Protein AF-A0A453EYW5-F1 (afdb_monomer)

Structure (mmCIF, N/CA/C/O backbone):
data_AF-A0A453EYW5-F1
#
_entry.id   AF-A0A453EYW5-F1
#
loop_
_atom_site.group_PDB
_atom_site.id
_atom_site.type_symbol
_atom_site.label_atom_id
_atom_site.label_alt_id
_atom_site.label_comp_id
_atom_site.label_asym_id
_atom_site.label_entity_id
_atom_site.label_seq_id
_atom_site.pdbx_PDB_ins_code
_atom_site.Cartn_x
_atom_site.Cartn_y
_atom_site.Cartn_z
_atom_site.occupancy
_atom_site.B_iso_or_equiv
_atom_site.auth_seq_id
_atom_site.auth_comp_id
_atom_site.auth_asym_id
_atom_site.auth_atom_id
_atom_site.pdbx_PDB_model_num
ATOM 1 N N . ASP A 1 1 ? 24.280 15.384 -32.108 1.00 79.06 1 ASP A N 1
ATOM 2 C CA . ASP A 1 1 ? 22.980 15.415 -32.818 1.00 79.06 1 ASP A CA 1
ATOM 3 C C . ASP A 1 1 ? 22.692 14.210 -33.704 1.00 79.06 1 ASP A C 1
ATOM 5 O O . ASP A 1 1 ? 21.711 13.531 -33.423 1.00 79.06 1 ASP A O 1
ATOM 9 N N . LEU A 1 2 ? 23.535 13.862 -34.687 1.00 90.06 2 LEU A N 1
ATOM 10 C CA . LEU A 1 2 ? 23.268 12.739 -35.610 1.00 90.06 2 LEU A CA 1
ATOM 11 C C . LEU A 1 2 ? 22.958 11.407 -34.902 1.00 90.06 2 LEU A C 1
ATOM 13 O O . LEU A 1 2 ? 21.931 10.796 -35.163 1.00 90.06 2 LEU A O 1
ATOM 17 N N . ARG A 1 3 ? 23.788 10.999 -33.935 1.00 89.38 3 ARG A N 1
ATOM 18 C CA . ARG A 1 3 ? 23.565 9.774 -33.144 1.00 89.38 3 ARG A CA 1
ATOM 19 C C . ARG A 1 3 ? 22.202 9.757 -32.441 1.00 89.38 3 ARG A C 1
ATOM 21 O O . ARG A 1 3 ? 21.512 8.746 -32.462 1.00 89.38 3 ARG A O 1
ATOM 28 N N . SER A 1 4 ? 21.807 10.878 -31.834 1.00 88.94 4 SER A N 1
ATOM 29 C CA . SER A 1 4 ? 20.511 11.004 -31.152 1.00 88.94 4 SER A CA 1
ATOM 30 C C . SER A 1 4 ? 19.352 10.886 -32.144 1.00 88.94 4 SER A C 1
ATOM 32 O O . SER A 1 4 ? 18.364 10.215 -31.855 1.00 88.94 4 SER A O 1
ATOM 34 N N . LEU A 1 5 ? 19.496 11.474 -33.337 1.00 92.62 5 LEU A N 1
ATOM 35 C CA . LEU A 1 5 ? 18.523 11.348 -34.419 1.00 92.62 5 LEU A CA 1
ATOM 36 C C . LEU A 1 5 ? 18.409 9.899 -34.918 1.00 92.62 5 LEU A C 1
ATOM 38 O O . LEU A 1 5 ? 17.297 9.401 -35.050 1.00 92.62 5 LEU A O 1
ATOM 42 N N . CYS A 1 6 ? 19.531 9.203 -35.126 1.00 93.81 6 CYS A N 1
ATOM 43 C CA . CYS A 1 6 ? 19.534 7.790 -35.514 1.00 93.81 6 CYS A CA 1
ATOM 44 C C . CYS A 1 6 ? 18.796 6.923 -34.486 1.00 93.81 6 CYS A C 1
ATOM 46 O O . CYS A 1 6 ? 17.947 6.122 -34.860 1.00 93.81 6 CYS A O 1
ATOM 48 N N . ILE A 1 7 ? 19.054 7.131 -33.191 1.00 94.25 7 ILE A N 1
ATOM 49 C CA . ILE A 1 7 ? 18.366 6.399 -32.119 1.00 94.25 7 ILE A CA 1
ATOM 50 C C . ILE A 1 7 ? 16.862 6.708 -32.110 1.00 94.25 7 ILE A C 1
ATOM 52 O O . ILE A 1 7 ? 16.058 5.799 -31.926 1.00 94.25 7 ILE A O 1
ATOM 56 N N . ARG A 1 8 ? 16.451 7.959 -32.365 1.00 93.81 8 ARG A N 1
ATOM 57 C CA . ARG A 1 8 ? 15.023 8.302 -32.510 1.00 93.81 8 ARG A CA 1
ATOM 58 C C . ARG A 1 8 ? 14.372 7.578 -33.682 1.00 93.81 8 ARG A C 1
ATOM 60 O O . ARG A 1 8 ? 13.250 7.109 -33.540 1.00 93.81 8 ARG A O 1
ATOM 67 N N . ILE A 1 9 ? 15.060 7.474 -34.818 1.00 94.00 9 ILE A N 1
ATOM 68 C CA . ILE A 1 9 ? 14.559 6.732 -35.983 1.00 94.00 9 ILE A CA 1
ATOM 69 C C . ILE A 1 9 ? 14.390 5.250 -35.632 1.00 94.00 9 ILE A C 1
ATOM 71 O O . ILE A 1 9 ? 13.347 4.680 -35.939 1.00 94.00 9 ILE A O 1
ATOM 75 N N . VAL A 1 10 ? 15.366 4.651 -34.938 1.00 93.44 10 VAL A N 1
ATOM 76 C CA . VAL A 1 10 ? 15.259 3.267 -34.450 1.00 93.44 10 VAL A CA 1
ATOM 77 C C . VAL A 1 10 ? 14.065 3.121 -33.506 1.00 93.44 10 VAL A C 1
ATOM 79 O O . VAL A 1 10 ? 13.211 2.281 -33.752 1.00 93.44 10 VAL A O 1
ATOM 82 N N . SER A 1 11 ? 13.939 3.980 -32.493 1.00 94.06 11 SER A N 1
ATOM 83 C CA . SER A 1 11 ? 12.810 3.972 -31.552 1.00 94.06 11 SER A CA 1
ATOM 84 C C . SER A 1 11 ? 11.450 4.060 -32.260 1.00 94.06 11 SER A C 1
ATOM 86 O O . SER A 1 11 ? 10.543 3.291 -31.943 1.00 94.06 11 SER A O 1
ATOM 88 N N . LEU A 1 12 ? 11.320 4.937 -33.264 1.00 93.44 12 LEU A N 1
ATOM 89 C CA . LEU A 1 12 ? 10.108 5.056 -34.081 1.00 93.44 12 LEU A CA 1
ATOM 90 C C . LEU A 1 12 ? 9.825 3.791 -34.899 1.00 93.44 12 LEU A C 1
ATOM 92 O O . LEU A 1 12 ? 8.667 3.402 -35.035 1.00 93.44 12 LEU A O 1
ATOM 96 N N . ALA A 1 13 ? 10.860 3.159 -35.456 1.00 93.12 13 ALA A N 1
ATOM 97 C CA . ALA A 1 13 ? 10.714 1.914 -36.201 1.00 93.12 13 ALA A CA 1
ATOM 98 C C . ALA A 1 13 ? 10.274 0.764 -35.284 1.00 93.12 13 ALA A C 1
ATOM 100 O O . ALA A 1 13 ? 9.333 0.053 -35.628 1.00 93.12 13 ALA A O 1
ATOM 101 N N . LEU A 1 14 ? 10.882 0.634 -34.101 1.00 92.69 14 LEU A N 1
ATOM 102 C CA . LEU A 1 14 ? 10.511 -0.383 -33.114 1.00 92.69 14 LEU A CA 1
ATOM 103 C C . LEU A 1 14 ? 9.055 -0.238 -32.666 1.00 92.69 14 LEU A C 1
ATOM 105 O O . LEU A 1 14 ? 8.338 -1.228 -32.619 1.00 92.69 14 LEU A O 1
ATOM 109 N N . GLY A 1 15 ? 8.596 0.991 -32.417 1.00 90.12 15 GLY A N 1
ATOM 110 C CA . GLY A 1 15 ? 7.212 1.233 -31.998 1.00 90.12 15 GLY A CA 1
ATOM 111 C C . GLY A 1 15 ? 6.179 0.979 -33.098 1.00 90.12 15 GLY A C 1
ATOM 112 O O . GLY A 1 15 ? 5.036 0.655 -32.804 1.00 90.12 15 GLY A O 1
ATOM 113 N N . ARG A 1 16 ? 6.557 1.111 -34.376 1.00 92.88 16 ARG A N 1
ATOM 114 C CA . ARG A 1 16 ? 5.657 0.825 -35.510 1.00 92.88 16 ARG A CA 1
ATOM 115 C C . ARG A 1 16 ? 5.640 -0.642 -35.918 1.00 92.88 16 ARG A C 1
ATOM 117 O O . ARG A 1 16 ? 4.640 -1.105 -36.455 1.00 92.88 16 ARG A O 1
ATOM 124 N N . TYR A 1 17 ? 6.750 -1.341 -35.713 1.00 91.25 17 TYR A N 1
ATOM 125 C CA . TYR A 1 17 ? 6.959 -2.709 -36.173 1.00 91.25 17 TYR A CA 1
ATOM 126 C C . TYR A 1 17 ? 7.318 -3.629 -35.003 1.00 91.25 17 TYR A C 1
ATOM 128 O O . TYR A 1 17 ? 8.210 -4.462 -35.112 1.00 91.25 17 TYR A O 1
ATOM 136 N N . GLU A 1 18 ? 6.609 -3.494 -33.883 1.00 84.94 18 GLU A N 1
ATOM 137 C CA . GLU A 1 18 ? 6.861 -4.256 -32.651 1.00 84.94 18 GLU A CA 1
ATOM 138 C C . GLU A 1 18 ? 6.757 -5.780 -32.833 1.00 84.94 18 GLU A C 1
ATOM 140 O O . GLU A 1 18 ? 7.370 -6.555 -32.103 1.00 84.94 18 GLU A O 1
ATOM 145 N N . SER A 1 19 ? 5.984 -6.223 -33.827 1.00 84.56 19 SER A N 1
ATOM 146 C CA . SER A 1 19 ? 5.777 -7.633 -34.139 1.00 84.56 19 SER A CA 1
ATOM 147 C C . SER A 1 19 ? 6.827 -8.206 -35.094 1.00 84.56 19 SER A C 1
ATOM 149 O O . SER A 1 19 ? 6.871 -9.432 -35.254 1.00 84.56 19 SER A O 1
ATOM 151 N N . HIS A 1 20 ? 7.647 -7.352 -35.715 1.00 88.75 20 HIS A N 1
ATOM 152 C CA . HIS A 1 20 ? 8.663 -7.733 -36.686 1.00 88.75 20 HIS A CA 1
ATOM 153 C C . HIS A 1 20 ? 9.918 -8.270 -35.993 1.00 88.75 20 HIS A C 1
ATOM 155 O O . HIS A 1 20 ? 10.398 -7.700 -35.015 1.00 88.75 20 HIS A O 1
ATOM 161 N N . ASP A 1 21 ? 10.470 -9.358 -36.528 1.00 88.00 21 ASP A N 1
ATOM 162 C CA . ASP A 1 21 ? 11.767 -9.866 -36.096 1.00 88.00 21 ASP A CA 1
ATOM 163 C C . ASP A 1 21 ? 12.886 -9.177 -36.887 1.00 88.00 21 ASP A C 1
ATOM 165 O O . ASP A 1 21 ? 13.057 -9.409 -38.083 1.00 88.00 21 ASP A O 1
ATOM 169 N N . PHE A 1 22 ? 13.642 -8.315 -36.206 1.00 88.50 22 PHE A N 1
ATOM 170 C CA . PHE A 1 22 ? 14.786 -7.599 -36.776 1.00 88.50 22 PHE A CA 1
ATOM 171 C C . PHE A 1 22 ? 16.056 -8.466 -36.879 1.00 88.50 22 PHE A C 1
ATOM 173 O O . PHE A 1 22 ? 17.026 -8.058 -37.521 1.00 88.50 22 PHE A O 1
ATOM 180 N N . GLY A 1 23 ? 16.059 -9.655 -36.268 1.00 90.50 23 GLY A N 1
ATOM 181 C CA . GLY A 1 23 ? 17.159 -10.611 -36.302 1.00 90.50 23 GLY A CA 1
ATOM 182 C C . GLY A 1 23 ? 18.315 -10.307 -35.340 1.00 90.50 23 GLY A C 1
ATOM 183 O O . GLY A 1 23 ? 18.590 -9.169 -34.953 1.00 90.50 23 GLY A O 1
ATOM 184 N N . GLU A 1 24 ? 19.049 -11.359 -34.973 1.00 90.38 24 GLU A N 1
ATOM 185 C CA . GLU A 1 24 ? 20.154 -11.315 -34.000 1.00 90.38 24 GLU A CA 1
ATOM 186 C C . GLU A 1 24 ? 21.287 -10.355 -34.407 1.00 90.38 24 GLU A C 1
ATOM 188 O O . GLU A 1 24 ? 21.862 -9.656 -33.566 1.00 90.38 24 GLU A O 1
ATOM 193 N N . TYR A 1 25 ? 21.591 -10.262 -35.705 1.00 93.31 25 TYR A N 1
ATOM 194 C CA . TYR A 1 25 ? 22.635 -9.367 -36.213 1.00 93.31 25 TYR A CA 1
ATOM 195 C C . TYR A 1 25 ? 22.315 -7.889 -35.944 1.00 93.31 25 TYR A C 1
ATOM 197 O O . TYR A 1 25 ? 23.193 -7.112 -35.560 1.00 93.31 25 TYR A O 1
ATOM 205 N N . PHE A 1 26 ? 21.047 -7.497 -36.105 1.00 93.75 26 PHE A N 1
ATOM 206 C CA . PHE A 1 26 ? 20.614 -6.140 -35.796 1.00 93.75 26 PHE A CA 1
ATOM 207 C C . PHE A 1 26 ? 20.766 -5.857 -34.302 1.00 93.75 26 PHE A C 1
ATOM 209 O O . PHE A 1 26 ? 21.387 -4.862 -33.931 1.00 93.75 26 PHE A O 1
ATOM 216 N N . TRP A 1 27 ? 20.259 -6.749 -33.446 1.00 93.19 27 TRP A N 1
ATOM 217 C CA . TRP A 1 27 ? 20.285 -6.552 -31.997 1.00 93.19 27 TRP A CA 1
ATOM 218 C C . TRP A 1 27 ? 21.701 -6.528 -31.428 1.00 93.19 27 TRP A C 1
ATOM 220 O O . TRP A 1 27 ? 22.031 -5.623 -30.664 1.00 93.19 27 TRP A O 1
ATOM 230 N N . SER A 1 28 ? 22.566 -7.451 -31.850 1.00 92.31 28 SER A N 1
ATOM 231 C CA . SER A 1 28 ? 23.978 -7.465 -31.443 1.00 92.31 28 SER A CA 1
ATOM 232 C C . SER A 1 28 ? 24.697 -6.174 -31.844 1.00 92.31 28 SER A C 1
ATOM 234 O O . SER A 1 28 ? 25.365 -5.559 -31.011 1.00 92.31 28 SER A O 1
ATOM 236 N N . THR A 1 29 ? 24.492 -5.699 -33.076 1.00 93.75 29 THR A N 1
ATOM 237 C CA . THR A 1 29 ? 25.072 -4.437 -33.561 1.00 93.75 29 THR A CA 1
ATOM 238 C C . THR A 1 29 ? 24.520 -3.228 -32.804 1.00 93.75 29 THR A C 1
ATOM 240 O O . THR A 1 29 ? 25.283 -2.345 -32.399 1.00 93.75 29 THR A O 1
ATOM 243 N N . PHE A 1 30 ? 23.202 -3.177 -32.588 1.00 93.75 30 PHE A N 1
ATOM 244 C CA . PHE A 1 30 ? 22.536 -2.094 -31.871 1.00 93.75 30 PHE A CA 1
ATOM 245 C C . PHE A 1 30 ? 23.059 -1.988 -30.438 1.00 93.75 30 PHE A C 1
ATOM 247 O O . PHE A 1 30 ? 23.583 -0.938 -30.061 1.00 93.75 30 PHE A O 1
ATOM 254 N N . PHE A 1 31 ? 22.999 -3.078 -29.669 1.00 93.31 31 PHE A N 1
ATOM 255 C CA . PHE A 1 31 ? 23.432 -3.096 -28.275 1.00 93.31 31 PHE A CA 1
ATOM 256 C C . PHE A 1 31 ? 24.932 -2.834 -28.116 1.00 93.31 31 PHE A C 1
ATOM 258 O O . PHE A 1 31 ? 25.312 -2.078 -27.223 1.00 93.31 31 PHE A O 1
ATOM 265 N N . ALA A 1 32 ? 25.782 -3.355 -29.007 1.00 92.38 32 ALA A N 1
ATOM 266 C CA . ALA A 1 32 ? 27.206 -3.021 -29.011 1.00 92.38 32 ALA A CA 1
ATOM 267 C C . ALA A 1 32 ? 27.443 -1.516 -29.240 1.00 92.38 32 ALA A C 1
ATOM 269 O O . ALA A 1 32 ? 28.272 -0.905 -28.567 1.00 92.38 32 ALA A O 1
ATOM 270 N N . SER A 1 33 ? 26.675 -0.901 -30.145 1.00 91.88 33 SER A N 1
ATOM 271 C CA . SER A 1 33 ? 26.799 0.524 -30.482 1.00 91.88 33 SER A CA 1
ATOM 272 C C . SER A 1 33 ? 26.313 1.451 -29.366 1.00 91.88 33 SER A C 1
ATOM 274 O O . SER A 1 33 ? 26.863 2.539 -29.181 1.00 91.88 33 SER A O 1
ATOM 276 N N . VAL A 1 34 ? 25.274 1.050 -28.623 1.00 91.88 34 VAL A N 1
ATOM 277 C CA . VAL A 1 34 ? 24.707 1.860 -27.532 1.00 91.88 34 VAL A CA 1
ATOM 278 C C . VAL A 1 34 ? 25.279 1.515 -26.158 1.00 91.88 34 VAL A C 1
ATOM 280 O O . VAL A 1 34 ? 25.019 2.249 -25.211 1.00 91.88 34 VAL A O 1
ATOM 283 N N . LYS A 1 35 ? 26.100 0.468 -26.025 1.00 91.56 35 LYS A N 1
ATOM 284 C CA . LYS A 1 35 ? 26.685 0.058 -24.741 1.00 91.56 35 LYS A CA 1
ATOM 285 C C . LYS A 1 35 ? 27.363 1.203 -23.963 1.00 91.56 35 LYS A C 1
ATOM 287 O O . LYS A 1 35 ? 27.010 1.376 -22.799 1.00 91.56 35 LYS A O 1
ATOM 292 N N . PRO A 1 36 ? 28.231 2.046 -24.564 1.00 90.38 36 PRO A N 1
ATOM 293 C CA . PRO A 1 36 ? 28.847 3.156 -23.832 1.00 90.38 36 PRO A CA 1
ATOM 294 C C . PRO A 1 36 ? 27.830 4.174 -23.296 1.00 90.38 36 PRO A C 1
ATOM 296 O O . PRO A 1 36 ? 28.095 4.848 -22.310 1.00 90.38 36 PRO A O 1
ATOM 299 N N . LEU A 1 37 ? 26.666 4.299 -23.944 1.00 89.81 37 LEU A N 1
ATOM 300 C CA . LEU A 1 37 ? 25.581 5.161 -23.472 1.00 89.81 37 LEU A CA 1
ATOM 301 C C . LEU A 1 37 ? 24.838 4.542 -22.290 1.00 89.81 37 LEU A C 1
ATOM 303 O O . LEU A 1 37 ? 24.525 5.252 -21.340 1.00 89.81 37 LEU A O 1
ATOM 307 N N . ILE A 1 38 ? 24.585 3.231 -22.339 1.00 89.88 38 ILE A N 1
ATOM 308 C CA . ILE A 1 38 ? 23.979 2.489 -21.225 1.00 89.88 38 ILE A CA 1
ATOM 309 C C . ILE A 1 38 ? 24.868 2.617 -19.983 1.00 89.88 38 ILE A C 1
ATOM 311 O O . ILE A 1 38 ? 24.375 2.957 -18.910 1.00 89.88 38 ILE A O 1
ATOM 315 N N . ASP A 1 39 ? 26.181 2.436 -20.146 1.00 89.19 39 ASP A N 1
ATOM 316 C CA . ASP A 1 39 ? 27.150 2.533 -19.049 1.00 89.19 39 ASP A CA 1
ATOM 317 C C . ASP A 1 39 ? 27.173 3.955 -18.418 1.00 89.19 39 ASP A C 1
ATOM 319 O O . ASP A 1 39 ? 27.476 4.110 -17.234 1.00 89.19 39 ASP A O 1
ATOM 323 N N . CYS A 1 40 ? 26.777 4.995 -19.168 1.00 88.75 40 CYS A N 1
ATOM 324 C CA . CYS A 1 40 ? 26.696 6.388 -18.708 1.00 88.75 40 CYS A CA 1
ATOM 325 C C . CYS A 1 40 ? 25.294 6.843 -18.250 1.00 88.75 40 CYS A C 1
ATOM 327 O O . CYS A 1 40 ? 25.160 7.977 -17.785 1.00 88.75 40 CYS A O 1
ATOM 329 N N . PHE A 1 41 ? 24.252 6.004 -18.323 1.00 86.62 41 PHE A N 1
ATOM 330 C CA . PHE A 1 41 ? 22.862 6.407 -18.041 1.00 86.62 41 PHE A CA 1
ATOM 331 C C . PHE A 1 41 ? 22.664 7.070 -16.683 1.00 86.62 41 PHE A C 1
ATOM 333 O O . PHE A 1 41 ? 21.981 8.089 -16.583 1.00 86.62 41 PHE A O 1
ATOM 340 N N . ARG A 1 42 ? 23.291 6.532 -15.637 1.00 87.56 42 ARG A N 1
ATOM 341 C CA . ARG A 1 42 ? 23.196 7.099 -14.288 1.00 87.56 42 ARG A CA 1
ATOM 342 C C . ARG A 1 42 ? 23.776 8.517 -14.218 1.00 87.56 42 ARG A C 1
ATOM 344 O O . ARG A 1 42 ? 23.223 9.374 -13.533 1.00 87.56 42 ARG A O 1
ATOM 351 N N . GLN A 1 43 ? 24.877 8.768 -14.925 1.00 88.62 43 GLN A N 1
ATOM 352 C CA . GLN A 1 43 ? 25.525 10.079 -14.977 1.00 88.62 43 GLN A CA 1
ATOM 353 C C . GLN A 1 43 ? 24.711 11.074 -15.818 1.00 88.62 43 GLN A C 1
ATOM 355 O O . GLN A 1 43 ? 24.521 12.221 -15.409 1.00 88.62 43 GLN A O 1
ATOM 360 N N . GLU A 1 44 ? 24.195 10.633 -16.968 1.00 88.12 44 GLU A N 1
ATOM 361 C CA . GLU A 1 44 ? 23.324 11.450 -17.822 1.00 88.12 44 GLU A CA 1
ATOM 362 C C . GLU A 1 44 ? 22.029 11.835 -17.095 1.00 88.12 44 GLU A C 1
ATOM 364 O O . GLU A 1 44 ? 21.601 12.988 -17.158 1.00 88.12 44 GLU A O 1
ATOM 369 N N . ALA A 1 45 ? 21.445 10.906 -16.332 1.00 88.50 45 ALA A N 1
ATOM 370 C CA . ALA A 1 45 ? 20.238 11.152 -15.551 1.00 88.50 45 ALA A CA 1
ATOM 371 C C . ALA A 1 45 ? 20.401 12.289 -14.533 1.00 88.50 45 ALA A C 1
ATOM 373 O O . ALA A 1 45 ? 19.458 13.038 -14.308 1.00 88.50 45 ALA A O 1
ATOM 374 N N . GLY A 1 46 ? 21.589 12.443 -13.940 1.00 89.31 46 GLY A N 1
ATOM 375 C CA . GLY A 1 46 ? 21.860 13.479 -12.942 1.00 89.31 46 GLY A CA 1
ATOM 376 C C . GLY A 1 46 ? 22.222 14.854 -13.505 1.00 89.31 46 GLY A C 1
ATOM 377 O O . GLY A 1 46 ? 22.406 15.777 -12.714 1.00 89.31 46 GLY A O 1
ATOM 378 N N . SER A 1 47 ? 22.372 14.987 -14.827 1.00 90.38 47 SER A N 1
ATOM 379 C CA . SER A 1 47 ? 22.815 16.222 -15.498 1.00 90.38 47 SER A CA 1
ATOM 380 C C . SER A 1 47 ? 21.856 16.722 -16.585 1.00 90.38 47 SER A C 1
ATOM 382 O O . SER A 1 47 ? 22.071 17.799 -17.139 1.00 90.38 47 SER A O 1
ATOM 384 N N . SER A 1 48 ? 20.799 15.964 -16.889 1.00 90.62 48 SER A N 1
ATOM 385 C CA . SER A 1 48 ? 19.798 16.299 -17.903 1.00 90.62 48 SER A CA 1
ATOM 386 C C . SER A 1 48 ? 18.456 16.661 -17.272 1.00 90.62 48 SER A C 1
ATOM 388 O O . SER A 1 48 ? 18.062 16.120 -16.244 1.00 90.62 48 SER A O 1
ATOM 390 N N . GLU A 1 49 ? 17.705 17.524 -17.952 1.00 90.69 49 GLU A N 1
ATOM 391 C CA . GLU A 1 49 ? 16.315 17.830 -17.599 1.00 90.69 49 GLU A CA 1
ATOM 392 C C . GLU A 1 49 ? 15.316 16.849 -18.227 1.00 90.69 49 GLU A C 1
ATOM 394 O O . GLU A 1 49 ? 14.208 16.680 -17.718 1.00 90.69 49 GLU A O 1
ATOM 399 N N . LYS A 1 50 ? 15.678 16.197 -19.342 1.00 92.38 50 LYS A N 1
ATOM 400 C CA . LYS A 1 50 ? 14.772 15.346 -20.135 1.00 92.38 50 LYS A CA 1
ATOM 401 C C . LYS A 1 50 ? 15.372 13.964 -20.416 1.00 92.38 50 LYS A C 1
ATOM 403 O O . LYS A 1 50 ? 16.596 13.859 -20.546 1.00 92.38 50 LYS A O 1
ATOM 408 N N . PRO A 1 51 ? 14.533 12.922 -20.584 1.00 92.19 51 PRO A N 1
ATOM 409 C CA . PRO A 1 51 ? 14.990 11.607 -21.020 1.00 92.19 51 PRO A CA 1
ATOM 410 C C . PRO A 1 51 ? 15.741 11.675 -22.353 1.00 92.19 51 PRO A C 1
ATOM 412 O O . PRO A 1 51 ? 15.373 12.428 -23.262 1.00 92.19 51 PRO A O 1
ATOM 415 N N . SER A 1 52 ? 16.802 10.879 -22.475 1.00 93.12 52 SER A N 1
ATOM 416 C CA . SER A 1 52 ? 17.563 10.777 -23.718 1.00 93.12 52 SER A CA 1
ATOM 417 C C . SER A 1 52 ? 16.769 10.011 -24.780 1.00 93.12 52 SER A C 1
ATOM 419 O O . SER A 1 52 ? 15.907 9.190 -24.470 1.00 93.12 52 SER A O 1
ATOM 421 N N . SER A 1 53 ? 17.106 10.217 -26.056 1.00 92.25 53 SER A N 1
ATOM 422 C CA . SER A 1 53 ? 16.519 9.438 -27.157 1.00 92.25 53 SER A CA 1
ATOM 423 C C . SER A 1 53 ? 16.719 7.928 -26.981 1.00 92.25 53 SER A C 1
ATOM 425 O O . SER A 1 53 ? 15.890 7.146 -27.434 1.00 92.25 53 SER A O 1
ATOM 427 N N . LEU A 1 54 ? 17.809 7.517 -26.319 1.00 93.62 54 LEU A N 1
ATOM 428 C CA . LEU A 1 54 ? 18.070 6.113 -26.016 1.00 93.62 54 LEU A CA 1
ATOM 429 C C . LEU A 1 54 ? 17.130 5.588 -24.935 1.00 93.62 54 LEU A C 1
ATOM 431 O O . LEU A 1 54 ? 16.575 4.507 -25.097 1.00 93.62 54 LEU A O 1
ATOM 435 N N . PHE A 1 55 ? 16.885 6.371 -23.884 1.00 94.19 55 PHE A N 1
ATOM 436 C CA . PHE A 1 55 ? 15.887 6.003 -22.888 1.00 94.19 55 PHE A CA 1
ATOM 437 C C . PHE A 1 55 ? 14.500 5.884 -23.537 1.00 94.19 55 PHE A C 1
ATOM 439 O O . PHE A 1 55 ? 13.792 4.910 -23.300 1.00 94.19 55 PHE A O 1
ATOM 446 N N . SER A 1 56 ? 14.139 6.794 -24.450 1.00 93.75 56 SER A N 1
ATOM 447 C CA . SER A 1 56 ? 12.891 6.669 -25.215 1.00 93.75 56 SER A CA 1
ATOM 448 C C . SER A 1 56 ? 12.819 5.418 -26.085 1.00 93.75 56 SER A C 1
ATOM 450 O O . SER A 1 56 ? 11.758 4.813 -26.198 1.00 93.75 56 SER A O 1
ATOM 452 N N . CYS A 1 57 ? 13.944 4.981 -26.652 1.00 94.88 57 CYS A N 1
ATOM 453 C CA . CYS A 1 57 ? 14.015 3.709 -27.363 1.00 94.88 57 CYS A CA 1
ATOM 454 C C . CYS A 1 57 ? 13.687 2.530 -26.440 1.00 94.88 57 CYS A C 1
ATOM 456 O O . CYS A 1 57 ? 12.853 1.697 -26.784 1.00 94.88 57 CYS A O 1
ATOM 458 N N . PHE A 1 58 ? 14.291 2.481 -25.253 1.00 95.69 58 PHE A N 1
ATOM 459 C CA . PHE A 1 58 ? 14.036 1.409 -24.290 1.00 95.69 58 PHE A CA 1
ATOM 460 C C . PHE A 1 58 ? 12.631 1.462 -23.690 1.00 95.69 58 PHE A C 1
ATOM 462 O O . PHE A 1 58 ? 12.064 0.414 -23.405 1.00 95.69 58 PHE A O 1
ATOM 469 N N . MET A 1 59 ? 12.039 2.651 -23.565 1.00 95.81 59 MET A N 1
ATOM 470 C CA . MET A 1 59 ? 10.641 2.804 -23.163 1.00 95.81 59 MET A CA 1
ATOM 471 C C . MET A 1 59 ? 9.681 2.134 -24.147 1.00 95.81 59 MET A C 1
ATOM 473 O O . MET A 1 59 ? 8.765 1.435 -23.739 1.00 95.81 59 MET A O 1
ATOM 477 N N . VAL A 1 60 ? 9.908 2.308 -25.451 1.00 95.50 60 VAL A N 1
ATOM 478 C CA . VAL A 1 60 ? 9.111 1.616 -26.475 1.00 95.50 60 VAL A CA 1
ATOM 479 C C . VAL A 1 60 ? 9.289 0.101 -26.365 1.00 95.50 60 VAL A C 1
ATOM 481 O O . VAL A 1 60 ? 8.327 -0.651 -26.472 1.00 95.50 60 VAL A O 1
ATOM 484 N N . MET A 1 61 ? 10.515 -0.359 -26.105 1.00 95.75 61 MET A N 1
ATOM 485 C CA . MET A 1 61 ? 10.787 -1.787 -25.944 1.00 95.75 61 MET A CA 1
ATOM 486 C C . MET A 1 61 ? 10.106 -2.386 -24.706 1.00 95.75 61 MET A C 1
ATOM 488 O O . MET A 1 61 ? 9.666 -3.528 -24.782 1.00 95.75 61 MET A O 1
ATOM 492 N N . SER A 1 62 ? 9.982 -1.649 -23.594 1.00 96.06 62 SER A N 1
ATOM 493 C CA . SER A 1 62 ? 9.371 -2.176 -22.361 1.00 96.06 62 SER A CA 1
ATOM 494 C C . SER A 1 62 ? 7.863 -2.395 -22.455 1.00 96.06 62 SER A C 1
ATOM 496 O O . SER A 1 62 ? 7.303 -3.089 -21.614 1.00 96.06 62 SER A O 1
ATOM 498 N N . GLN A 1 63 ? 7.213 -1.831 -23.473 1.00 94.56 63 GLN A N 1
ATOM 499 C CA . GLN A 1 63 ? 5.780 -1.992 -23.730 1.00 94.56 63 GLN A CA 1
ATOM 500 C C . GLN A 1 63 ? 5.466 -3.209 -24.609 1.00 94.56 63 GLN A C 1
ATOM 502 O O . GLN A 1 63 ? 4.319 -3.642 -24.659 1.00 94.56 63 GLN A O 1
ATOM 507 N N . SER A 1 64 ? 6.461 -3.762 -25.310 1.00 93.69 64 SER A N 1
ATOM 508 C CA . SER A 1 64 ? 6.244 -4.821 -26.295 1.00 93.69 64 SER A CA 1
ATOM 509 C C . SER A 1 64 ? 6.637 -6.197 -25.747 1.00 93.69 64 SER A C 1
ATOM 511 O O . SER A 1 64 ? 7.807 -6.387 -25.397 1.00 93.69 64 SER A O 1
ATOM 513 N N . PRO A 1 65 ? 5.734 -7.199 -25.783 1.00 92.00 65 PRO A N 1
ATOM 514 C CA . PRO A 1 65 ? 6.038 -8.585 -25.420 1.00 92.00 65 PRO A CA 1
ATOM 515 C C . PRO A 1 65 ? 7.275 -9.165 -26.110 1.00 92.00 65 PRO A C 1
ATOM 517 O O . PRO A 1 65 ? 8.021 -9.936 -25.518 1.00 92.00 65 PRO A O 1
ATOM 520 N N . LYS A 1 66 ? 7.517 -8.785 -27.373 1.00 91.00 66 LYS A N 1
ATOM 521 C CA . LYS A 1 66 ? 8.632 -9.320 -28.168 1.00 91.00 66 LYS A CA 1
ATOM 522 C C . LYS A 1 66 ? 9.948 -8.593 -27.921 1.00 91.00 66 LYS A C 1
ATOM 524 O O . LYS A 1 66 ? 11.010 -9.196 -28.051 1.00 91.00 66 LYS A O 1
ATOM 529 N N . LEU A 1 67 ? 9.891 -7.299 -27.603 1.00 93.62 67 LEU A N 1
ATOM 530 C CA . LEU A 1 67 ? 11.088 -6.470 -27.447 1.00 93.62 67 LEU A CA 1
ATOM 531 C C . LEU A 1 67 ? 11.567 -6.398 -25.997 1.00 93.62 67 LEU A C 1
ATOM 533 O O . LEU A 1 67 ? 12.773 -6.295 -25.771 1.00 93.62 67 LEU A O 1
ATOM 537 N N . ALA A 1 68 ? 10.663 -6.474 -25.018 1.00 94.38 68 ALA A N 1
ATOM 538 C CA . ALA A 1 68 ? 11.011 -6.410 -23.604 1.00 94.38 68 ALA A CA 1
ATOM 539 C C . ALA A 1 68 ? 12.033 -7.484 -23.179 1.00 94.38 68 ALA A C 1
ATOM 541 O O . ALA A 1 68 ? 12.971 -7.131 -22.459 1.00 94.38 68 ALA A O 1
ATOM 542 N N . PRO A 1 69 ? 11.976 -8.740 -23.678 1.00 92.31 69 PRO A N 1
ATOM 543 C CA . PRO A 1 69 ? 12.989 -9.753 -23.379 1.00 92.31 69 PRO A CA 1
ATOM 544 C C . PRO A 1 69 ? 14.425 -9.351 -23.762 1.00 92.31 69 PRO A C 1
ATOM 546 O O . PRO A 1 69 ? 15.394 -9.787 -23.141 1.00 92.31 69 PRO A O 1
ATOM 549 N N . LEU A 1 70 ? 14.590 -8.477 -24.759 1.00 92.62 70 LEU A N 1
ATOM 550 C CA . LEU A 1 70 ? 15.904 -8.008 -25.214 1.00 92.62 70 LEU A CA 1
ATOM 551 C C . LEU A 1 70 ? 16.548 -7.014 -24.232 1.00 92.62 70 LEU A C 1
ATOM 553 O O . LEU A 1 70 ? 17.766 -6.808 -24.264 1.00 92.62 70 LEU A O 1
ATOM 557 N N . LEU A 1 71 ? 15.753 -6.413 -23.340 1.00 93.38 71 LEU A N 1
ATOM 558 C CA . LEU A 1 71 ? 16.224 -5.464 -22.326 1.00 93.38 71 LEU A CA 1
ATOM 559 C C . LEU A 1 71 ? 17.066 -6.134 -21.234 1.00 93.38 71 LEU A C 1
ATOM 561 O O . LEU A 1 71 ? 17.827 -5.446 -20.558 1.00 93.38 71 LEU A O 1
ATOM 565 N N . GLY A 1 72 ? 16.993 -7.462 -21.093 1.00 88.31 72 GLY A N 1
ATOM 566 C CA . GLY A 1 72 ? 17.841 -8.229 -20.173 1.00 88.31 72 GLY A CA 1
ATOM 567 C C . GLY A 1 72 ? 19.331 -8.225 -20.538 1.00 88.31 72 GLY A C 1
ATOM 568 O O . GLY A 1 72 ? 20.155 -8.756 -19.799 1.00 88.31 72 GLY A O 1
ATOM 569 N N . THR A 1 73 ? 19.711 -7.635 -21.674 1.00 82.25 73 THR A N 1
ATOM 570 C CA . THR A 1 73 ? 21.108 -7.552 -22.108 1.00 82.25 73 THR A CA 1
ATOM 571 C C . THR A 1 73 ? 21.849 -6.355 -21.486 1.00 82.25 73 THR A C 1
ATOM 573 O O . THR A 1 73 ? 21.275 -5.309 -21.188 1.00 82.25 73 THR A O 1
ATOM 576 N N . ASN A 1 74 ? 23.172 -6.487 -21.319 1.00 77.19 74 ASN A N 1
ATOM 577 C CA . ASN A 1 74 ? 24.097 -5.386 -20.993 1.00 77.19 74 ASN A CA 1
ATOM 578 C C . ASN A 1 74 ? 23.828 -4.606 -19.689 1.00 77.19 74 ASN A C 1
ATOM 580 O O . ASN A 1 74 ? 24.150 -3.422 -19.627 1.00 77.19 74 ASN A O 1
ATOM 584 N N . ASN A 1 75 ? 23.282 -5.241 -18.644 1.00 83.88 75 ASN A N 1
ATOM 585 C CA . ASN A 1 75 ? 22.966 -4.585 -17.360 1.00 83.88 75 ASN A CA 1
ATOM 586 C C . ASN A 1 75 ? 22.072 -3.336 -17.511 1.00 83.88 75 ASN A C 1
ATOM 588 O O . ASN A 1 75 ? 22.097 -2.436 -16.670 1.00 83.88 75 ASN A O 1
ATOM 592 N N . LEU A 1 76 ? 21.270 -3.272 -18.578 1.00 92.31 76 LEU A N 1
ATOM 593 C CA . LEU A 1 76 ? 20.440 -2.114 -18.890 1.00 92.31 76 LEU A CA 1
ATOM 594 C C . LEU A 1 76 ? 19.354 -1.879 -17.835 1.00 92.31 76 LEU A C 1
ATOM 596 O O . LEU A 1 76 ? 19.194 -0.768 -17.334 1.00 92.31 76 LEU A O 1
ATOM 600 N N . VAL A 1 77 ? 18.610 -2.930 -17.499 1.00 94.44 77 VAL A N 1
ATOM 601 C CA . VAL A 1 77 ? 17.514 -2.874 -16.526 1.00 94.44 77 VAL A CA 1
ATOM 602 C C . VAL A 1 77 ? 17.978 -2.367 -15.153 1.00 94.44 77 VAL A C 1
ATOM 604 O O . VAL A 1 77 ? 17.422 -1.367 -14.692 1.00 94.44 77 VAL A O 1
ATOM 607 N N . PRO A 1 78 ? 19.026 -2.931 -14.515 1.00 94.69 78 PRO A N 1
ATOM 608 C CA . PRO A 1 78 ? 19.504 -2.404 -13.239 1.00 94.69 78 PRO A CA 1
ATOM 609 C C . PRO A 1 78 ? 20.084 -0.987 -13.372 1.00 94.69 78 PRO A C 1
ATOM 611 O O . PRO A 1 78 ? 19.944 -0.190 -12.442 1.00 94.69 78 PRO A O 1
ATOM 614 N N . ALA A 1 79 ? 20.669 -0.619 -14.522 1.00 93.56 79 ALA A N 1
ATOM 615 C CA . ALA A 1 79 ? 21.108 0.756 -14.766 1.00 93.56 79 ALA A CA 1
ATOM 616 C C . ALA A 1 79 ? 19.926 1.743 -14.747 1.00 93.56 79 ALA A C 1
ATOM 618 O O . ALA A 1 79 ? 20.019 2.773 -14.074 1.00 93.56 79 ALA A O 1
ATOM 619 N N . ILE A 1 80 ? 18.805 1.409 -15.400 1.00 95.31 80 ILE A N 1
ATOM 620 C CA . ILE A 1 80 ? 17.577 2.221 -15.379 1.00 95.31 80 ILE A CA 1
ATOM 621 C C . ILE A 1 80 ? 16.972 2.274 -13.972 1.00 95.31 80 ILE A C 1
ATOM 623 O O . ILE A 1 80 ? 16.625 3.359 -13.514 1.00 95.31 80 ILE A O 1
ATOM 627 N N . PHE A 1 81 ? 16.889 1.152 -13.250 1.00 95.69 81 PHE A N 1
ATOM 628 C CA . PHE A 1 81 ? 16.377 1.146 -11.872 1.00 95.69 81 PHE A CA 1
ATOM 629 C C . PHE A 1 81 ? 17.192 2.074 -10.967 1.00 95.69 81 PHE A C 1
ATOM 631 O O . PHE A 1 81 ? 16.631 2.870 -10.213 1.00 95.69 81 PHE A O 1
ATOM 638 N N . SER A 1 82 ? 18.518 2.058 -11.122 1.00 95.06 82 SER A N 1
ATOM 639 C CA . SER A 1 82 ? 19.423 2.881 -10.322 1.00 95.06 82 SER A CA 1
ATOM 640 C C . SER A 1 82 ? 19.253 4.392 -10.529 1.00 95.06 82 SER A C 1
ATOM 642 O O . SER A 1 82 ? 19.679 5.164 -9.667 1.00 95.06 82 SER A O 1
ATOM 644 N N . ILE A 1 83 ? 18.599 4.836 -11.615 1.00 95.44 83 ILE A N 1
ATOM 645 C CA . ILE A 1 83 ? 18.258 6.252 -11.848 1.00 95.44 83 ILE A CA 1
ATOM 646 C C . ILE A 1 83 ? 17.422 6.806 -10.692 1.00 95.44 83 ILE A C 1
ATOM 648 O O . ILE A 1 83 ? 17.600 7.961 -10.312 1.00 95.44 83 ILE A O 1
ATOM 652 N N . LEU A 1 84 ? 16.570 5.982 -10.075 1.00 95.12 84 LEU A N 1
ATOM 653 C CA . LEU A 1 84 ? 15.730 6.385 -8.944 1.00 95.12 84 LEU A CA 1
ATOM 654 C C . LEU A 1 84 ? 16.551 6.800 -7.707 1.00 95.12 84 LEU A C 1
ATOM 656 O O . LEU A 1 84 ? 16.070 7.566 -6.876 1.00 95.12 84 LEU A O 1
ATOM 660 N N . THR A 1 85 ? 17.814 6.370 -7.617 1.00 95.44 85 THR A N 1
ATOM 661 C CA . THR A 1 85 ? 18.746 6.761 -6.542 1.00 95.44 85 THR A CA 1
ATOM 662 C C . THR A 1 85 ? 19.513 8.059 -6.840 1.00 95.44 85 THR A C 1
ATOM 664 O O . THR A 1 85 ? 20.244 8.572 -5.987 1.00 95.44 85 THR A O 1
ATOM 667 N N . VAL A 1 86 ? 19.388 8.614 -8.052 1.00 95.00 86 VAL A N 1
ATOM 668 C CA . VAL A 1 86 ? 20.108 9.821 -8.480 1.00 95.00 86 VAL A CA 1
ATOM 669 C C . VAL A 1 86 ? 19.370 11.066 -7.990 1.00 95.00 86 VAL A C 1
ATOM 671 O O . VAL A 1 86 ? 18.401 11.517 -8.590 1.00 95.00 86 VAL A O 1
ATOM 674 N N . ARG A 1 87 ? 19.866 11.667 -6.905 1.00 92.62 87 ARG A N 1
ATOM 675 C CA . ARG A 1 87 ? 19.219 12.815 -6.238 1.00 92.62 87 ARG A CA 1
ATOM 676 C C . ARG A 1 87 ? 19.110 14.083 -7.091 1.00 92.62 87 ARG A C 1
ATOM 678 O O . ARG A 1 87 ? 18.270 14.924 -6.804 1.00 92.62 87 ARG A O 1
ATOM 685 N N . THR A 1 88 ? 19.965 14.244 -8.100 1.00 93.75 88 THR A N 1
ATOM 686 C CA . THR A 1 88 ? 19.933 15.396 -9.017 1.00 93.75 88 THR A CA 1
ATOM 687 C C . THR A 1 88 ? 19.101 15.140 -10.272 1.00 93.75 88 THR A C 1
ATOM 689 O O . THR A 1 88 ? 19.011 16.025 -11.117 1.00 93.75 88 THR A O 1
ATOM 692 N N . ALA A 1 89 ? 18.513 13.947 -10.426 1.00 94.25 89 ALA A N 1
ATOM 693 C CA . ALA A 1 89 ? 17.688 13.643 -11.585 1.00 94.25 89 ALA A CA 1
ATOM 694 C C . ALA A 1 89 ? 16.396 14.464 -11.568 1.00 94.25 89 ALA A C 1
ATOM 696 O O . ALA A 1 89 ? 15.743 14.605 -10.531 1.00 94.25 89 ALA A O 1
ATOM 697 N N . SER A 1 90 ? 16.010 14.982 -12.735 1.00 93.75 90 SER A N 1
ATOM 698 C CA . SER A 1 90 ? 14.782 15.762 -12.872 1.00 93.75 90 SER A CA 1
ATOM 699 C C . SER A 1 90 ? 13.530 14.910 -12.613 1.00 93.75 90 SER A C 1
ATOM 701 O O . SER A 1 90 ? 13.526 13.677 -12.747 1.00 93.75 90 SER A O 1
ATOM 703 N N . GLU A 1 91 ? 12.412 15.566 -12.292 1.00 91.19 91 GLU A N 1
ATOM 704 C CA . GLU A 1 91 ? 11.114 14.892 -12.146 1.00 91.19 91 GLU A CA 1
ATOM 705 C C . GLU A 1 91 ? 10.703 14.171 -13.440 1.00 91.19 91 GLU A C 1
ATOM 707 O O . GLU A 1 91 ? 10.172 13.063 -13.395 1.00 91.19 91 GLU A O 1
ATOM 712 N N . SER A 1 92 ? 11.022 14.745 -14.606 1.00 94.50 92 SER A N 1
ATOM 713 C CA . SER A 1 92 ? 10.747 14.114 -15.899 1.00 94.50 92 SER A CA 1
ATOM 714 C C . SER A 1 92 ? 11.509 12.800 -16.068 1.00 94.50 92 SER A C 1
ATOM 716 O O . SER A 1 92 ? 10.930 11.839 -16.566 1.00 94.50 92 SER A O 1
ATOM 718 N N . ILE A 1 93 ? 12.776 12.737 -15.650 1.00 95.44 93 ILE A N 1
ATOM 719 C CA . ILE A 1 93 ? 13.610 11.534 -15.774 1.00 95.44 93 ILE A CA 1
ATOM 720 C C . ILE A 1 93 ? 13.171 10.455 -14.785 1.00 95.44 93 ILE A C 1
ATOM 722 O O . ILE A 1 93 ? 13.023 9.296 -15.171 1.00 95.44 93 ILE A O 1
ATOM 726 N N . THR A 1 94 ? 12.918 10.826 -13.529 1.00 94.38 94 THR A N 1
ATOM 727 C CA . THR A 1 94 ? 12.438 9.875 -12.512 1.00 94.38 94 THR A CA 1
ATOM 728 C C . THR A 1 94 ? 11.052 9.329 -12.860 1.00 94.38 94 THR A C 1
ATOM 730 O O . THR A 1 94 ? 10.838 8.123 -12.778 1.00 94.38 94 THR A O 1
ATOM 733 N N . SER A 1 95 ? 10.141 10.177 -13.349 1.00 94.38 95 SER A N 1
ATOM 734 C CA . SER A 1 95 ? 8.831 9.761 -13.869 1.00 94.38 95 SER A CA 1
ATOM 735 C C . SER A 1 95 ? 8.963 8.755 -15.018 1.00 94.38 95 SER A C 1
ATOM 737 O O . SER A 1 95 ? 8.253 7.752 -15.026 1.00 94.38 95 SER A O 1
ATOM 739 N N . TYR A 1 96 ? 9.917 8.975 -15.930 1.00 95.44 96 TYR A N 1
ATOM 740 C CA . TYR A 1 96 ? 10.206 8.063 -17.039 1.00 95.44 96 TYR A CA 1
ATOM 741 C C . TYR A 1 96 ? 10.774 6.721 -16.559 1.00 95.44 96 TYR A C 1
ATOM 743 O O . TYR A 1 96 ? 10.389 5.671 -17.057 1.00 95.44 96 TYR A O 1
ATOM 751 N N . ALA A 1 97 ? 11.652 6.717 -15.553 1.00 96.19 97 ALA A N 1
ATOM 752 C CA . ALA A 1 97 ? 12.146 5.474 -14.960 1.00 96.19 97 ALA A CA 1
ATOM 753 C C . ALA A 1 97 ? 11.030 4.673 -14.274 1.00 96.19 97 ALA A C 1
ATOM 755 O O . ALA A 1 97 ? 10.944 3.463 -14.469 1.00 96.19 97 ALA A O 1
ATOM 756 N N . LEU A 1 98 ? 10.140 5.339 -13.535 1.00 96.25 98 LEU A N 1
ATOM 757 C CA . LEU A 1 98 ? 8.984 4.689 -12.912 1.00 96.25 98 LEU A CA 1
ATOM 758 C C . LEU A 1 98 ? 8.009 4.119 -13.951 1.00 96.25 98 LEU A C 1
ATOM 760 O O . LEU A 1 98 ? 7.518 3.012 -13.768 1.00 96.25 98 LEU A O 1
ATOM 764 N N . GLU A 1 99 ? 7.749 4.839 -15.044 1.00 96.62 99 GLU A N 1
ATOM 765 C CA . GLU A 1 99 ? 6.904 4.352 -16.144 1.00 96.62 99 GLU A CA 1
ATOM 766 C C . GLU A 1 99 ? 7.525 3.134 -16.842 1.00 96.62 99 GLU A C 1
ATOM 768 O O . GLU A 1 99 ? 6.830 2.169 -17.145 1.00 96.62 99 GLU A O 1
ATOM 773 N N . PHE A 1 100 ? 8.847 3.129 -17.029 1.00 97.38 100 PHE A N 1
ATOM 774 C CA . PHE A 1 100 ? 9.556 1.980 -17.585 1.00 97.38 100 PHE A CA 1
ATOM 775 C C . PHE A 1 100 ? 9.397 0.737 -16.698 1.00 97.38 100 PHE A C 1
ATOM 777 O O . PHE A 1 100 ? 9.102 -0.343 -17.208 1.00 97.38 100 PHE A O 1
ATOM 784 N N . VAL A 1 101 ? 9.556 0.899 -15.378 1.00 97.12 101 VAL A N 1
ATOM 785 C CA . VAL A 1 101 ? 9.327 -0.166 -14.387 1.00 97.12 101 VAL A CA 1
ATOM 786 C C . VAL A 1 101 ? 7.876 -0.649 -14.442 1.00 97.12 101 VAL A C 1
ATOM 788 O O . VAL A 1 101 ? 7.632 -1.853 -14.481 1.00 97.12 101 VAL A O 1
ATOM 791 N N . GLU A 1 102 ? 6.916 0.279 -14.472 1.00 96.25 102 GLU A N 1
ATOM 792 C CA . GLU A 1 102 ? 5.484 -0.032 -14.514 1.00 96.25 102 GLU A CA 1
ATOM 793 C C . GLU A 1 102 ? 5.126 -0.862 -15.752 1.00 96.25 102 GLU A C 1
ATOM 795 O O . GLU A 1 102 ? 4.402 -1.849 -15.628 1.00 96.25 102 GLU A O 1
ATOM 800 N N . ASN A 1 103 ? 5.675 -0.516 -16.921 1.00 96.69 103 ASN A N 1
ATOM 801 C CA . ASN A 1 103 ? 5.449 -1.254 -18.165 1.00 96.69 103 ASN A CA 1
ATOM 802 C C . ASN A 1 103 ? 5.946 -2.700 -18.067 1.00 96.69 103 ASN A C 1
ATOM 804 O O . ASN A 1 103 ? 5.196 -3.610 -18.406 1.00 96.69 103 ASN A O 1
ATOM 808 N N . LEU A 1 104 ? 7.158 -2.926 -17.544 1.00 96.50 104 LEU A N 1
ATOM 809 C CA . LEU A 1 104 ? 7.696 -4.283 -17.394 1.00 96.50 104 LEU A CA 1
ATOM 810 C C . LEU A 1 104 ? 6.863 -5.134 -16.431 1.00 96.50 104 LEU A C 1
ATOM 812 O O . LEU A 1 104 ? 6.583 -6.291 -16.726 1.00 96.50 104 LEU A O 1
ATOM 816 N N . LEU A 1 105 ? 6.453 -4.567 -15.295 1.00 95.88 105 LEU A N 1
ATOM 817 C CA . LEU A 1 105 ? 5.649 -5.287 -14.306 1.00 95.88 105 LEU A CA 1
ATOM 818 C C . LEU A 1 105 ? 4.243 -5.617 -14.825 1.00 95.88 105 LEU A C 1
ATOM 820 O O . LEU A 1 105 ? 3.721 -6.693 -14.551 1.00 95.88 105 LEU A O 1
ATOM 824 N N . ARG A 1 106 ? 3.609 -4.699 -15.565 1.00 95.00 106 ARG A N 1
ATOM 825 C CA . ARG A 1 106 ? 2.309 -4.961 -16.206 1.00 95.00 106 ARG A CA 1
ATOM 826 C C . ARG A 1 106 ? 2.427 -6.044 -17.266 1.00 95.00 106 ARG A C 1
ATOM 828 O O . ARG A 1 106 ? 1.642 -6.982 -17.254 1.00 95.00 106 ARG A O 1
ATOM 835 N N . LEU A 1 107 ? 3.443 -5.931 -18.118 1.00 94.94 107 LEU A N 1
ATOM 836 C CA . LEU A 1 107 ? 3.690 -6.884 -19.187 1.00 94.94 107 LEU A CA 1
ATOM 837 C C . LEU A 1 107 ? 3.936 -8.295 -18.644 1.00 94.94 107 LEU A C 1
ATOM 839 O O . LEU A 1 107 ? 3.425 -9.253 -19.208 1.00 94.94 107 LEU A O 1
ATOM 843 N N . ASP A 1 108 ? 4.669 -8.431 -17.539 1.00 94.56 108 ASP A N 1
ATOM 844 C CA . ASP A 1 108 ? 4.839 -9.724 -16.875 1.00 94.56 108 ASP A CA 1
ATOM 845 C C . ASP A 1 108 ? 3.507 -10.335 -16.413 1.00 94.56 108 ASP A C 1
ATOM 847 O O . ASP A 1 108 ? 3.237 -11.495 -16.709 1.00 94.56 108 ASP A O 1
ATOM 851 N N . ASN A 1 109 ? 2.643 -9.549 -15.761 1.00 91.38 109 ASN A N 1
ATOM 852 C CA . ASN A 1 109 ? 1.324 -10.031 -15.335 1.00 91.38 109 ASN A CA 1
ATOM 853 C C . ASN A 1 109 ? 0.443 -10.450 -16.528 1.00 91.38 109 ASN A C 1
ATOM 855 O O . ASN A 1 109 ? -0.289 -11.436 -16.437 1.00 91.38 109 ASN A O 1
ATOM 859 N N . ASP A 1 110 ? 0.512 -9.722 -17.647 1.00 91.38 110 ASP A N 1
ATOM 860 C CA . ASP A 1 110 ? -0.235 -10.052 -18.866 1.00 91.38 110 ASP A CA 1
ATOM 861 C C . ASP A 1 110 ? 0.295 -11.342 -19.525 1.00 91.38 110 ASP A C 1
ATOM 863 O O . ASP A 1 110 ? -0.480 -12.164 -20.021 1.00 91.38 110 ASP A O 1
ATOM 867 N N . LEU A 1 111 ? 1.618 -11.542 -19.509 1.00 90.56 111 LEU A N 1
ATOM 868 C CA . LEU A 1 111 ? 2.291 -12.708 -20.089 1.00 90.56 111 LEU A CA 1
ATOM 869 C C . LEU A 1 111 ? 2.212 -13.962 -19.218 1.00 90.56 111 LEU A C 1
ATOM 871 O O . LEU A 1 111 ? 2.260 -15.072 -19.751 1.00 90.56 111 LEU A O 1
ATOM 875 N N . GLU A 1 112 ? 2.021 -13.819 -17.906 1.00 85.44 112 GLU A N 1
ATOM 876 C CA . GLU A 1 112 ? 1.840 -14.953 -16.996 1.00 85.44 112 GLU A CA 1
ATOM 877 C C . GLU A 1 112 ? 0.635 -15.820 -17.401 1.00 85.44 112 GLU A C 1
ATOM 879 O O . GLU A 1 112 ? 0.702 -17.045 -17.325 1.00 85.44 112 GLU A O 1
ATOM 884 N N . GLN A 1 113 ? -0.424 -15.210 -17.949 1.00 83.75 113 GLN A N 1
ATOM 885 C CA . GLN A 1 113 ? -1.594 -15.923 -18.486 1.00 83.75 113 GLN A CA 1
ATOM 886 C C . GLN A 1 113 ? -1.277 -16.775 -19.726 1.00 83.75 113 GLN A C 1
ATOM 888 O O . GLN A 1 113 ? -2.042 -17.673 -20.071 1.00 83.75 113 GLN A O 1
ATOM 893 N N . GLN A 1 114 ? -0.171 -16.479 -20.408 1.00 86.94 114 GLN A N 1
ATOM 894 C CA . GLN A 1 114 ? 0.287 -17.156 -21.622 1.00 86.94 114 GLN A CA 1
ATOM 895 C C . GLN A 1 114 ? 1.457 -18.115 -21.347 1.00 86.94 114 GLN A C 1
ATOM 897 O O . GLN A 1 114 ? 2.062 -18.611 -22.294 1.00 86.94 114 GLN A O 1
ATOM 902 N N . GLU A 1 115 ? 1.793 -18.356 -20.071 1.00 86.81 115 GLU A N 1
ATOM 903 C CA . GLU A 1 115 ? 2.956 -19.146 -19.632 1.00 86.81 115 GLU A CA 1
ATOM 904 C C . GLU A 1 115 ? 4.309 -18.627 -20.176 1.00 86.81 115 GLU A C 1
ATOM 906 O O . GLU A 1 115 ? 5.313 -19.346 -20.195 1.00 86.81 115 GLU A O 1
ATOM 911 N N . ASP A 1 116 ? 4.372 -17.355 -20.590 1.00 89.56 116 ASP A N 1
ATOM 912 C CA . ASP A 1 116 ? 5.615 -16.712 -21.011 1.00 89.56 116 ASP A CA 1
ATOM 913 C C . ASP A 1 116 ? 6.291 -16.030 -19.813 1.00 89.56 116 ASP A C 1
ATOM 915 O O . ASP A 1 116 ? 5.825 -15.037 -19.261 1.00 89.56 116 ASP A O 1
ATOM 919 N N . HIS A 1 117 ? 7.439 -16.574 -19.409 1.00 90.06 117 HIS A N 1
ATOM 920 C CA . HIS A 1 117 ? 8.231 -16.084 -18.277 1.00 90.06 117 HIS A CA 1
ATOM 921 C C . HIS A 1 117 ? 9.479 -15.297 -18.702 1.00 90.06 117 HIS A C 1
ATOM 923 O O . HIS A 1 117 ? 10.423 -15.153 -17.920 1.00 90.06 117 HIS A O 1
ATOM 929 N N . SER A 1 118 ? 9.548 -14.837 -19.951 1.00 91.56 118 SER A N 1
ATOM 930 C CA . SER A 1 118 ? 10.700 -14.102 -20.482 1.00 91.56 118 SER A CA 1
ATOM 931 C C . SER A 1 118 ? 10.953 -12.788 -19.733 1.00 91.56 118 SER A C 1
ATOM 933 O O . SER A 1 118 ? 12.083 -12.542 -19.305 1.00 91.56 118 SER A O 1
ATOM 935 N N . VAL A 1 119 ? 9.910 -11.990 -19.492 1.00 93.50 119 VAL A N 1
ATOM 936 C CA . VAL A 1 119 ? 9.994 -10.734 -18.725 1.00 93.50 119 VAL A CA 1
ATOM 937 C C . VAL A 1 119 ? 10.217 -11.011 -17.234 1.00 93.50 119 VAL A C 1
ATOM 939 O O . VAL A 1 119 ? 11.111 -10.405 -16.634 1.00 93.50 119 VAL A O 1
ATOM 942 N N . LYS A 1 120 ? 9.521 -12.008 -16.662 1.00 93.19 120 LYS A N 1
ATOM 943 C CA . LYS A 1 120 ? 9.723 -12.478 -15.280 1.00 93.19 120 LYS A CA 1
ATOM 944 C C . LYS A 1 120 ? 11.183 -12.760 -14.959 1.00 93.19 120 LYS A C 1
ATOM 946 O O . LYS A 1 120 ? 11.680 -12.355 -13.912 1.00 93.19 120 LYS A O 1
ATOM 951 N N . LYS A 1 121 ? 11.897 -13.435 -15.870 1.00 92.31 121 LYS A N 1
ATOM 952 C CA . LYS A 1 121 ? 13.325 -13.763 -15.708 1.00 92.31 121 LYS A CA 1
ATOM 953 C C . LYS A 1 121 ? 14.189 -12.512 -15.564 1.00 92.31 121 LYS A C 1
ATOM 955 O O . LYS A 1 121 ? 15.097 -12.508 -14.741 1.00 92.31 121 LYS A O 1
ATOM 960 N N . ILE A 1 122 ? 13.900 -11.464 -16.331 1.00 93.38 122 ILE A N 1
ATOM 961 C CA . ILE A 1 122 ? 14.647 -10.200 -16.291 1.00 93.38 122 ILE A CA 1
ATOM 962 C C . ILE A 1 122 ? 14.369 -9.458 -14.986 1.00 93.38 122 ILE A C 1
ATOM 964 O O . ILE A 1 122 ? 15.297 -8.997 -14.324 1.00 93.38 122 ILE A O 1
ATOM 968 N N . LEU A 1 123 ? 13.095 -9.365 -14.599 1.00 94.12 123 LEU A N 1
ATOM 969 C CA . LEU A 1 123 ? 12.688 -8.704 -13.361 1.00 94.12 123 LEU A CA 1
ATOM 970 C C . LEU A 1 123 ? 13.257 -9.422 -12.133 1.00 94.12 123 LEU A C 1
ATOM 972 O O . LEU A 1 123 ? 13.849 -8.776 -11.273 1.00 94.12 123 LEU A O 1
ATOM 976 N N . ALA A 1 124 ? 13.159 -10.752 -12.082 1.00 92.56 124 ALA A N 1
ATOM 977 C CA . ALA A 1 124 ? 13.664 -11.558 -10.973 1.00 92.56 124 ALA A CA 1
ATOM 978 C C . ALA A 1 124 ? 15.184 -11.420 -10.772 1.00 92.56 124 ALA A C 1
ATOM 980 O O . ALA A 1 124 ? 15.646 -11.403 -9.635 1.00 92.56 124 ALA A O 1
ATOM 981 N N . GLN A 1 125 ? 15.961 -11.272 -11.852 1.00 93.38 125 GLN A N 1
ATOM 982 C CA . GLN A 1 125 ? 17.419 -11.084 -11.784 1.00 93.38 125 GLN A CA 1
ATOM 983 C C . GLN A 1 125 ? 17.849 -9.751 -11.157 1.00 93.38 125 GLN A C 1
ATOM 985 O O . GLN A 1 125 ? 19.001 -9.621 -10.744 1.00 93.38 125 GLN A O 1
ATOM 990 N N . HIS A 1 126 ? 16.960 -8.757 -11.121 1.00 93.81 126 HIS A N 1
ATOM 991 C CA . HIS A 1 126 ? 17.285 -7.384 -10.726 1.00 93.81 126 HIS A CA 1
ATOM 992 C C . HIS A 1 126 ? 16.293 -6.800 -9.711 1.00 93.81 126 HIS A C 1
ATOM 994 O O . HIS A 1 126 ? 16.221 -5.580 -9.533 1.00 93.81 126 HIS A O 1
ATOM 1000 N N . MET A 1 127 ? 15.501 -7.657 -9.064 1.00 92.62 127 MET A N 1
ATOM 1001 C CA . MET A 1 127 ? 14.433 -7.238 -8.158 1.00 92.62 127 MET A CA 1
ATOM 1002 C C . MET A 1 127 ? 14.980 -6.574 -6.893 1.00 92.62 127 MET A C 1
ATOM 1004 O O . MET A 1 127 ? 14.433 -5.584 -6.418 1.00 92.62 127 MET A O 1
ATOM 1008 N N . ASP A 1 128 ? 16.100 -7.068 -6.375 1.00 91.81 128 ASP A N 1
ATOM 1009 C CA . ASP A 1 128 ? 16.824 -6.473 -5.253 1.00 91.81 128 ASP A CA 1
ATOM 1010 C C . ASP A 1 128 ? 17.263 -5.033 -5.563 1.00 91.81 128 ASP A C 1
ATOM 1012 O O . ASP A 1 128 ? 17.047 -4.122 -4.760 1.00 91.81 128 ASP A O 1
ATOM 1016 N N . VAL A 1 129 ? 17.813 -4.800 -6.759 1.00 94.50 129 VAL A N 1
ATOM 1017 C CA . VAL A 1 129 ? 18.202 -3.466 -7.230 1.00 94.50 129 VAL A CA 1
ATOM 1018 C C . VAL A 1 129 ? 16.977 -2.563 -7.329 1.00 94.50 129 VAL A C 1
ATOM 1020 O O . VAL A 1 129 ? 17.044 -1.409 -6.901 1.00 94.50 129 VAL A O 1
ATOM 1023 N N . LEU A 1 130 ? 15.856 -3.069 -7.854 1.00 95.19 130 LEU A N 1
ATOM 1024 C CA . LEU A 1 130 ? 14.614 -2.306 -7.967 1.00 95.19 130 LEU A CA 1
ATOM 1025 C C . LEU A 1 130 ? 14.064 -1.897 -6.599 1.00 95.19 130 LEU A C 1
ATOM 1027 O O . LEU A 1 130 ? 13.797 -0.716 -6.379 1.00 95.19 130 LEU A O 1
ATOM 1031 N N . LEU A 1 131 ? 13.926 -2.851 -5.677 1.00 93.00 131 LEU A N 1
ATOM 1032 C CA . LEU A 1 131 ? 13.371 -2.613 -4.345 1.00 93.00 131 LEU A CA 1
ATOM 1033 C C . LEU A 1 131 ? 14.235 -1.633 -3.545 1.00 93.00 131 LEU A C 1
ATOM 1035 O O . LEU A 1 131 ? 13.70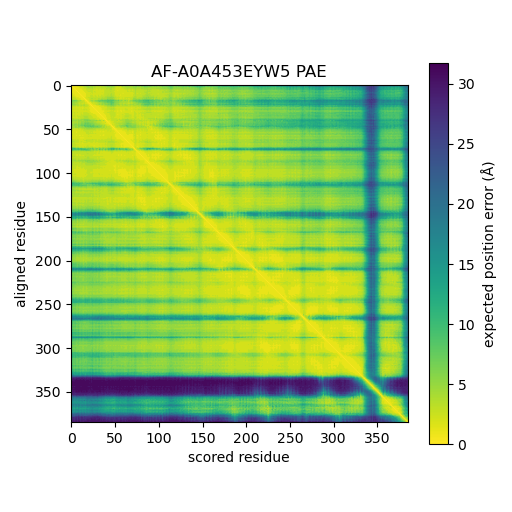1 -0.688 -2.964 1.00 93.00 131 LEU A O 1
ATOM 1039 N N . ASN A 1 132 ? 15.562 -1.787 -3.583 1.00 93.25 132 ASN A N 1
ATOM 1040 C CA . ASN A 1 132 ? 16.482 -0.843 -2.943 1.00 93.25 132 ASN A CA 1
ATOM 1041 C C . ASN A 1 132 ? 16.404 0.551 -3.586 1.00 93.25 132 ASN A C 1
ATOM 1043 O O . ASN A 1 132 ? 16.349 1.559 -2.882 1.00 93.25 132 ASN A O 1
ATOM 1047 N N . SER A 1 133 ? 16.328 0.621 -4.919 1.00 94.81 133 SER A N 1
ATOM 1048 C CA . SER A 1 133 ? 16.236 1.899 -5.633 1.00 94.81 133 SER A CA 1
ATOM 1049 C C . SER A 1 133 ? 14.923 2.635 -5.340 1.00 94.81 133 SER A C 1
ATOM 1051 O O . SER A 1 133 ? 14.927 3.852 -5.162 1.00 94.81 133 SER A O 1
ATOM 1053 N N . LEU A 1 134 ? 13.805 1.908 -5.246 1.00 93.12 134 LEU A N 1
ATOM 1054 C CA . LEU A 1 134 ? 12.505 2.456 -4.847 1.00 93.12 134 LEU A CA 1
ATOM 1055 C C . LEU A 1 134 ? 12.501 2.901 -3.385 1.00 93.12 134 LEU A C 1
ATOM 1057 O O . LEU A 1 134 ? 11.969 3.967 -3.076 1.00 93.12 134 LEU A O 1
ATOM 1061 N N . HIS A 1 135 ? 13.112 2.124 -2.493 1.00 91.38 135 HIS A N 1
ATOM 1062 C CA . HIS A 1 135 ? 13.244 2.489 -1.088 1.00 91.38 135 HIS A CA 1
ATOM 1063 C C . HIS A 1 135 ? 14.006 3.810 -0.917 1.00 91.38 135 HIS A C 1
ATOM 1065 O O . HIS A 1 135 ? 13.518 4.724 -0.246 1.00 91.38 135 HIS A O 1
ATOM 1071 N N . ASP A 1 136 ? 15.158 3.956 -1.573 1.00 92.69 136 ASP A N 1
ATOM 1072 C CA . ASP A 1 136 ? 15.945 5.192 -1.546 1.00 92.69 136 ASP A CA 1
ATOM 1073 C C . ASP A 1 136 ? 15.171 6.374 -2.139 1.00 92.69 136 ASP A C 1
ATOM 1075 O O . ASP A 1 136 ? 15.159 7.467 -1.569 1.00 92.69 136 ASP A O 1
ATOM 1079 N N . PHE A 1 137 ? 14.478 6.147 -3.254 1.00 92.62 137 PHE A N 1
ATOM 1080 C CA . PHE A 1 137 ? 13.663 7.155 -3.921 1.00 92.62 137 PHE A CA 1
ATOM 1081 C C . PHE A 1 137 ? 12.520 7.673 -3.043 1.00 92.62 137 PHE A C 1
ATOM 1083 O O . PHE A 1 137 ? 12.353 8.887 -2.887 1.00 92.62 137 PHE A O 1
ATOM 1090 N N . VAL A 1 138 ? 11.743 6.768 -2.439 1.00 89.81 138 VAL A N 1
ATOM 1091 C CA . VAL A 1 138 ? 10.615 7.141 -1.577 1.00 89.81 138 VAL A CA 1
ATOM 1092 C C . VAL A 1 138 ? 11.115 7.833 -0.311 1.00 89.81 138 VAL A C 1
ATOM 1094 O O . VAL A 1 138 ? 10.541 8.849 0.082 1.00 89.81 138 VAL A O 1
ATOM 1097 N N . ASN A 1 139 ? 12.203 7.358 0.304 1.00 89.19 139 ASN A N 1
ATOM 1098 C CA . ASN A 1 139 ? 12.779 8.017 1.479 1.00 89.19 139 ASN A CA 1
ATOM 1099 C C . ASN A 1 139 ? 13.309 9.415 1.159 1.00 89.19 139 ASN A C 1
ATOM 1101 O O . ASN A 1 139 ? 13.015 10.360 1.890 1.00 89.19 139 ASN A O 1
ATOM 1105 N N . TYR A 1 140 ? 14.002 9.581 0.033 1.00 90.44 140 TYR A N 1
ATOM 1106 C CA . TYR A 1 140 ? 14.454 10.893 -0.417 1.00 90.44 140 TYR A CA 1
ATOM 1107 C C . TYR A 1 140 ? 13.276 11.855 -0.638 1.00 90.44 140 TYR A C 1
ATOM 1109 O O . TYR A 1 140 ? 13.279 12.983 -0.139 1.00 90.44 140 TYR A O 1
ATOM 1117 N N . ARG A 1 141 ? 12.207 11.401 -1.306 1.00 87.94 141 ARG A N 1
ATOM 1118 C CA . ARG A 1 141 ? 10.985 12.206 -1.470 1.00 87.94 141 ARG A CA 1
ATOM 1119 C C . ARG A 1 141 ? 10.302 12.510 -0.141 1.00 87.94 141 ARG A C 1
ATOM 1121 O O . ARG A 1 141 ? 9.803 13.618 0.042 1.00 87.94 141 ARG A O 1
ATOM 1128 N N . LYS A 1 142 ? 10.286 11.564 0.797 1.00 86.38 142 LYS A N 1
ATOM 1129 C CA . LYS A 1 142 ? 9.733 11.749 2.145 1.00 86.38 142 LYS A CA 1
ATOM 1130 C C . LYS A 1 142 ? 10.493 12.821 2.918 1.00 86.38 142 LYS A C 1
ATOM 1132 O O . LYS A 1 142 ? 9.860 13.626 3.594 1.00 86.38 142 LYS A O 1
ATOM 1137 N N . GLU A 1 143 ? 11.816 12.880 2.789 1.00 87.00 143 GLU A N 1
ATOM 1138 C CA . GLU A 1 143 ? 12.640 13.944 3.375 1.00 87.00 143 GLU A CA 1
ATOM 1139 C C . GLU A 1 143 ? 12.323 15.313 2.758 1.00 87.00 143 GLU A C 1
ATOM 1141 O O . GLU A 1 143 ? 12.062 16.270 3.491 1.00 87.00 143 GLU A O 1
ATOM 1146 N N . LEU A 1 144 ? 12.260 15.398 1.425 1.00 85.81 144 LEU A N 1
ATOM 1147 C CA . LEU A 1 144 ? 11.952 16.637 0.699 1.00 85.81 144 LEU A CA 1
ATOM 1148 C C . LEU A 1 144 ? 10.531 17.157 0.965 1.00 85.81 144 LEU A C 1
ATOM 1150 O O . LEU A 1 144 ? 10.305 18.361 1.096 1.00 85.81 144 LEU A O 1
ATOM 1154 N N . HIS A 1 145 ? 9.559 16.250 1.050 1.00 82.12 145 HIS A N 1
ATOM 1155 C CA . HIS A 1 145 ? 8.129 16.558 1.111 1.00 82.12 145 HIS A CA 1
ATOM 1156 C C . HIS A 1 145 ? 7.496 16.223 2.462 1.00 82.12 145 HIS A C 1
ATOM 1158 O O . HIS A 1 145 ? 6.273 16.095 2.567 1.00 82.12 145 HIS A O 1
ATOM 1164 N N . ARG A 1 146 ? 8.304 16.152 3.529 1.00 72.75 146 ARG A N 1
ATOM 1165 C CA . ARG A 1 146 ? 7.851 15.801 4.885 1.00 72.75 146 ARG A CA 1
ATOM 1166 C C . ARG A 1 146 ? 6.664 16.641 5.361 1.00 72.75 146 ARG A C 1
ATOM 1168 O O . ARG A 1 146 ? 5.804 16.139 6.074 1.00 72.75 146 ARG A O 1
ATOM 1175 N N . ARG A 1 147 ? 6.622 17.923 4.976 1.00 67.94 147 ARG A N 1
ATOM 1176 C CA . ARG A 1 147 ? 5.550 18.861 5.353 1.00 67.94 147 ARG A CA 1
ATOM 1177 C C . ARG A 1 147 ? 4.300 18.752 4.481 1.00 67.94 147 ARG A C 1
ATOM 1179 O O . ARG A 1 147 ? 3.221 19.057 4.969 1.00 67.94 147 ARG A O 1
ATOM 1186 N N . SER A 1 148 ? 4.440 18.373 3.210 1.00 69.44 148 SER A N 1
ATOM 1187 C CA . SER A 1 148 ? 3.333 18.380 2.246 1.00 69.44 148 SER A CA 1
ATOM 1188 C C . SER A 1 148 ? 2.626 17.034 2.111 1.00 69.44 148 SER A C 1
ATOM 1190 O O . SER A 1 148 ? 1.543 16.994 1.535 1.00 69.44 148 SER A O 1
ATOM 1192 N N . GLY A 1 149 ? 3.196 15.930 2.607 1.00 66.56 149 GLY A N 1
ATOM 1193 C CA . GLY A 1 149 ? 2.530 14.627 2.491 1.00 66.56 149 GLY A CA 1
ATOM 1194 C C . GLY A 1 149 ? 2.605 14.003 1.094 1.00 66.56 149 GLY A C 1
ATOM 1195 O O . GLY A 1 149 ? 1.896 13.040 0.828 1.00 66.56 149 GLY A O 1
ATOM 1196 N N . ARG A 1 150 ? 3.398 14.576 0.175 1.00 72.81 150 ARG A N 1
ATOM 1197 C CA . ARG A 1 150 ? 3.378 14.258 -1.269 1.00 72.81 150 ARG A CA 1
ATOM 1198 C C . ARG A 1 150 ? 4.504 13.321 -1.722 1.00 72.81 150 ARG A C 1
ATOM 1200 O O . ARG A 1 150 ? 4.979 13.439 -2.844 1.00 72.81 150 ARG A O 1
ATOM 1207 N N . TRP A 1 151 ? 4.992 12.442 -0.847 1.00 80.06 151 TRP A N 1
ATOM 1208 C CA . TRP A 1 151 ? 6.110 11.548 -1.191 1.00 80.06 151 TRP A CA 1
ATOM 1209 C C . TRP A 1 151 ? 5.674 10.227 -1.834 1.00 80.06 151 TRP A C 1
ATOM 1211 O O . TRP A 1 151 ? 6.457 9.642 -2.577 1.00 80.06 151 TRP A O 1
ATOM 1221 N N . LEU A 1 152 ? 4.438 9.787 -1.583 1.00 81.94 152 LEU A N 1
ATOM 1222 C CA . LEU A 1 152 ? 3.788 8.676 -2.277 1.00 81.94 152 LEU A CA 1
ATOM 1223 C C . LEU A 1 152 ? 2.579 9.224 -3.032 1.00 81.94 152 LEU A C 1
ATOM 1225 O O . LEU A 1 152 ? 1.712 9.855 -2.427 1.00 81.94 152 LEU A O 1
ATOM 1229 N N . GLY A 1 153 ? 2.552 9.019 -4.346 1.00 82.69 153 GLY A N 1
ATOM 1230 C CA . GLY A 1 153 ? 1.400 9.294 -5.191 1.00 82.69 153 GLY A CA 1
ATOM 1231 C C . GLY A 1 153 ? 0.723 8.004 -5.647 1.00 82.69 153 GLY A C 1
ATOM 1232 O O . GLY A 1 153 ? 1.153 6.889 -5.343 1.00 82.69 153 GLY A O 1
ATOM 1233 N N . GLN A 1 154 ? -0.342 8.157 -6.431 1.00 84.44 154 GLN A N 1
ATOM 1234 C CA . GLN A 1 154 ? -1.119 7.030 -6.949 1.00 84.44 154 GLN A CA 1
ATOM 1235 C C . GLN A 1 154 ? -0.282 6.081 -7.827 1.00 84.44 154 GLN A C 1
ATOM 1237 O O . GLN A 1 154 ? -0.504 4.873 -7.813 1.00 84.44 154 GLN A O 1
ATOM 1242 N N . ARG A 1 155 ? 0.688 6.603 -8.595 1.00 87.12 155 ARG A N 1
ATOM 1243 C CA . ARG A 1 155 ? 1.560 5.769 -9.438 1.00 87.12 155 ARG A CA 1
ATOM 1244 C C . ARG A 1 155 ? 2.465 4.890 -8.585 1.00 87.12 155 ARG A C 1
ATOM 1246 O O . ARG A 1 155 ? 2.562 3.698 -8.849 1.00 87.12 155 ARG A O 1
ATOM 1253 N N . GLU A 1 156 ? 3.101 5.462 -7.569 1.00 88.31 156 GLU A N 1
ATOM 1254 C CA . GLU A 1 156 ? 3.984 4.727 -6.668 1.00 88.31 156 GLU A CA 1
ATOM 1255 C C . GLU A 1 156 ? 3.217 3.629 -5.915 1.00 88.31 156 GLU A C 1
ATOM 1257 O O . GLU A 1 156 ? 3.700 2.504 -5.826 1.00 88.31 156 GLU A O 1
ATOM 1262 N N . LEU A 1 157 ? 1.989 3.903 -5.458 1.00 89.62 157 LEU A N 1
ATOM 1263 C CA . LEU A 1 157 ? 1.130 2.886 -4.835 1.00 89.62 157 LEU A CA 1
ATOM 1264 C C . LEU A 1 157 ? 0.753 1.758 -5.810 1.00 89.62 157 LEU A C 1
ATOM 1266 O O . LEU A 1 157 ? 0.858 0.583 -5.456 1.00 89.62 157 LEU A O 1
ATOM 1270 N N . ARG A 1 158 ? 0.389 2.085 -7.060 1.00 90.19 158 ARG A N 1
ATOM 1271 C CA . ARG A 1 158 ? 0.146 1.072 -8.105 1.00 90.19 158 ARG A CA 1
ATOM 1272 C C . ARG A 1 158 ? 1.383 0.222 -8.384 1.00 90.19 158 ARG A C 1
ATOM 1274 O O . ARG A 1 158 ? 1.259 -0.990 -8.528 1.00 90.19 158 ARG A O 1
ATOM 1281 N N . LEU A 1 159 ? 2.566 0.835 -8.429 1.00 92.81 159 LEU A N 1
ATOM 1282 C CA . LEU A 1 159 ? 3.831 0.118 -8.582 1.00 92.81 159 LEU A CA 1
ATOM 1283 C C . LEU A 1 159 ? 4.058 -0.870 -7.437 1.00 92.81 159 LEU A C 1
ATOM 1285 O O . LEU A 1 159 ? 4.366 -2.029 -7.700 1.00 92.81 159 LEU A O 1
ATOM 1289 N N . PHE A 1 160 ? 3.843 -0.460 -6.183 1.00 93.06 160 PHE A N 1
ATOM 1290 C CA . PHE A 1 160 ? 3.949 -1.382 -5.051 1.00 93.06 160 PHE A CA 1
ATOM 1291 C C . PHE A 1 160 ? 2.969 -2.553 -5.157 1.00 93.06 160 PHE A C 1
ATOM 1293 O O . PHE A 1 160 ? 3.376 -3.674 -4.876 1.00 93.06 160 PHE A O 1
ATOM 1300 N N . LYS A 1 161 ? 1.729 -2.336 -5.625 1.00 92.25 161 LYS A N 1
ATOM 1301 C CA . LYS A 1 161 ? 0.768 -3.432 -5.865 1.00 92.25 161 LYS A CA 1
ATOM 1302 C C . LYS A 1 161 ? 1.277 -4.439 -6.890 1.00 92.25 161 LYS A C 1
ATOM 1304 O O . LYS A 1 161 ? 1.177 -5.637 -6.657 1.00 92.25 161 LYS A O 1
ATOM 1309 N N . LEU A 1 162 ? 1.841 -3.959 -7.997 1.00 93.69 162 LEU A N 1
ATOM 1310 C CA . LEU A 1 162 ? 2.425 -4.826 -9.024 1.00 93.69 162 LEU A CA 1
ATOM 1311 C C . LEU A 1 162 ? 3.638 -5.610 -8.494 1.00 93.69 162 LEU A C 1
ATOM 1313 O O . LEU A 1 162 ? 3.873 -6.743 -8.904 1.00 93.69 162 LEU A O 1
ATOM 1317 N N . LEU A 1 163 ? 4.392 -5.026 -7.560 1.00 94.06 163 LEU A N 1
ATOM 1318 C CA . LEU A 1 163 ? 5.565 -5.652 -6.948 1.00 94.06 163 LEU A 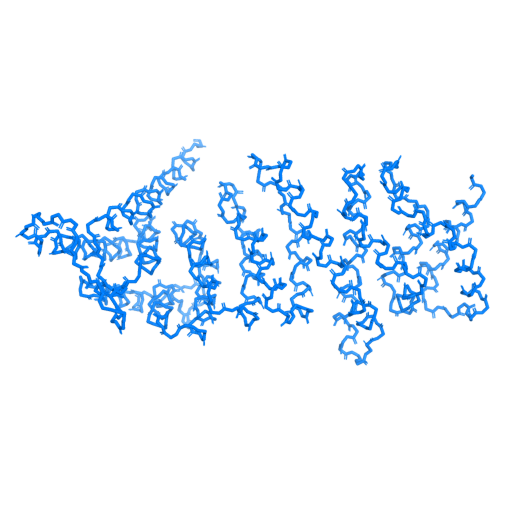CA 1
ATOM 1319 C C . LEU A 1 163 ? 5.231 -6.712 -5.895 1.00 94.06 163 LEU A C 1
ATOM 1321 O O . LEU A 1 163 ? 6.115 -7.489 -5.545 1.00 94.06 163 LEU A O 1
ATOM 1325 N N . LEU A 1 164 ? 3.994 -6.784 -5.394 1.00 92.19 164 LEU A N 1
ATOM 1326 C CA . LEU A 1 164 ? 3.626 -7.730 -4.331 1.00 92.19 164 LEU A CA 1
ATOM 1327 C C . LEU A 1 164 ? 3.958 -9.186 -4.696 1.00 92.19 164 LEU A C 1
ATOM 1329 O O . LEU A 1 164 ? 4.442 -9.926 -3.844 1.00 92.19 164 LEU A O 1
ATOM 1333 N N . ASN A 1 165 ? 3.794 -9.564 -5.968 1.00 89.00 165 ASN A N 1
ATOM 1334 C CA . ASN A 1 165 ? 4.095 -10.910 -6.476 1.00 89.00 165 ASN A CA 1
ATOM 1335 C C . ASN A 1 165 ? 5.596 -11.259 -6.453 1.00 89.00 165 ASN A C 1
ATOM 1337 O O . ASN A 1 165 ? 5.967 -12.424 -6.579 1.00 89.00 165 ASN A O 1
ATOM 1341 N N . TYR A 1 166 ? 6.459 -10.256 -6.293 1.00 91.69 166 TYR A N 1
ATOM 1342 C CA . TYR A 1 166 ? 7.913 -10.395 -6.288 1.00 91.69 166 TYR A CA 1
ATOM 1343 C C . TYR A 1 166 ? 8.525 -10.326 -4.890 1.00 91.69 166 TYR A C 1
ATOM 1345 O O . TYR A 1 166 ? 9.689 -10.684 -4.704 1.00 91.69 166 TYR A O 1
ATOM 1353 N N . ILE A 1 167 ? 7.767 -9.860 -3.897 1.00 91.88 167 ILE A N 1
ATOM 1354 C CA . ILE A 1 167 ? 8.267 -9.668 -2.540 1.00 91.88 167 ILE A CA 1
ATOM 1355 C C . ILE A 1 167 ? 7.934 -10.908 -1.718 1.00 91.88 167 ILE A C 1
ATOM 1357 O O . ILE A 1 167 ? 6.892 -10.981 -1.080 1.00 91.88 167 ILE A O 1
ATOM 1361 N N . THR A 1 168 ? 8.837 -11.884 -1.728 1.00 89.81 168 THR A N 1
ATOM 1362 C CA . THR A 1 168 ? 8.710 -13.114 -0.927 1.00 89.81 168 THR A CA 1
ATOM 1363 C C . THR A 1 168 ? 9.565 -13.089 0.338 1.00 89.81 168 THR A C 1
ATOM 1365 O O . THR A 1 168 ? 9.346 -13.879 1.251 1.00 89.81 168 THR A O 1
ATOM 1368 N N . ASP A 1 169 ? 10.574 -12.215 0.387 1.00 90.44 169 ASP A N 1
ATOM 1369 C CA . ASP A 1 169 ? 11.459 -12.083 1.542 1.00 90.44 169 ASP A CA 1
ATOM 1370 C C . ASP A 1 169 ? 10.822 -11.201 2.634 1.00 90.44 169 ASP A C 1
ATOM 1372 O O . ASP A 1 169 ? 10.390 -10.080 2.338 1.00 90.44 169 ASP A O 1
ATOM 1376 N N . PRO A 1 170 ? 10.818 -11.642 3.906 1.00 91.69 170 PRO A N 1
ATOM 1377 C CA . PRO A 1 170 ? 10.227 -10.856 4.980 1.00 91.69 170 PRO A CA 1
ATOM 1378 C C . PRO A 1 170 ? 10.896 -9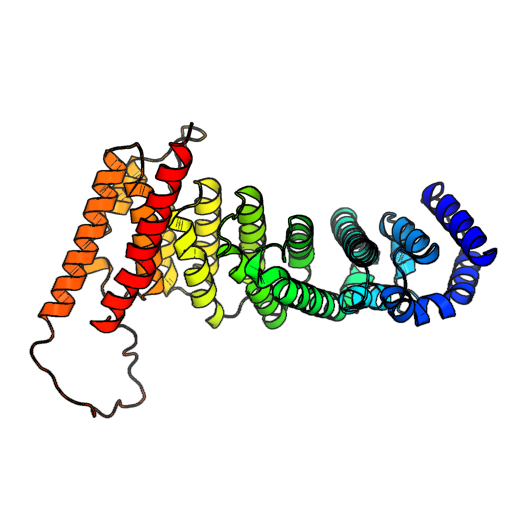.504 5.248 1.00 91.69 170 PRO A C 1
ATOM 1380 O O . PRO A 1 170 ? 10.215 -8.573 5.665 1.00 91.69 170 PRO A O 1
ATOM 1383 N N . SER A 1 171 ? 12.204 -9.353 5.001 1.00 90.69 171 SER A N 1
ATOM 1384 C CA . SER A 1 171 ? 12.874 -8.057 5.177 1.00 90.69 171 SER A CA 1
ATOM 1385 C C . SER A 1 171 ? 12.422 -7.058 4.115 1.00 90.69 171 SER A C 1
ATOM 1387 O O . SER A 1 171 ? 12.173 -5.896 4.424 1.00 90.69 171 SER A O 1
ATOM 1389 N N . ALA A 1 172 ? 12.292 -7.504 2.865 1.00 90.31 172 ALA A N 1
ATOM 1390 C CA . ALA A 1 172 ? 11.755 -6.682 1.786 1.00 90.31 172 ALA A CA 1
ATOM 1391 C C . ALA A 1 172 ? 10.284 -6.299 2.035 1.00 90.31 172 ALA A C 1
ATOM 1393 O O . ALA A 1 172 ? 9.904 -5.147 1.818 1.00 90.31 172 ALA A O 1
ATOM 1394 N N . ALA A 1 173 ? 9.476 -7.233 2.545 1.00 92.75 173 ALA A N 1
ATOM 1395 C CA . ALA A 1 173 ? 8.096 -6.976 2.949 1.00 92.75 173 ALA A CA 1
ATOM 1396 C C . ALA A 1 173 ? 8.008 -5.903 4.049 1.00 92.75 173 ALA A C 1
ATOM 1398 O O . ALA A 1 173 ? 7.242 -4.945 3.925 1.00 92.75 173 ALA A O 1
ATOM 1399 N N . GLU A 1 174 ? 8.842 -6.015 5.086 1.00 92.12 174 GLU A N 1
ATOM 1400 C CA . GLU A 1 174 ? 8.958 -5.019 6.156 1.00 92.12 174 GLU A CA 1
ATOM 1401 C C . GLU A 1 174 ? 9.362 -3.637 5.624 1.00 92.12 174 GLU A C 1
ATOM 1403 O O . GLU A 1 174 ? 8.763 -2.634 6.012 1.00 92.12 174 GLU A O 1
ATOM 1408 N N . HIS A 1 175 ? 10.304 -3.560 4.678 1.00 89.75 175 HIS A N 1
ATOM 1409 C CA . HIS A 1 175 ? 10.670 -2.285 4.054 1.00 89.75 175 HIS A CA 1
ATOM 1410 C C . HIS A 1 175 ? 9.486 -1.627 3.336 1.00 89.75 175 HIS A C 1
ATOM 1412 O O . HIS A 1 175 ? 9.291 -0.420 3.467 1.00 89.75 175 HIS A O 1
ATOM 1418 N N . VAL A 1 176 ? 8.664 -2.390 2.607 1.00 91.62 176 VAL A N 1
ATOM 1419 C CA . VAL A 1 176 ? 7.469 -1.835 1.949 1.00 91.62 176 VAL A CA 1
ATOM 1420 C C . VAL A 1 176 ? 6.466 -1.315 2.976 1.00 91.62 176 VAL A C 1
ATOM 1422 O O . VAL A 1 176 ? 5.963 -0.200 2.824 1.00 91.62 176 VAL A O 1
ATOM 1425 N N . VAL A 1 177 ? 6.226 -2.062 4.057 1.00 92.56 177 VAL A N 1
ATOM 1426 C CA . VAL A 1 177 ? 5.385 -1.599 5.171 1.00 92.56 177 VAL A CA 1
ATOM 1427 C C . VAL A 1 177 ? 5.918 -0.274 5.729 1.00 92.56 177 VAL A C 1
ATOM 1429 O O . VAL A 1 177 ? 5.165 0.688 5.873 1.00 92.56 177 VAL A O 1
ATOM 1432 N N . ASP A 1 178 ? 7.221 -0.164 5.960 1.00 90.44 178 ASP A N 1
ATOM 1433 C CA . ASP A 1 178 ? 7.855 1.029 6.528 1.00 90.44 178 ASP A CA 1
ATOM 1434 C C . ASP A 1 178 ? 7.746 2.279 5.646 1.00 90.44 178 ASP A C 1
ATOM 1436 O O . ASP A 1 178 ? 7.676 3.405 6.161 1.00 90.44 178 ASP A O 1
ATOM 1440 N N . LEU A 1 179 ? 7.685 2.089 4.328 1.00 89.50 179 LEU A N 1
ATOM 1441 C CA . LEU A 1 179 ? 7.446 3.157 3.361 1.00 89.50 179 LEU A CA 1
ATOM 1442 C C . LEU A 1 179 ? 5.976 3.594 3.347 1.00 89.50 179 LEU A C 1
ATOM 1444 O O . LEU A 1 179 ? 5.701 4.796 3.285 1.00 89.50 179 LEU A O 1
ATOM 1448 N N . VAL A 1 180 ? 5.045 2.637 3.429 1.00 91.81 180 VAL A N 1
ATOM 1449 C CA . VAL A 1 180 ? 3.603 2.883 3.278 1.00 91.81 180 VAL A CA 1
ATOM 1450 C C . VAL A 1 180 ? 2.960 3.388 4.569 1.00 91.81 180 VAL A C 1
ATOM 1452 O O . VAL A 1 180 ? 2.205 4.351 4.513 1.00 91.81 180 VAL A O 1
ATOM 1455 N N . LEU A 1 181 ? 3.266 2.828 5.745 1.00 92.19 181 LEU A N 1
ATOM 1456 C CA . LEU A 1 181 ? 2.566 3.189 6.992 1.00 92.19 181 LEU A CA 1
ATOM 1457 C C . LEU A 1 181 ? 2.555 4.697 7.320 1.00 92.19 181 LEU A C 1
ATOM 1459 O O . LEU A 1 181 ? 1.501 5.203 7.708 1.00 92.19 181 LEU A O 1
ATOM 1463 N N . PRO A 1 182 ? 3.655 5.460 7.143 1.00 89.06 182 PRO A N 1
ATOM 1464 C CA . PRO A 1 182 ? 3.651 6.904 7.385 1.00 89.06 182 PRO A CA 1
ATOM 1465 C C . PRO A 1 182 ? 2.657 7.681 6.510 1.00 89.06 182 PRO A C 1
ATOM 1467 O O . PRO A 1 182 ? 2.308 8.813 6.846 1.00 89.06 182 PRO A O 1
ATOM 1470 N N . PHE A 1 183 ? 2.223 7.106 5.385 1.00 87.00 183 PHE A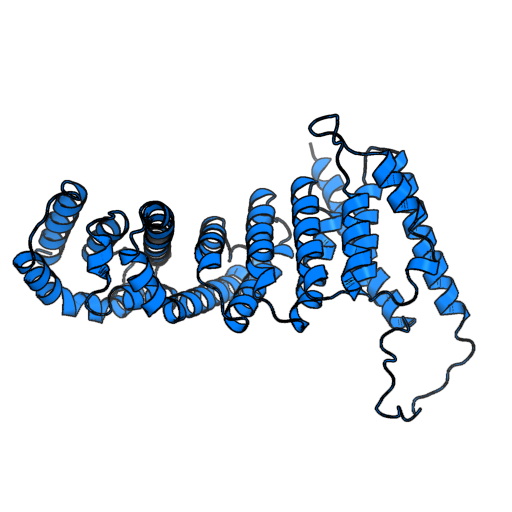 N 1
ATOM 1471 C CA . PHE A 1 183 ? 1.246 7.707 4.481 1.00 87.00 183 PHE A CA 1
ATOM 1472 C C . PHE A 1 183 ? -0.126 7.874 5.140 1.00 87.00 183 PHE A C 1
ATOM 1474 O O . PHE A 1 183 ? -0.787 8.889 4.929 1.00 87.00 183 PHE A O 1
ATOM 1481 N N . PHE A 1 184 ? -0.520 6.941 6.011 1.00 90.50 184 PHE A N 1
ATOM 1482 C CA . PHE A 1 184 ? -1.810 6.977 6.705 1.00 90.50 184 PHE A CA 1
ATOM 1483 C C . PHE A 1 184 ? -1.933 8.120 7.719 1.00 90.50 184 PHE A C 1
ATOM 1485 O O . PHE A 1 184 ? -3.036 8.494 8.099 1.00 90.50 184 PHE A O 1
ATOM 1492 N N . SER A 1 185 ? -0.815 8.725 8.131 1.00 85.81 185 SER A N 1
ATOM 1493 C CA . SER A 1 185 ? -0.806 9.893 9.022 1.00 85.81 185 SER A CA 1
ATOM 1494 C C . SER A 1 185 ? -0.932 11.237 8.282 1.00 85.81 185 SER A C 1
ATOM 1496 O O . SER A 1 185 ? -0.819 12.298 8.901 1.00 85.81 185 SER A O 1
ATOM 1498 N N . LYS A 1 186 ? -1.123 11.229 6.955 1.00 83.25 186 LYS A N 1
ATOM 1499 C CA . LYS A 1 186 ? -1.330 12.437 6.141 1.00 83.25 186 LYS A CA 1
ATOM 1500 C C . LYS A 1 186 ? -2.675 13.087 6.497 1.00 83.25 186 LYS A C 1
ATOM 1502 O O . LYS A 1 186 ? -3.704 12.425 6.490 1.00 83.25 186 LYS A O 1
ATOM 1507 N N . LYS A 1 187 ? -2.671 14.399 6.772 1.00 76.81 187 LYS A N 1
ATOM 1508 C CA . LYS A 1 187 ? -3.886 15.154 7.151 1.00 76.81 187 LYS A CA 1
ATOM 1509 C C . LYS A 1 187 ? -4.960 15.144 6.059 1.00 76.81 187 LYS A C 1
ATOM 1511 O O . LYS A 1 187 ? -6.119 14.880 6.349 1.00 76.81 187 LYS A O 1
ATOM 1516 N N . ASP A 1 188 ? -4.546 15.383 4.817 1.00 78.62 188 ASP A N 1
ATOM 1517 C CA . ASP A 1 188 ? -5.423 15.430 3.642 1.00 78.62 188 ASP A CA 1
ATOM 1518 C C . ASP A 1 188 ? -5.294 14.131 2.836 1.00 78.62 188 ASP A C 1
ATOM 1520 O O . ASP A 1 188 ? -4.912 14.129 1.662 1.00 78.62 188 ASP A O 1
ATOM 1524 N N . LEU A 1 189 ? -5.495 12.996 3.509 1.00 84.38 189 LEU A N 1
ATOM 1525 C CA . LEU A 1 189 ? -5.446 11.688 2.869 1.00 84.38 189 LEU A CA 1
ATOM 1526 C C . LEU A 1 189 ? -6.692 11.499 1.994 1.00 84.38 189 LEU A C 1
ATOM 1528 O O . LEU A 1 189 ? -7.816 11.457 2.493 1.00 84.38 189 LEU A O 1
ATOM 1532 N N . ASN A 1 190 ? -6.484 11.400 0.682 1.00 87.75 190 ASN A N 1
ATOM 1533 C CA . ASN A 1 190 ? -7.553 11.134 -0.272 1.00 87.75 190 ASN A CA 1
ATOM 1534 C C . ASN A 1 190 ? -8.090 9.697 -0.091 1.00 87.75 190 ASN A C 1
ATOM 1536 O O . ASN A 1 190 ? -7.330 8.781 0.213 1.00 87.75 190 ASN A O 1
ATOM 1540 N N . SER A 1 191 ? -9.401 9.517 -0.282 1.00 90.00 191 SER A N 1
ATOM 1541 C CA . SER A 1 191 ? -10.114 8.236 -0.140 1.00 90.00 191 SER A CA 1
ATOM 1542 C C . SER A 1 191 ? -9.517 7.111 -0.997 1.00 90.00 191 SER A C 1
ATOM 1544 O O . SER A 1 191 ? -9.243 6.025 -0.482 1.00 90.00 191 SER A O 1
ATOM 1546 N N . ASP A 1 192 ? -9.259 7.392 -2.273 1.00 89.75 192 ASP A N 1
ATOM 1547 C CA . ASP A 1 192 ? -8.721 6.434 -3.242 1.00 89.75 192 ASP A CA 1
ATOM 1548 C C . ASP A 1 192 ? -7.248 6.146 -2.943 1.00 89.75 192 ASP A C 1
ATOM 1550 O O . ASP A 1 192 ? -6.820 4.996 -2.942 1.00 89.75 192 ASP A O 1
ATOM 1554 N N . GLU A 1 193 ? -6.466 7.182 -2.612 1.00 89.00 193 GLU A N 1
ATOM 1555 C CA . GLU A 1 193 ? -5.071 7.010 -2.183 1.00 89.00 193 GLU A CA 1
ATOM 1556 C C . GLU A 1 193 ? -4.971 6.142 -0.915 1.00 89.00 193 GLU A C 1
ATOM 1558 O O . GLU A 1 193 ? -4.082 5.295 -0.810 1.00 89.00 193 GLU A O 1
ATOM 1563 N N . CYS A 1 194 ? -5.883 6.339 0.043 1.00 92.88 194 CYS A N 1
ATOM 1564 C CA . CYS A 1 194 ? -5.976 5.536 1.260 1.00 92.88 194 CYS A CA 1
ATOM 1565 C C . CYS A 1 194 ? -6.246 4.070 0.921 1.00 92.88 194 CYS A C 1
ATOM 1567 O O . CYS A 1 194 ? -5.525 3.191 1.389 1.00 92.88 194 CYS A O 1
ATOM 1569 N N . LEU A 1 195 ? -7.249 3.811 0.078 1.00 93.88 195 LEU A N 1
ATOM 1570 C CA . LEU A 1 195 ? -7.633 2.458 -0.309 1.00 93.88 195 LEU A CA 1
ATOM 1571 C C . LEU A 1 195 ? -6.505 1.737 -1.061 1.00 93.88 195 LEU A C 1
ATOM 1573 O O . LEU A 1 195 ? -6.184 0.592 -0.747 1.00 93.88 195 LEU A O 1
ATOM 1577 N N . GLU A 1 196 ? -5.836 2.421 -1.990 1.00 93.19 196 GLU A N 1
ATOM 1578 C CA . GLU A 1 196 ? -4.677 1.875 -2.702 1.00 93.19 196 GLU A CA 1
ATOM 1579 C C . GLU A 1 196 ? -3.533 1.511 -1.741 1.00 93.19 196 GLU A C 1
ATOM 1581 O O . GLU A 1 196 ? -2.957 0.426 -1.844 1.00 93.19 196 GLU A O 1
ATOM 1586 N N . ALA A 1 197 ? -3.238 2.364 -0.756 1.00 94.44 197 ALA A N 1
ATOM 1587 C CA . ALA A 1 197 ? -2.240 2.069 0.270 1.00 94.44 197 ALA A CA 1
ATOM 1588 C C . ALA A 1 197 ? -2.652 0.895 1.178 1.00 94.44 197 ALA A C 1
ATOM 1590 O O . ALA A 1 197 ? -1.813 0.052 1.505 1.00 94.44 197 ALA A O 1
ATOM 1591 N N . LEU A 1 198 ? -3.933 0.792 1.549 1.00 96.62 198 LEU A N 1
ATOM 1592 C CA . LEU A 1 198 ? -4.462 -0.349 2.305 1.00 96.62 198 LEU A CA 1
ATOM 1593 C C . LEU A 1 198 ? -4.323 -1.656 1.516 1.00 96.62 198 LEU A C 1
ATOM 1595 O O . LEU A 1 198 ? -3.914 -2.665 2.086 1.00 96.62 198 LEU A O 1
ATOM 1599 N N . HIS A 1 199 ? -4.567 -1.646 0.203 1.00 96.12 199 HIS A N 1
ATOM 1600 C CA . HIS A 1 199 ? -4.358 -2.821 -0.644 1.00 96.12 199 HIS A CA 1
ATOM 1601 C C . HIS A 1 199 ? -2.895 -3.272 -0.701 1.00 96.12 199 HIS A C 1
ATOM 1603 O O . HIS A 1 199 ? -2.644 -4.478 -0.686 1.00 96.12 199 HIS A O 1
ATOM 1609 N N . VAL A 1 200 ? -1.936 -2.337 -0.719 1.00 95.81 200 VAL A N 1
ATOM 1610 C CA . VAL A 1 200 ? -0.505 -2.677 -0.626 1.00 95.81 200 VAL A CA 1
ATOM 1611 C C . VAL A 1 200 ? -0.207 -3.374 0.701 1.00 95.81 200 VAL A C 1
ATOM 1613 O O . VAL A 1 200 ? 0.403 -4.441 0.704 1.00 95.81 200 VAL A O 1
ATOM 1616 N N . VAL A 1 201 ? -0.677 -2.813 1.823 1.00 96.31 201 VAL A N 1
ATOM 1617 C CA . VAL A 1 201 ? -0.487 -3.430 3.146 1.00 96.31 201 VAL A CA 1
ATOM 1618 C C . VAL A 1 201 ? -1.138 -4.808 3.193 1.00 96.31 201 VAL A C 1
ATOM 1620 O O . VAL A 1 201 ? -0.474 -5.770 3.549 1.00 96.31 201 VAL A O 1
ATOM 1623 N N . ARG A 1 202 ? -2.399 -4.941 2.770 1.00 96.19 202 ARG A N 1
ATOM 1624 C CA . ARG A 1 202 ? -3.127 -6.218 2.737 1.00 96.19 202 ARG A CA 1
ATOM 1625 C C . ARG A 1 202 ? -2.379 -7.293 1.955 1.00 96.19 202 ARG A C 1
ATOM 1627 O O . ARG A 1 202 ? -2.277 -8.425 2.416 1.00 96.19 202 ARG A O 1
ATOM 1634 N N . GLY A 1 203 ? -1.854 -6.941 0.785 1.00 94.88 203 GLY A N 1
ATOM 1635 C CA . GLY A 1 203 ? -1.171 -7.884 -0.094 1.00 94.88 203 GLY A CA 1
ATOM 1636 C C . GLY A 1 203 ? 0.183 -8.370 0.423 1.00 94.88 203 GLY A C 1
ATOM 1637 O O . GLY A 1 203 ? 0.625 -9.443 0.020 1.00 94.88 203 GLY A O 1
ATOM 1638 N N . ILE A 1 204 ? 0.828 -7.623 1.327 1.00 93.88 204 ILE A N 1
ATOM 1639 C CA . ILE A 1 204 ? 2.144 -7.994 1.859 1.00 93.88 204 ILE A CA 1
ATOM 1640 C C . ILE A 1 204 ? 2.082 -8.793 3.168 1.00 93.88 204 ILE A C 1
ATOM 1642 O O . ILE A 1 204 ? 3.077 -9.413 3.535 1.00 93.88 204 ILE A O 1
ATOM 1646 N N . ILE A 1 205 ? 0.926 -8.837 3.848 1.00 92.94 205 ILE A N 1
ATOM 1647 C CA . ILE A 1 205 ? 0.776 -9.441 5.188 1.00 92.94 205 ILE A CA 1
ATOM 1648 C C . ILE A 1 205 ? 1.377 -10.843 5.276 1.00 92.94 205 ILE A C 1
ATOM 1650 O O . ILE A 1 205 ? 2.171 -11.099 6.175 1.00 92.94 205 ILE A O 1
ATOM 1654 N N . GLN A 1 206 ? 1.058 -11.712 4.313 1.00 90.81 206 GLN A N 1
ATOM 1655 C CA . GLN A 1 206 ? 1.493 -13.113 4.306 1.00 90.81 206 GLN A CA 1
ATOM 1656 C C . GLN A 1 206 ? 3.021 -13.293 4.340 1.00 90.81 206 GLN A C 1
ATOM 1658 O O . GLN A 1 206 ? 3.506 -14.341 4.762 1.00 90.81 206 GLN A O 1
ATOM 1663 N N . ASN A 1 207 ? 3.775 -12.273 3.920 1.00 91.69 207 ASN A N 1
ATOM 1664 C CA . ASN A 1 207 ? 5.233 -12.293 3.856 1.00 91.69 207 ASN A CA 1
ATOM 1665 C C . ASN A 1 207 ? 5.891 -11.638 5.084 1.00 91.69 207 ASN A C 1
ATOM 1667 O O . ASN A 1 207 ? 7.116 -11.588 5.161 1.00 91.69 207 ASN A O 1
ATOM 1671 N N . LEU A 1 208 ? 5.119 -11.123 6.047 1.00 90.12 208 LEU A N 1
ATOM 1672 C CA . LEU A 1 208 ? 5.647 -10.427 7.222 1.00 90.12 208 LEU A CA 1
ATOM 1673 C C . LEU A 1 208 ? 6.077 -11.377 8.342 1.00 90.12 208 LEU A C 1
ATOM 1675 O O . LEU A 1 208 ? 5.551 -12.477 8.522 1.00 90.12 208 LEU A O 1
ATOM 1679 N N . ARG A 1 209 ? 7.021 -10.906 9.165 1.00 86.12 209 ARG A N 1
ATOM 1680 C CA . ARG A 1 209 ? 7.369 -11.555 10.433 1.00 86.12 209 ARG A CA 1
ATOM 1681 C C . ARG A 1 209 ? 6.366 -11.177 11.521 1.00 86.12 209 ARG A C 1
ATOM 1683 O O . ARG A 1 209 ? 5.797 -10.089 11.519 1.00 86.12 209 ARG A O 1
ATOM 1690 N N . HIS A 1 210 ? 6.254 -12.044 12.525 1.00 74.69 210 HIS A N 1
ATOM 1691 C CA . HIS A 1 210 ? 5.347 -11.880 13.666 1.00 74.69 210 HIS A CA 1
ATOM 1692 C C . HIS A 1 210 ? 5.479 -10.502 14.357 1.00 74.69 210 HIS A C 1
ATOM 1694 O O . HIS A 1 210 ? 4.484 -9.921 14.749 1.00 74.69 210 HIS A O 1
ATOM 1700 N N . GLY A 1 211 ? 6.677 -9.912 14.454 1.00 75.31 211 GLY A N 1
ATOM 1701 C CA . GLY A 1 211 ? 6.892 -8.653 15.190 1.00 75.31 211 GLY A CA 1
ATOM 1702 C C . GLY A 1 211 ? 6.337 -7.367 14.551 1.00 75.31 211 GLY A C 1
ATOM 1703 O O . GLY A 1 211 ? 6.425 -6.308 15.172 1.00 75.31 211 GLY A O 1
ATOM 1704 N N . VAL A 1 212 ? 5.795 -7.420 13.331 1.00 83.56 212 VAL A N 1
ATOM 1705 C CA . VAL A 1 212 ? 5.400 -6.225 12.555 1.00 83.56 212 VAL A CA 1
ATOM 1706 C C . VAL A 1 212 ? 3.949 -5.802 12.828 1.00 83.56 212 VAL A C 1
ATOM 1708 O O . VAL A 1 212 ? 3.588 -4.639 12.621 1.00 83.56 212 VAL A O 1
ATOM 1711 N N . CYS A 1 213 ? 3.120 -6.710 13.350 1.00 87.56 213 CYS A N 1
ATOM 1712 C CA . CYS A 1 213 ? 1.671 -6.535 13.489 1.00 87.56 213 CYS A CA 1
ATOM 1713 C C . CYS A 1 213 ? 1.301 -5.293 14.309 1.00 87.56 213 CYS A C 1
ATOM 1715 O O . CYS A 1 213 ? 0.486 -4.482 13.873 1.00 87.56 213 CYS A O 1
ATOM 1717 N N . VAL A 1 214 ? 1.975 -5.076 15.442 1.00 90.38 214 VAL A N 1
ATOM 1718 C CA . VAL A 1 214 ? 1.749 -3.921 16.330 1.00 90.38 214 VAL A CA 1
ATOM 1719 C C . VAL A 1 214 ? 1.945 -2.588 15.601 1.00 90.38 214 VAL A C 1
ATOM 1721 O O . VAL A 1 214 ? 1.195 -1.634 15.816 1.00 90.38 214 VAL A O 1
ATOM 1724 N N . LYS A 1 215 ? 2.941 -2.497 14.711 1.00 92.62 215 LYS A N 1
ATOM 1725 C CA . LYS A 1 215 ? 3.217 -1.273 13.946 1.00 92.62 215 LYS A CA 1
ATOM 1726 C C . LYS A 1 215 ? 2.101 -0.987 12.941 1.00 92.62 215 LYS A C 1
ATOM 1728 O O . LYS A 1 215 ? 1.684 0.163 12.814 1.00 92.62 215 LYS A O 1
ATOM 1733 N N . ILE A 1 216 ? 1.607 -2.027 12.268 1.00 95.25 216 ILE A N 1
ATOM 1734 C CA . ILE A 1 216 ? 0.500 -1.926 11.310 1.00 95.25 216 ILE A CA 1
ATOM 1735 C C . ILE A 1 216 ? -0.782 -1.513 12.035 1.00 95.25 216 ILE A C 1
ATOM 1737 O O . ILE A 1 216 ? -1.385 -0.511 11.665 1.00 95.25 216 ILE A O 1
ATOM 1741 N N . VAL A 1 217 ? -1.152 -2.214 13.109 1.00 93.94 217 VAL A N 1
ATOM 1742 C CA . VAL A 1 217 ? -2.347 -1.908 13.914 1.00 93.94 217 VAL A CA 1
ATOM 1743 C C . VAL A 1 217 ? -2.337 -0.453 14.381 1.00 93.94 217 VAL A C 1
ATOM 1745 O O . VAL A 1 217 ? -3.297 0.277 14.147 1.00 93.94 217 VAL A O 1
ATOM 1748 N N . ASN A 1 218 ? -1.226 0.017 14.950 1.00 92.88 218 ASN A N 1
ATOM 1749 C CA . ASN A 1 218 ? -1.116 1.403 15.409 1.00 92.88 218 ASN A CA 1
ATOM 1750 C C . ASN A 1 218 ? -1.263 2.436 14.282 1.00 92.88 218 ASN A C 1
ATOM 1752 O O . ASN A 1 218 ? -1.824 3.505 14.511 1.00 92.88 218 ASN A O 1
ATOM 1756 N N . ALA A 1 219 ? -0.782 2.135 13.073 1.00 94.88 219 ALA A N 1
ATOM 1757 C CA . ALA A 1 219 ? -0.943 3.020 11.922 1.00 94.88 219 ALA A CA 1
ATOM 1758 C C . ALA A 1 219 ? -2.384 3.037 11.380 1.00 94.88 219 ALA A C 1
ATOM 1760 O O . ALA A 1 219 ? -2.830 4.067 10.877 1.00 94.88 219 ALA A O 1
ATOM 1761 N N . LEU A 1 220 ? -3.114 1.921 11.492 1.00 95.94 220 LEU A N 1
ATOM 1762 C CA . LEU A 1 220 ? -4.483 1.785 10.986 1.00 95.94 220 LEU A CA 1
ATOM 1763 C C . LEU A 1 220 ? -5.553 2.259 11.976 1.00 95.94 220 LEU A C 1
ATOM 1765 O O . LEU A 1 220 ? -6.611 2.712 11.548 1.00 95.94 220 LEU A O 1
ATOM 1769 N N . ASN A 1 221 ? -5.294 2.197 13.284 1.00 94.88 221 ASN A N 1
ATOM 1770 C CA . ASN A 1 221 ? -6.266 2.578 14.314 1.00 94.88 221 ASN A CA 1
ATOM 1771 C C . ASN A 1 221 ? -6.889 3.965 14.099 1.00 94.88 221 ASN A C 1
ATOM 1773 O O . ASN A 1 221 ? -8.116 4.047 14.059 1.00 94.88 221 ASN A O 1
ATOM 1777 N N . PRO A 1 222 ? -6.117 5.049 13.879 1.00 92.75 222 PRO A N 1
ATOM 1778 C CA . PRO A 1 222 ? -6.703 6.371 13.656 1.00 92.75 222 PRO A CA 1
ATOM 1779 C C . PRO A 1 222 ? -7.607 6.442 12.415 1.00 92.75 222 PRO A C 1
ATOM 1781 O O . PRO A 1 222 ? -8.547 7.238 12.371 1.00 92.75 222 PRO A O 1
ATOM 1784 N N . LEU A 1 223 ? -7.361 5.597 11.406 1.00 94.50 223 LEU A N 1
ATOM 1785 C CA . LEU A 1 223 ? -8.193 5.549 10.205 1.00 94.50 223 LEU A CA 1
ATOM 1786 C C . LEU A 1 223 ? -9.595 5.032 10.519 1.00 94.50 223 LEU A C 1
ATOM 1788 O O . LEU A 1 223 ? -10.554 5.579 9.985 1.00 94.50 223 LEU A O 1
ATOM 1792 N N . LEU A 1 224 ? -9.740 4.060 11.430 1.00 95.44 224 LEU A N 1
ATOM 1793 C CA . LEU A 1 224 ? -11.048 3.517 11.831 1.00 95.44 224 LEU A CA 1
ATOM 1794 C C . LEU A 1 224 ? -12.009 4.595 12.350 1.00 95.44 224 LEU A C 1
ATOM 1796 O O . LEU A 1 224 ? -13.215 4.423 12.225 1.00 95.44 224 LEU A O 1
ATOM 1800 N N . ALA A 1 225 ? -11.486 5.705 12.880 1.00 93.44 225 ALA A N 1
ATOM 1801 C CA . ALA A 1 225 ? -12.283 6.836 13.346 1.00 93.44 225 ALA A CA 1
ATOM 1802 C C . ALA A 1 225 ? -12.739 7.793 12.229 1.00 93.44 225 ALA A C 1
ATOM 1804 O O . ALA A 1 225 ? -13.579 8.654 12.473 1.00 93.44 225 ALA A O 1
ATOM 1805 N N . THR A 1 226 ? -12.151 7.721 11.029 1.00 90.56 226 THR A N 1
ATOM 1806 C CA . THR A 1 226 ? -12.221 8.825 10.054 1.00 90.56 226 THR A CA 1
ATOM 1807 C C . THR A 1 226 ? -12.465 8.435 8.598 1.00 90.56 226 THR A C 1
ATOM 1809 O O . THR A 1 226 ? -12.815 9.325 7.816 1.00 90.56 226 THR A O 1
ATOM 1812 N N . VAL A 1 227 ? -12.250 7.175 8.210 1.00 93.31 227 VAL A N 1
ATOM 1813 C CA . VAL A 1 227 ? -12.414 6.695 6.823 1.00 93.31 227 VAL A CA 1
ATOM 1814 C C . VAL A 1 227 ? -13.804 6.110 6.578 1.00 93.31 227 VAL A C 1
ATOM 1816 O O . VAL A 1 227 ? -14.520 5.789 7.525 1.00 93.31 227 VAL A O 1
ATOM 1819 N N . GLY A 1 228 ? -14.189 5.974 5.305 1.00 93.00 228 GLY A N 1
ATOM 1820 C CA . GLY A 1 228 ? -15.468 5.399 4.883 1.00 93.00 228 GLY A CA 1
ATOM 1821 C C . GLY A 1 228 ? -15.541 3.876 5.036 1.00 93.00 228 GLY A C 1
ATOM 1822 O O . GLY A 1 228 ? -14.565 3.216 5.394 1.00 93.00 228 GLY A O 1
ATOM 1823 N N . LEU A 1 229 ? -16.725 3.317 4.768 1.00 93.62 229 LEU A N 1
ATOM 1824 C CA . LEU A 1 229 ? -17.007 1.890 4.954 1.00 93.62 229 LEU A CA 1
ATOM 1825 C C . LEU A 1 229 ? -16.073 0.993 4.130 1.00 93.62 229 LEU A C 1
ATOM 1827 O O . LEU A 1 229 ? -15.560 0.016 4.662 1.00 93.62 229 LEU A O 1
ATOM 1831 N N . GLU A 1 230 ? -15.803 1.343 2.872 1.00 95.56 230 GLU A N 1
ATOM 1832 C CA . GLU A 1 230 ? -14.932 0.560 1.986 1.00 95.56 230 GLU A CA 1
ATOM 1833 C C . GLU A 1 230 ? -13.514 0.404 2.558 1.00 95.56 230 GLU A C 1
ATOM 1835 O O . GLU A 1 230 ? -12.997 -0.709 2.670 1.00 95.56 230 GLU A O 1
ATOM 1840 N N . GLN A 1 231 ? -12.904 1.500 3.018 1.00 97.12 231 GLN A N 1
ATOM 1841 C CA . GLN A 1 231 ? -11.597 1.436 3.667 1.00 97.12 231 GLN A CA 1
ATOM 1842 C C . GLN A 1 231 ? -11.661 0.680 4.993 1.00 97.12 231 GLN A C 1
ATOM 1844 O O . GLN A 1 231 ? -10.735 -0.068 5.290 1.00 97.12 231 GLN A O 1
ATOM 1849 N N . ARG A 1 232 ? -12.731 0.829 5.788 1.00 97.06 232 ARG A N 1
ATOM 1850 C CA . ARG A 1 232 ? -12.878 0.063 7.038 1.00 97.06 232 ARG A CA 1
ATOM 1851 C C . ARG A 1 232 ? -12.998 -1.435 6.782 1.00 97.06 232 ARG A C 1
ATOM 1853 O O . ARG A 1 232 ? -12.387 -2.204 7.517 1.00 97.06 232 ARG A O 1
ATOM 1860 N N . LEU A 1 233 ? -13.698 -1.859 5.731 1.00 97.56 233 LEU A N 1
ATOM 1861 C CA . LEU A 1 233 ? -13.743 -3.263 5.315 1.00 97.56 233 LEU A CA 1
ATOM 1862 C C . LEU A 1 233 ? -12.357 -3.754 4.877 1.00 97.56 233 LEU A C 1
ATOM 1864 O O . LEU A 1 233 ? -11.926 -4.818 5.311 1.00 97.56 233 LEU A O 1
ATOM 1868 N N . CYS A 1 234 ? -11.607 -2.946 4.121 1.00 98.25 234 CYS A N 1
ATOM 1869 C CA . CYS A 1 234 ? -10.227 -3.278 3.762 1.00 98.25 234 CYS A CA 1
ATOM 1870 C C . CYS A 1 234 ? -9.299 -3.354 4.991 1.00 98.25 234 CYS A C 1
ATOM 1872 O O . CYS A 1 234 ? -8.457 -4.247 5.082 1.00 98.25 234 CYS A O 1
ATOM 1874 N N . ILE A 1 235 ? -9.478 -2.470 5.979 1.00 98.31 235 ILE A N 1
ATOM 1875 C CA . ILE A 1 235 ? -8.792 -2.564 7.273 1.00 98.31 235 ILE A CA 1
ATOM 1876 C C . ILE A 1 235 ? -9.183 -3.868 7.970 1.00 98.31 235 ILE A C 1
ATOM 1878 O O . ILE A 1 235 ? -8.305 -4.573 8.451 1.00 98.31 235 ILE A O 1
ATOM 1882 N N . CYS A 1 236 ? -10.462 -4.246 7.988 1.00 98.00 236 CYS A N 1
ATOM 1883 C CA . CYS A 1 236 ? -10.879 -5.506 8.593 1.00 98.00 236 CYS A CA 1
ATOM 1884 C C . CYS A 1 236 ? -10.203 -6.719 7.928 1.00 98.00 236 CYS A C 1
ATOM 1886 O O . CYS A 1 236 ? -9.729 -7.595 8.647 1.00 98.00 236 CYS A O 1
ATOM 1888 N N . ASP A 1 237 ? -10.087 -6.744 6.597 1.00 97.88 237 ASP A N 1
ATOM 1889 C CA . ASP A 1 237 ? -9.328 -7.775 5.874 1.00 97.88 237 ASP A CA 1
ATOM 1890 C C . ASP A 1 237 ? -7.856 -7.835 6.315 1.00 97.88 237 ASP A C 1
ATOM 1892 O O . ASP A 1 237 ? -7.282 -8.918 6.440 1.00 97.88 237 ASP A O 1
ATOM 1896 N N . ILE A 1 238 ? -7.232 -6.678 6.565 1.00 97.62 238 ILE A N 1
ATOM 1897 C CA . ILE A 1 238 ? -5.865 -6.613 7.099 1.00 97.62 238 ILE A CA 1
ATOM 1898 C C . ILE A 1 238 ? -5.810 -7.241 8.496 1.00 97.62 238 ILE A C 1
ATOM 1900 O O . ILE A 1 238 ? -4.926 -8.050 8.764 1.00 97.62 238 ILE A O 1
ATOM 1904 N N . TYR A 1 239 ? -6.760 -6.920 9.375 1.00 96.69 239 TYR A N 1
ATOM 1905 C CA . TYR A 1 239 ? -6.832 -7.514 10.714 1.00 96.69 239 TYR A CA 1
ATOM 1906 C C . TYR A 1 239 ? -7.023 -9.035 10.678 1.00 96.69 239 TYR A C 1
ATOM 1908 O O . TYR A 1 239 ? -6.384 -9.738 11.461 1.00 96.69 239 TYR A O 1
ATOM 1916 N N . ASP A 1 240 ? -7.838 -9.557 9.759 1.00 95.50 240 ASP A N 1
ATOM 1917 C CA . ASP A 1 240 ? -7.951 -11.004 9.551 1.00 95.50 240 ASP A CA 1
ATOM 1918 C C . ASP A 1 240 ? -6.629 -11.615 9.119 1.00 95.50 240 ASP A C 1
ATOM 1920 O O . ASP A 1 240 ? -6.201 -12.607 9.707 1.00 95.50 240 ASP A O 1
ATOM 1924 N N . GLY A 1 241 ? -5.965 -11.009 8.131 1.00 94.69 241 GLY A N 1
ATOM 1925 C CA . GLY A 1 241 ? -4.654 -11.454 7.674 1.00 94.69 241 GLY A CA 1
ATOM 1926 C C . GLY A 1 241 ? -3.649 -11.506 8.825 1.00 94.69 241 GLY A C 1
ATOM 1927 O O . GLY A 1 241 ? -2.987 -12.522 9.020 1.00 94.69 241 GLY A O 1
ATOM 1928 N N . LEU A 1 242 ? -3.583 -10.453 9.645 1.00 93.81 242 LEU A N 1
ATOM 1929 C CA . LEU A 1 242 ? -2.707 -10.404 10.820 1.00 93.81 242 LEU A CA 1
ATOM 1930 C C . LEU A 1 242 ? -3.079 -11.464 11.866 1.00 93.81 242 LEU A C 1
ATOM 1932 O O . LEU A 1 242 ? -2.192 -12.036 12.495 1.00 93.81 242 LEU A O 1
ATOM 1936 N N . SER A 1 243 ? -4.366 -11.791 12.017 1.00 93.19 243 SER A N 1
ATOM 1937 C CA . SER A 1 243 ? -4.822 -12.821 12.959 1.00 93.19 243 SER A CA 1
ATOM 1938 C C . SER A 1 243 ? -4.352 -14.238 12.614 1.00 93.19 243 SER A C 1
ATOM 1940 O O . SER A 1 243 ? -4.271 -15.084 13.507 1.00 93.19 243 SER A O 1
ATOM 1942 N N . LEU A 1 244 ? -3.993 -14.489 11.348 1.00 90.44 244 LEU A N 1
ATOM 1943 C CA . LEU A 1 244 ? -3.364 -15.742 10.919 1.00 90.44 244 LEU A CA 1
ATOM 1944 C C . LEU A 1 244 ? -1.914 -15.857 11.414 1.00 90.44 244 LEU A C 1
ATOM 1946 O O . LEU A 1 244 ? -1.422 -16.967 11.607 1.00 90.44 244 LEU A O 1
ATOM 1950 N N . HIS A 1 245 ? -1.244 -14.724 11.644 1.00 85.44 245 HIS A N 1
ATOM 1951 C CA . HIS A 1 245 ? 0.107 -14.666 12.205 1.00 85.44 245 HIS A CA 1
ATOM 1952 C C . HIS A 1 245 ? 0.090 -14.583 13.737 1.00 85.44 245 HIS A C 1
ATOM 1954 O O . HIS A 1 245 ? 0.924 -15.205 14.392 1.00 85.44 245 HIS A O 1
ATOM 1960 N N . GLU A 1 246 ? -0.867 -13.844 14.310 1.00 87.06 246 GLU A N 1
ATOM 1961 C CA . GLU A 1 246 ? -1.019 -13.654 15.754 1.00 87.06 246 GLU A CA 1
ATOM 1962 C C . GLU A 1 246 ? -2.414 -14.060 16.235 1.00 87.06 246 GLU A C 1
ATOM 1964 O O . GLU A 1 246 ? -3.388 -13.309 16.128 1.00 87.06 246 GLU A O 1
ATOM 1969 N N . SER A 1 247 ? -2.518 -15.229 16.867 1.00 86.19 247 SER A N 1
ATOM 1970 C CA . SER A 1 247 ? -3.800 -15.735 17.379 1.00 86.19 247 SER A CA 1
ATOM 1971 C C . SER A 1 247 ? -4.456 -14.809 18.415 1.00 86.19 247 SER A C 1
ATOM 1973 O O . SER A 1 247 ? -5.683 -14.779 18.529 1.00 86.19 247 SER A O 1
ATOM 1975 N N . SER A 1 248 ? -3.672 -13.985 19.121 1.00 85.19 248 SER A N 1
ATOM 1976 C CA . SER A 1 248 ? -4.171 -12.944 20.031 1.00 85.19 248 SER A CA 1
ATOM 1977 C C . SER A 1 248 ? -5.027 -11.874 19.345 1.00 85.19 248 SER A C 1
ATOM 1979 O O . SER A 1 248 ? -5.809 -11.213 20.026 1.00 85.19 248 SER A O 1
ATOM 1981 N N . MET A 1 249 ? -4.914 -11.703 18.023 1.00 88.25 249 MET A N 1
ATOM 1982 C CA . MET A 1 249 ? -5.710 -10.744 17.247 1.00 88.25 249 MET A CA 1
ATOM 1983 C C . MET A 1 249 ? -7.037 -11.317 16.742 1.00 88.25 249 MET A C 1
ATOM 1985 O O . MET A 1 249 ? -7.905 -10.557 16.327 1.00 88.25 249 MET A O 1
ATOM 1989 N N . SER A 1 250 ? -7.244 -12.636 16.803 1.00 92.56 250 SER A N 1
ATOM 1990 C CA . SER A 1 250 ? -8.434 -13.285 16.228 1.00 92.56 250 SER A CA 1
ATOM 1991 C C . SER A 1 250 ? -9.756 -12.793 16.830 1.00 92.56 250 SER A C 1
ATOM 1993 O O . SER A 1 250 ? -10.765 -12.700 16.132 1.00 92.56 250 SER A O 1
ATOM 1995 N N . SER A 1 251 ? -9.789 -12.500 18.133 1.00 93.44 251 SER A N 1
ATOM 1996 C CA . SER A 1 251 ? -10.985 -11.953 18.789 1.00 93.44 251 SER A CA 1
ATOM 1997 C C . SER A 1 251 ? -11.275 -10.522 18.343 1.00 93.44 251 SER A C 1
ATOM 1999 O O . SER A 1 251 ? -12.426 -10.199 18.057 1.00 93.44 251 SER A O 1
ATOM 2001 N N . LEU A 1 252 ? -10.236 -9.693 18.234 1.00 94.56 252 LEU A N 1
ATOM 2002 C CA . LEU A 1 252 ? -10.346 -8.310 17.785 1.00 94.56 252 LEU A CA 1
ATOM 2003 C C . LEU A 1 252 ? -10.754 -8.216 16.312 1.00 94.56 252 LEU A C 1
ATOM 2005 O O . LEU A 1 252 ? -11.654 -7.448 15.990 1.00 94.56 252 LEU A O 1
ATOM 2009 N N . ALA A 1 253 ? -10.123 -9.000 15.435 1.00 96.94 253 ALA A N 1
ATOM 2010 C CA . ALA A 1 253 ? -10.422 -9.012 14.005 1.00 96.94 253 ALA A CA 1
ATOM 2011 C C . ALA A 1 253 ? -11.900 -9.342 13.747 1.00 96.94 253 ALA A C 1
ATOM 2013 O O . ALA A 1 253 ? -12.574 -8.632 13.001 1.00 96.94 253 ALA A O 1
ATOM 2014 N N . ARG A 1 254 ? -12.432 -10.344 14.464 1.00 97.44 254 ARG A N 1
ATOM 2015 C CA . ARG A 1 254 ? -13.857 -10.697 14.432 1.00 97.44 254 ARG A CA 1
ATOM 2016 C C . ARG A 1 254 ? -14.744 -9.567 14.942 1.00 97.44 254 ARG A C 1
ATOM 2018 O O . ARG A 1 254 ? -15.684 -9.191 14.260 1.00 97.44 254 ARG A O 1
ATOM 2025 N N . LEU A 1 255 ? -14.425 -8.988 16.100 1.00 97.88 255 LEU A N 1
ATOM 2026 C CA . LEU A 1 255 ? -15.206 -7.879 16.645 1.00 97.88 255 LEU A CA 1
ATOM 2027 C C . LEU A 1 255 ? -15.263 -6.694 15.666 1.00 97.88 255 LEU A C 1
ATOM 2029 O O . LEU A 1 255 ? -16.339 -6.166 15.412 1.00 97.88 255 LEU A O 1
ATOM 2033 N N . LEU A 1 256 ? -14.131 -6.296 15.078 1.00 97.88 256 LEU A N 1
ATOM 2034 C CA . LEU A 1 256 ? -14.085 -5.207 14.096 1.00 97.88 256 LEU A CA 1
ATOM 2035 C C . LEU A 1 256 ? -14.866 -5.538 12.818 1.00 97.88 256 LEU A C 1
ATOM 2037 O O . LEU A 1 256 ? -15.527 -4.651 12.275 1.00 97.88 256 LEU A O 1
ATOM 2041 N N . ARG A 1 257 ? -14.830 -6.798 12.359 1.00 98.00 257 ARG A N 1
ATOM 2042 C CA . ARG A 1 257 ? -15.653 -7.282 11.239 1.00 98.00 257 ARG A CA 1
ATOM 2043 C C . ARG A 1 257 ? -17.136 -7.125 11.542 1.00 98.00 257 ARG A C 1
ATOM 2045 O O . ARG A 1 257 ? -17.855 -6.558 10.727 1.00 98.00 257 ARG A O 1
ATOM 2052 N N . ASP A 1 258 ? -17.566 -7.576 12.715 1.00 98.12 258 ASP A N 1
ATOM 2053 C CA . ASP A 1 258 ? -18.970 -7.553 13.116 1.00 98.12 258 ASP A CA 1
ATOM 2054 C C . ASP A 1 258 ? -19.465 -6.107 13.318 1.00 98.12 258 ASP A C 1
ATOM 2056 O O . ASP A 1 258 ? -20.572 -5.766 12.907 1.00 98.12 258 ASP A O 1
ATOM 2060 N N . LEU A 1 259 ? -18.614 -5.219 13.847 1.00 97.62 259 LEU A N 1
ATOM 2061 C CA . LEU A 1 259 ? -18.879 -3.775 13.947 1.00 97.62 259 LEU A CA 1
ATOM 2062 C C . LEU A 1 259 ? -18.997 -3.080 12.576 1.00 97.62 259 LEU A C 1
ATOM 2064 O O . LEU A 1 259 ? -19.651 -2.045 12.463 1.00 97.62 259 LEU A O 1
ATOM 2068 N N . ASN A 1 260 ? -18.406 -3.656 11.525 1.00 96.75 260 ASN A N 1
ATOM 2069 C CA . ASN A 1 260 ? -18.473 -3.157 10.148 1.00 96.75 260 ASN A CA 1
ATOM 2070 C C . ASN A 1 260 ? -19.371 -4.006 9.238 1.00 96.75 260 ASN A C 1
ATOM 2072 O O . ASN A 1 260 ? -19.336 -3.830 8.020 1.00 96.75 260 ASN A O 1
ATOM 2076 N N . ALA A 1 261 ? -20.201 -4.889 9.800 1.00 96.88 261 ALA A N 1
ATOM 2077 C CA . ALA A 1 261 ? -21.003 -5.830 9.027 1.00 96.88 261 ALA A CA 1
ATOM 2078 C C . ALA A 1 261 ? -21.929 -5.125 8.019 1.00 96.88 261 ALA A C 1
ATOM 2080 O O . ALA A 1 261 ? -22.495 -4.063 8.297 1.00 96.88 261 ALA A O 1
ATOM 2081 N N . VAL A 1 262 ? -22.059 -5.706 6.830 1.00 94.81 262 VAL A N 1
ATOM 2082 C CA . VAL A 1 262 ? -22.924 -5.229 5.743 1.00 94.81 262 VAL A CA 1
ATOM 2083 C C . VAL A 1 262 ? -23.998 -6.268 5.463 1.00 94.81 262 VAL A C 1
ATOM 2085 O O . VAL A 1 262 ? -23.766 -7.464 5.651 1.00 94.81 262 VAL A O 1
ATOM 2088 N N . SER A 1 263 ? -25.168 -5.808 5.032 1.00 92.88 263 SER A N 1
ATOM 2089 C CA . SER A 1 263 ? -26.304 -6.675 4.749 1.00 92.88 263 SER A CA 1
ATOM 2090 C C . SER A 1 263 ? -25.966 -7.646 3.619 1.00 92.88 263 SER A C 1
ATOM 2092 O O . SER A 1 263 ? -25.450 -7.268 2.568 1.00 92.88 263 SER A O 1
ATOM 2094 N N . THR A 1 264 ? -26.264 -8.927 3.838 1.00 88.12 264 THR A N 1
ATOM 2095 C CA . THR A 1 264 ? -26.116 -9.966 2.806 1.00 88.12 264 THR A CA 1
ATOM 2096 C C . THR A 1 264 ? -27.327 -10.035 1.875 1.00 88.12 264 THR A C 1
ATOM 2098 O O . THR A 1 264 ? -27.225 -10.597 0.785 1.00 88.12 264 THR A O 1
ATOM 2101 N N . SER A 1 265 ? -28.464 -9.465 2.287 1.00 86.38 265 SER A N 1
ATOM 2102 C CA . SER A 1 265 ? -29.716 -9.449 1.527 1.00 86.38 265 SER A CA 1
ATOM 2103 C C . SER A 1 265 ? -29.935 -8.156 0.743 1.00 86.38 265 SER A C 1
ATOM 2105 O O . SER A 1 265 ? -30.631 -8.180 -0.269 1.00 86.38 265 SER A O 1
ATOM 2107 N N . GLU A 1 266 ? -29.349 -7.041 1.186 1.00 85.44 266 GLU A N 1
ATOM 2108 C CA . GLU A 1 266 ? -29.545 -5.713 0.597 1.00 85.44 266 GLU A CA 1
ATOM 2109 C C . GLU A 1 266 ? -28.197 -5.092 0.220 1.00 85.44 266 GLU A C 1
ATOM 2111 O O . GLU A 1 266 ? -27.350 -4.808 1.067 1.00 85.44 266 GLU A O 1
ATOM 2116 N N . LEU A 1 267 ? -27.975 -4.913 -1.085 1.00 81.12 267 LEU A N 1
ATOM 2117 C CA . LEU A 1 267 ? -26.697 -4.439 -1.606 1.00 81.12 267 LEU A CA 1
ATOM 2118 C C . LEU A 1 267 ? -26.431 -2.994 -1.168 1.00 81.12 267 LEU A C 1
ATOM 2120 O O . LEU A 1 267 ? -27.166 -2.088 -1.547 1.00 81.12 267 LEU A O 1
ATOM 2124 N N . GLY A 1 268 ? -25.325 -2.788 -0.455 1.00 74.62 268 GLY A N 1
ATOM 2125 C CA . GLY A 1 268 ? -24.884 -1.464 -0.006 1.00 74.62 268 GLY A CA 1
ATOM 2126 C C . GLY A 1 268 ? -25.426 -1.049 1.362 1.00 74.62 268 GLY A C 1
ATOM 2127 O O . GLY A 1 268 ? -25.000 -0.017 1.875 1.00 74.62 268 GLY A O 1
ATOM 2128 N N . GLU A 1 269 ? -26.287 -1.866 1.971 1.00 88.81 269 GLU A N 1
ATOM 2129 C CA . GLU A 1 269 ? -26.881 -1.584 3.276 1.00 88.81 269 GLU A CA 1
ATOM 2130 C C . GLU A 1 269 ? -26.063 -2.166 4.435 1.00 88.81 269 GLU A C 1
ATOM 2132 O O . GLU A 1 269 ? -25.254 -3.088 4.285 1.00 88.81 269 GLU A O 1
ATOM 2137 N N . LEU A 1 270 ? -26.272 -1.610 5.628 1.00 92.88 270 LEU A N 1
ATOM 2138 C CA . LEU A 1 270 ? -25.593 -2.032 6.852 1.00 92.88 270 LEU A CA 1
ATOM 2139 C C . LEU A 1 270 ? -26.341 -3.199 7.510 1.00 92.88 270 LEU A C 1
ATOM 2141 O O . LEU A 1 270 ? -27.568 -3.227 7.530 1.00 92.88 270 LEU A O 1
ATOM 2145 N N . ASP A 1 271 ? -25.615 -4.140 8.118 1.00 95.75 271 ASP A N 1
ATOM 2146 C CA . ASP A 1 271 ? -26.237 -5.160 8.973 1.00 95.75 271 ASP A CA 1
ATOM 2147 C C . ASP A 1 271 ? -26.389 -4.605 10.398 1.00 95.75 271 ASP A C 1
ATOM 2149 O O . ASP A 1 271 ? -25.495 -4.730 11.242 1.00 95.75 271 ASP A O 1
ATOM 2153 N N . TYR A 1 272 ? -27.510 -3.925 10.651 1.00 94.38 272 TYR A N 1
ATOM 2154 C CA . TYR A 1 272 ? -27.795 -3.300 11.946 1.00 94.38 272 TYR A CA 1
ATOM 2155 C C . TYR A 1 272 ? -27.784 -4.327 13.087 1.00 94.38 272 TYR A C 1
ATOM 2157 O O . TYR A 1 272 ? -27.161 -4.085 14.123 1.00 94.38 272 TYR A O 1
ATOM 2165 N N . ASP A 1 273 ? -28.409 -5.489 12.894 1.00 95.50 273 ASP A N 1
ATOM 2166 C CA . ASP A 1 273 ? -28.538 -6.520 13.927 1.00 95.50 273 ASP A CA 1
ATOM 2167 C C . ASP A 1 273 ? -27.182 -7.104 14.329 1.00 95.50 273 ASP A C 1
ATOM 2169 O O . ASP A 1 273 ? -26.918 -7.347 15.510 1.00 95.50 273 ASP A O 1
ATOM 2173 N N . MET A 1 274 ? -26.301 -7.369 13.363 1.00 96.81 274 MET A N 1
ATOM 2174 C CA . MET A 1 274 ? -24.956 -7.870 13.639 1.00 96.81 274 MET A CA 1
ATOM 2175 C C . MET A 1 274 ? -24.096 -6.817 14.339 1.00 96.81 274 MET A C 1
ATOM 2177 O O . MET A 1 274 ? -23.452 -7.135 15.340 1.00 96.81 274 MET A O 1
ATOM 2181 N N . ARG A 1 275 ? -24.157 -5.556 13.897 1.00 97.38 275 ARG A N 1
ATOM 2182 C CA . ARG A 1 275 ? -23.410 -4.451 14.520 1.00 97.38 275 ARG A CA 1
ATOM 2183 C C . ARG A 1 275 ? -23.844 -4.175 15.955 1.00 97.38 275 ARG A C 1
ATOM 2185 O O . ARG A 1 275 ? -22.996 -4.001 16.828 1.00 97.38 275 ARG A O 1
ATOM 2192 N N . ILE A 1 276 ? -25.150 -4.157 16.226 1.00 96.75 276 ILE A N 1
ATOM 2193 C CA . ILE A 1 276 ? -25.682 -3.946 17.583 1.00 96.75 276 ILE A CA 1
ATOM 2194 C C . ILE A 1 276 ? -25.244 -5.090 18.498 1.00 96.75 276 ILE A C 1
ATOM 2196 O O . ILE A 1 276 ? -24.717 -4.838 19.582 1.00 96.75 276 ILE A O 1
ATOM 2200 N N . ARG A 1 277 ? -25.375 -6.342 18.035 1.00 98.00 277 ARG A N 1
ATOM 2201 C CA . ARG A 1 277 ? -24.905 -7.514 18.787 1.00 98.00 277 ARG A CA 1
ATOM 2202 C C . ARG A 1 277 ? -23.409 -7.445 19.070 1.00 98.00 277 ARG A C 1
ATOM 2204 O O . ARG A 1 277 ? -23.002 -7.755 20.185 1.00 98.00 277 ARG A O 1
ATOM 2211 N N . ALA A 1 278 ? -22.603 -7.006 18.104 1.00 98.19 278 ALA A N 1
ATOM 2212 C CA . ALA A 1 278 ? -21.171 -6.798 18.292 1.00 98.19 278 ALA A CA 1
ATOM 2213 C C . ALA A 1 278 ? -20.900 -5.767 19.396 1.00 98.19 278 ALA A C 1
ATOM 2215 O O . ALA A 1 278 ? -20.123 -6.035 20.313 1.00 98.19 278 ALA A O 1
ATOM 2216 N N . TYR A 1 279 ? -21.598 -4.630 19.371 1.00 98.19 279 TYR A N 1
ATOM 2217 C CA . TYR A 1 279 ? -21.499 -3.610 20.413 1.00 98.19 279 TYR A CA 1
ATOM 2218 C C . TYR A 1 279 ? -21.901 -4.115 21.802 1.00 98.19 279 TYR A C 1
ATOM 2220 O O . TYR A 1 279 ? -21.237 -3.774 22.781 1.00 98.19 279 TYR A O 1
ATOM 2228 N N . ASP A 1 280 ? -22.922 -4.965 21.910 1.00 97.06 280 ASP A N 1
ATOM 2229 C CA . ASP A 1 280 ? -23.351 -5.532 23.194 1.00 97.06 280 ASP A CA 1
ATOM 2230 C C . ASP A 1 280 ? -22.292 -6.467 23.825 1.00 97.06 280 ASP A C 1
ATOM 2232 O O . ASP A 1 280 ? -22.307 -6.695 25.042 1.00 97.06 280 ASP A O 1
ATOM 2236 N N . THR A 1 281 ? -21.327 -6.960 23.034 1.00 96.75 281 THR A N 1
ATOM 2237 C CA . THR A 1 281 ? -20.162 -7.705 23.550 1.00 96.75 281 THR A CA 1
ATOM 2238 C C . THR A 1 281 ? -19.084 -6.805 24.168 1.00 96.75 281 THR A C 1
ATOM 2240 O O . THR A 1 281 ? -18.245 -7.289 24.933 1.00 96.75 281 THR A O 1
ATOM 2243 N N . VAL A 1 282 ? -19.105 -5.493 23.893 1.00 96.75 282 VAL A N 1
ATOM 2244 C CA . VAL A 1 282 ? -18.111 -4.522 24.382 1.00 96.75 282 VAL A CA 1
ATOM 2245 C C . VAL A 1 282 ? -18.434 -4.101 25.819 1.00 96.75 282 VAL A C 1
ATOM 2247 O O . VAL A 1 282 ? -18.948 -3.017 26.107 1.00 96.75 282 VAL A O 1
ATOM 2250 N N . GLN A 1 283 ? -18.124 -5.001 26.748 1.00 95.25 283 GLN A N 1
ATOM 2251 C CA . GLN A 1 283 ? -18.320 -4.833 28.189 1.00 95.25 283 GLN A CA 1
ATOM 2252 C C . GLN A 1 283 ? -16.989 -4.546 28.901 1.00 95.25 283 GLN A C 1
ATOM 2254 O O . GLN A 1 283 ? -15.934 -4.878 28.358 1.00 95.25 283 GLN A O 1
ATOM 2259 N N . PRO A 1 284 ? -16.984 -3.977 30.126 1.00 94.12 284 PRO A N 1
ATOM 2260 C CA . PRO A 1 284 ? -15.744 -3.687 30.857 1.00 94.12 284 PRO A CA 1
ATOM 2261 C C . PRO A 1 284 ? -14.789 -4.886 30.944 1.00 94.12 284 PRO A C 1
ATOM 2263 O O . PRO A 1 284 ? -13.573 -4.727 30.896 1.00 94.12 284 PRO A O 1
ATOM 2266 N N . GLN A 1 285 ? -15.343 -6.099 31.028 1.00 91.88 285 GLN A N 1
ATOM 2267 C CA . GLN A 1 285 ? -14.587 -7.338 31.149 1.00 91.88 285 GLN A CA 1
ATOM 2268 C C . GLN A 1 285 ? -13.757 -7.661 29.905 1.00 91.88 285 GLN A C 1
ATOM 2270 O O . GLN A 1 285 ? -12.702 -8.276 30.047 1.00 91.88 285 GLN A O 1
ATOM 2275 N N . LEU A 1 286 ? -14.210 -7.228 28.723 1.00 92.94 286 LEU A N 1
ATOM 2276 C CA . LEU A 1 286 ? -13.547 -7.461 27.441 1.00 92.94 286 LEU A CA 1
ATOM 2277 C C . LEU A 1 286 ? -12.139 -6.857 27.412 1.00 92.94 286 LEU A C 1
ATOM 2279 O O . LEU A 1 286 ? -11.230 -7.438 26.830 1.00 92.94 286 LEU A O 1
ATOM 2283 N N . PHE A 1 287 ? -11.959 -5.702 28.054 1.00 91.56 287 PHE A N 1
ATOM 2284 C CA . PHE A 1 287 ? -10.698 -4.964 28.034 1.00 91.56 287 PHE A CA 1
ATOM 2285 C C . PHE A 1 287 ? -9.623 -5.579 28.943 1.00 91.56 287 PHE A C 1
ATOM 2287 O O . PHE A 1 287 ? -8.448 -5.220 28.832 1.00 91.56 287 PHE A O 1
ATOM 2294 N N . HIS A 1 288 ? -9.979 -6.524 29.822 1.00 86.25 288 HIS A N 1
ATOM 2295 C CA . HIS A 1 288 ? -8.986 -7.230 30.628 1.00 86.25 288 HIS A CA 1
ATOM 2296 C C . HIS A 1 288 ? -8.070 -8.072 29.733 1.00 86.25 288 HIS A C 1
ATOM 2298 O O . HIS A 1 288 ? -8.521 -8.938 28.989 1.00 86.25 288 HIS A O 1
ATOM 2304 N N . GLY A 1 289 ? -6.760 -7.837 29.827 1.00 78.81 289 GLY A N 1
ATOM 2305 C CA . GLY A 1 289 ? -5.758 -8.577 29.058 1.00 78.81 289 GLY A CA 1
ATOM 2306 C C . GLY A 1 289 ? -5.652 -8.184 27.580 1.00 78.81 289 GLY A C 1
ATOM 2307 O O . GLY A 1 289 ? -4.845 -8.782 26.868 1.00 78.81 289 GLY A O 1
ATOM 2308 N N . MET A 1 290 ? -6.406 -7.180 27.114 1.00 88.56 290 MET A N 1
ATOM 2309 C CA . MET A 1 290 ? -6.190 -6.588 25.792 1.00 88.56 290 MET A CA 1
ATOM 2310 C C . MET A 1 290 ? -4.940 -5.702 25.781 1.00 88.56 290 MET A C 1
ATOM 2312 O O . MET A 1 290 ? -4.642 -5.003 26.751 1.00 88.56 290 MET A O 1
ATOM 2316 N N . GLN A 1 291 ? -4.221 -5.719 24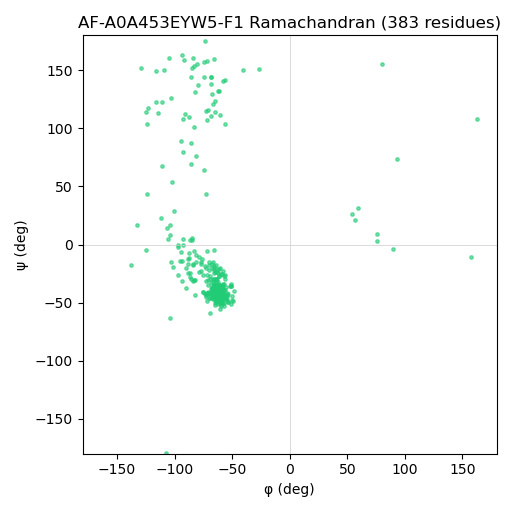.657 1.00 88.00 291 GLN A N 1
ATOM 2317 C CA . GLN A 1 291 ? -3.114 -4.797 24.406 1.00 88.00 291 GLN A CA 1
ATOM 2318 C C . GLN A 1 291 ? -3.643 -3.392 24.079 1.00 88.00 291 GLN A C 1
ATOM 2320 O O . GLN A 1 291 ? -4.785 -3.234 23.642 1.00 88.00 291 GLN A O 1
ATOM 2325 N N . GLU A 1 292 ? -2.815 -2.368 24.286 1.00 88.44 292 GLU A N 1
ATOM 2326 C CA . GLU A 1 292 ? -3.180 -0.955 24.093 1.00 88.44 292 GLU A CA 1
ATOM 2327 C C . GLU A 1 292 ? -3.694 -0.684 22.674 1.00 88.44 292 GLU A C 1
ATOM 2329 O O . GLU A 1 292 ? -4.737 -0.060 22.489 1.00 88.44 292 GLU A O 1
ATOM 2334 N N . GLU A 1 293 ? -3.013 -1.232 21.678 1.00 89.94 293 GLU A N 1
ATOM 2335 C CA . GLU A 1 293 ? -3.350 -1.113 20.269 1.00 89.94 293 GLU A CA 1
ATOM 2336 C C . GLU A 1 293 ? -4.681 -1.801 19.917 1.00 89.94 293 GLU A C 1
ATOM 2338 O O . GLU A 1 293 ? -5.411 -1.325 19.050 1.00 89.94 293 GLU A O 1
ATOM 2343 N N . HIS A 1 294 ? -5.065 -2.865 20.631 1.00 92.62 294 HIS A N 1
ATOM 2344 C CA . HIS A 1 294 ? -6.355 -3.534 20.434 1.00 92.62 294 HIS A CA 1
ATOM 2345 C C . HIS A 1 294 ? -7.507 -2.692 20.981 1.00 92.62 294 HIS A C 1
ATOM 2347 O O . HIS A 1 294 ? -8.535 -2.522 20.325 1.00 92.62 294 HIS A O 1
ATOM 2353 N N . ILE A 1 295 ? -7.312 -2.118 22.172 1.00 94.06 295 ILE A N 1
ATOM 2354 C CA . ILE A 1 295 ? -8.266 -1.183 22.774 1.00 94.06 295 ILE A CA 1
ATOM 2355 C C . ILE A 1 295 ? -8.404 0.051 21.877 1.00 94.06 295 ILE A C 1
ATOM 2357 O O . ILE A 1 295 ? -9.516 0.505 21.606 1.00 94.06 295 ILE A O 1
ATOM 2361 N N . GLY A 1 296 ? -7.281 0.557 21.362 1.00 93.56 296 GLY A N 1
ATOM 2362 C CA . GLY A 1 296 ? -7.249 1.693 20.453 1.00 93.56 296 GLY A CA 1
ATOM 2363 C C . GLY A 1 296 ? -8.092 1.481 19.194 1.00 93.56 296 GLY A C 1
ATOM 2364 O O . GLY A 1 296 ? -8.796 2.403 18.784 1.00 93.56 296 GLY A O 1
ATOM 2365 N N . ALA A 1 297 ? -8.096 0.276 18.620 1.00 95.50 297 ALA A N 1
ATOM 2366 C CA . ALA A 1 297 ? -8.916 -0.052 17.454 1.00 95.50 297 ALA A CA 1
ATOM 2367 C C . ALA A 1 297 ? -10.422 0.068 17.751 1.00 95.50 297 ALA A C 1
ATOM 2369 O O . ALA A 1 297 ? -11.153 0.735 17.016 1.00 95.50 297 ALA A O 1
ATOM 2370 N N . ILE A 1 298 ? -10.870 -0.511 18.872 1.00 96.94 298 ILE A N 1
ATOM 2371 C CA . ILE A 1 298 ? -12.274 -0.471 19.314 1.00 96.94 298 ILE A CA 1
ATOM 2372 C C . ILE A 1 298 ? -12.704 0.976 19.575 1.00 96.94 298 ILE A C 1
ATOM 2374 O O . ILE A 1 298 ? -13.727 1.425 19.064 1.00 96.94 298 ILE A O 1
ATOM 2378 N N . LEU A 1 299 ? -11.903 1.733 20.331 1.00 96.06 299 LEU A N 1
ATOM 2379 C CA . LEU A 1 299 ? -12.223 3.123 20.658 1.00 96.06 299 LEU A CA 1
ATOM 2380 C C . LEU A 1 299 ? -12.233 4.022 19.421 1.00 96.06 299 LEU A C 1
ATOM 2382 O O . LEU A 1 299 ? -13.067 4.920 19.333 1.00 96.06 299 LEU A O 1
ATOM 2386 N N . SER A 1 300 ? -11.346 3.773 18.457 1.00 95.44 300 SER A N 1
ATOM 2387 C CA . SER A 1 300 ? -11.343 4.499 17.185 1.00 95.44 300 SER A CA 1
ATOM 2388 C C . SER A 1 300 ? -12.633 4.248 16.404 1.00 95.44 300 SER A C 1
ATOM 2390 O O . SER A 1 300 ? -13.240 5.201 15.927 1.00 95.44 300 SER A O 1
ATOM 2392 N N . HIS A 1 301 ? -13.115 3.002 16.357 1.00 96.50 301 HIS A N 1
ATOM 2393 C CA . HIS A 1 301 ? -14.415 2.694 15.759 1.00 96.50 301 HIS A CA 1
ATOM 2394 C C . HIS A 1 301 ? -15.579 3.365 16.503 1.00 96.50 301 HIS A C 1
ATOM 2396 O O . HIS A 1 301 ? -16.481 3.914 15.878 1.00 96.50 301 HIS A O 1
ATOM 2402 N N . CYS A 1 302 ? -15.555 3.385 17.841 1.00 96.50 302 CYS A N 1
ATOM 2403 C CA . CYS A 1 302 ? -16.563 4.107 18.620 1.00 96.50 302 CYS A CA 1
ATOM 2404 C C . CYS A 1 302 ? -16.598 5.599 18.269 1.00 96.50 302 CYS A C 1
ATOM 2406 O O . CYS A 1 302 ? -17.679 6.166 18.166 1.00 96.50 302 CYS A O 1
ATOM 2408 N N . VAL A 1 303 ? -15.441 6.239 18.060 1.00 94.44 303 VAL A N 1
ATOM 2409 C CA . VAL A 1 303 ? -15.392 7.645 17.624 1.00 94.44 303 VAL A CA 1
ATOM 2410 C C . VAL A 1 303 ? -16.096 7.840 16.285 1.00 94.44 303 VAL A C 1
ATOM 2412 O O . VAL A 1 303 ? -16.851 8.799 16.156 1.00 94.44 303 VAL A O 1
ATOM 2415 N N . TYR A 1 304 ? -15.909 6.926 15.331 1.00 94.44 304 TYR A N 1
ATOM 2416 C CA . TYR A 1 304 ? -16.612 6.986 14.051 1.00 94.44 304 TYR A CA 1
ATOM 2417 C C . TYR A 1 304 ? -18.138 6.928 14.229 1.00 94.44 304 TYR A C 1
ATOM 2419 O O . TYR A 1 304 ? -18.849 7.826 13.780 1.00 94.44 304 TYR A O 1
ATOM 2427 N N . ASP A 1 305 ? -18.646 5.922 14.945 1.00 95.69 305 ASP A N 1
ATOM 2428 C CA . ASP A 1 305 ? -20.094 5.725 15.099 1.00 95.69 305 ASP A CA 1
ATOM 2429 C C . ASP A 1 305 ? -20.759 6.753 16.033 1.00 95.69 305 ASP A C 1
ATOM 2431 O O . ASP A 1 305 ? -21.958 7.007 15.920 1.00 95.69 305 ASP A O 1
ATOM 2435 N N . MET A 1 306 ? -20.003 7.420 16.913 1.00 93.31 306 MET A N 1
ATOM 2436 C CA . MET A 1 306 ? -20.500 8.578 17.673 1.00 93.31 306 MET A CA 1
ATOM 2437 C C . MET A 1 306 ? -20.817 9.791 16.786 1.00 93.31 306 MET A C 1
ATOM 2439 O O . MET A 1 306 ? -21.652 10.613 17.171 1.00 93.31 306 MET A O 1
ATOM 2443 N N . SER A 1 307 ? -20.183 9.892 15.618 1.00 88.25 307 SER A N 1
ATOM 2444 C CA . SER A 1 307 ? -20.474 10.902 14.593 1.00 88.25 307 SER A CA 1
ATOM 2445 C C . SER A 1 307 ? -21.492 10.419 13.552 1.00 88.25 307 SER A C 1
ATOM 2447 O O . SER A 1 307 ? -21.759 11.134 12.593 1.00 88.25 307 SER A O 1
ATOM 2449 N N . SER A 1 308 ? -22.067 9.223 13.715 1.00 89.56 308 SER A N 1
ATOM 2450 C CA . SER A 1 308 ? -23.077 8.694 12.795 1.00 89.56 308 SER A CA 1
ATOM 2451 C C . SER A 1 308 ? -24.390 9.480 12.873 1.00 89.56 308 SER A C 1
ATOM 2453 O O . SER A 1 308 ? -24.833 9.864 13.957 1.00 89.56 308 SER A O 1
ATOM 2455 N N . ASP A 1 309 ? -25.075 9.647 11.742 1.00 88.94 309 ASP A N 1
ATOM 2456 C CA . ASP A 1 309 ? -26.441 10.186 11.719 1.00 88.94 309 ASP A CA 1
ATOM 2457 C C . ASP A 1 309 ? -27.427 9.252 12.448 1.00 88.94 309 ASP A C 1
ATOM 2459 O O . ASP A 1 309 ? -28.377 9.692 13.112 1.00 88.94 309 ASP A O 1
ATOM 2463 N N . GLU A 1 310 ? -27.136 7.951 12.426 1.00 91.12 310 GLU A N 1
ATOM 2464 C CA . GLU A 1 310 ? -27.946 6.905 13.032 1.00 91.12 310 GLU A CA 1
ATOM 2465 C C . GLU A 1 310 ? -27.869 6.953 14.558 1.00 91.12 310 GLU A C 1
ATOM 2467 O O . GLU A 1 310 ? -26.830 6.720 15.186 1.00 91.12 310 GLU A O 1
ATOM 2472 N N . LEU A 1 311 ? -29.011 7.228 15.193 1.00 93.50 311 LEU A N 1
ATOM 2473 C CA . LEU A 1 311 ? -29.097 7.316 16.652 1.00 93.50 311 LEU A CA 1
ATOM 2474 C C . LEU A 1 311 ? -28.672 6.007 17.333 1.00 93.50 311 LEU A C 1
ATOM 2476 O O . LEU A 1 311 ? -28.039 6.039 18.390 1.00 93.50 311 LEU A O 1
ATOM 2480 N N . ILE A 1 312 ? -28.995 4.865 16.725 1.00 95.56 312 ILE A N 1
ATOM 2481 C CA . ILE A 1 312 ? -28.714 3.544 17.288 1.00 95.56 312 ILE A CA 1
ATOM 2482 C C . ILE A 1 312 ? -27.210 3.245 17.364 1.00 95.56 312 ILE A C 1
ATOM 2484 O O . ILE A 1 312 ? -26.744 2.693 18.367 1.00 95.56 312 ILE A O 1
ATOM 2488 N N . PHE A 1 313 ? -26.432 3.678 16.366 1.00 95.69 313 PHE A N 1
ATOM 2489 C CA . PHE A 1 313 ? -24.975 3.539 16.375 1.00 95.69 313 PHE A CA 1
ATOM 2490 C C . PHE A 1 313 ? -24.334 4.515 17.356 1.00 95.69 313 PHE A C 1
ATOM 2492 O O . PHE A 1 313 ? -23.522 4.089 18.177 1.00 95.69 313 PHE A O 1
ATOM 2499 N N . ARG A 1 314 ? -24.795 5.773 17.406 1.00 96.06 314 ARG A N 1
ATOM 2500 C CA . ARG A 1 314 ? -24.322 6.744 18.408 1.00 96.06 314 ARG A CA 1
ATOM 2501 C C . ARG A 1 314 ? -24.508 6.249 19.840 1.00 96.06 314 ARG A C 1
ATOM 2503 O O . ARG A 1 314 ? -23.591 6.337 20.657 1.00 96.06 314 ARG A O 1
ATOM 2510 N N . GLN A 1 315 ? -25.684 5.706 20.154 1.00 96.88 315 GLN A N 1
ATOM 2511 C CA . GLN A 1 315 ? -25.974 5.160 21.481 1.00 96.88 315 GLN A CA 1
ATOM 2512 C C . GLN A 1 315 ? -25.129 3.920 21.788 1.00 96.88 315 GLN A C 1
ATOM 2514 O O . GLN A 1 315 ? -24.617 3.787 22.899 1.00 96.88 315 GLN A O 1
ATOM 2519 N N . SER A 1 316 ? -24.949 3.022 20.819 1.00 97.81 316 SER A N 1
ATOM 2520 C CA . SER A 1 316 ? -24.151 1.803 20.998 1.00 97.81 316 SER A CA 1
ATOM 2521 C C . SER A 1 316 ? -22.663 2.108 21.189 1.00 97.81 316 SER A C 1
ATOM 2523 O O . SER A 1 316 ? -22.059 1.621 22.145 1.00 97.81 316 SER A O 1
ATOM 2525 N N . ALA A 1 317 ? -22.102 3.014 20.386 1.00 96.88 317 ALA A N 1
ATOM 2526 C CA . ALA A 1 317 ? -20.737 3.505 20.544 1.00 96.88 317 ALA A CA 1
ATOM 2527 C C . ALA A 1 317 ? -20.524 4.227 21.887 1.00 96.88 317 ALA A C 1
ATOM 2529 O O . ALA A 1 317 ? -19.516 4.002 22.561 1.00 96.88 317 ALA A O 1
ATOM 2530 N N . SER A 1 318 ? -21.492 5.043 22.326 1.00 95.75 318 SER A N 1
ATOM 2531 C CA . SER A 1 318 ? -21.445 5.708 23.635 1.00 95.75 318 SER A CA 1
ATOM 2532 C C . SER A 1 318 ? -21.445 4.705 24.794 1.00 95.75 318 SER A C 1
ATOM 2534 O O . SER A 1 318 ? -20.634 4.833 25.713 1.00 95.75 318 SER A O 1
ATOM 2536 N N . ARG A 1 319 ? -22.286 3.660 24.733 1.00 97.31 319 ARG A N 1
ATOM 2537 C CA . ARG A 1 319 ? -22.288 2.566 25.722 1.00 97.31 319 ARG A CA 1
ATOM 2538 C C . ARG A 1 319 ? -20.944 1.834 25.756 1.00 97.31 319 ARG A C 1
ATOM 2540 O O . ARG A 1 319 ? -20.398 1.631 26.835 1.00 97.31 319 ARG A O 1
ATOM 2547 N N . ALA A 1 320 ? -20.371 1.499 24.600 1.00 97.00 320 ALA A N 1
ATOM 2548 C CA . ALA A 1 320 ? -19.060 0.850 24.519 1.00 97.00 320 ALA A CA 1
ATOM 2549 C C . ALA A 1 320 ? -17.935 1.706 25.128 1.00 97.00 320 ALA A C 1
ATOM 2551 O O . ALA A 1 320 ? -17.065 1.196 25.838 1.00 97.00 320 ALA A O 1
ATOM 2552 N N . LEU A 1 321 ? -17.972 3.024 24.919 1.00 94.06 321 LEU A N 1
ATOM 2553 C CA . LEU A 1 321 ? -17.044 3.946 25.568 1.00 94.06 321 LEU A CA 1
ATOM 2554 C C . LEU A 1 321 ? -17.248 3.995 27.089 1.00 94.06 321 LEU A C 1
ATOM 2556 O O . LEU A 1 321 ? -16.274 3.969 27.840 1.00 94.06 321 LEU A O 1
ATOM 2560 N N . GLN A 1 322 ? -18.495 4.036 27.563 1.00 94.94 322 GLN A N 1
ATOM 2561 C CA . GLN A 1 322 ? -18.795 3.958 28.996 1.00 94.94 322 GLN A CA 1
ATOM 2562 C C . GLN A 1 322 ? -18.268 2.653 29.605 1.00 94.94 322 GLN A C 1
ATOM 2564 O O . GLN A 1 322 ? -17.719 2.681 30.705 1.00 94.94 322 GLN A O 1
ATOM 2569 N N . SER A 1 323 ? -18.347 1.535 28.878 1.00 96.25 323 SER A N 1
ATOM 2570 C CA . SER A 1 323 ? -17.739 0.265 29.286 1.00 96.25 323 SER A CA 1
ATOM 2571 C C . SER A 1 323 ? -16.218 0.381 29.445 1.00 96.25 323 SER A C 1
ATOM 2573 O O . SER A 1 323 ? -15.670 -0.095 30.441 1.00 96.25 323 SER A O 1
ATOM 2575 N N . PHE A 1 324 ? -15.528 1.062 28.522 1.00 95.06 324 PHE A N 1
ATOM 2576 C CA . PHE A 1 324 ? -14.091 1.333 28.651 1.00 95.06 324 PHE A CA 1
ATOM 2577 C C . PHE A 1 324 ? -13.767 2.248 29.844 1.00 95.06 324 PHE A C 1
ATOM 2579 O O . PHE A 1 324 ? -12.791 2.014 30.560 1.00 95.06 324 PHE A O 1
ATOM 2586 N N . LEU A 1 325 ? -14.591 3.267 30.107 1.00 92.00 325 LEU A N 1
ATOM 2587 C CA . LEU A 1 325 ? -14.432 4.135 31.279 1.00 92.00 325 LEU A CA 1
ATOM 2588 C C . LEU A 1 325 ? -14.672 3.372 32.588 1.00 92.00 325 LEU A C 1
ATOM 2590 O O . LEU A 1 325 ? -13.930 3.564 33.549 1.00 92.00 325 LEU A O 1
ATOM 2594 N N . GLY A 1 326 ? -15.653 2.467 32.619 1.00 92.56 326 GLY A N 1
ATOM 2595 C CA . GLY A 1 326 ? -15.901 1.573 33.750 1.00 92.56 326 GLY A CA 1
ATOM 2596 C C . GLY A 1 326 ? -14.717 0.643 34.021 1.00 92.56 326 GLY A C 1
ATOM 2597 O O . GLY A 1 326 ? -14.265 0.535 35.161 1.00 92.56 326 GLY A O 1
ATOM 2598 N N . PHE A 1 327 ? -14.154 0.041 32.967 1.00 92.81 327 PHE A N 1
ATOM 2599 C CA . PHE A 1 327 ? -12.904 -0.719 33.049 1.00 92.81 327 PHE A CA 1
ATOM 2600 C C . PHE A 1 327 ? -11.767 0.148 33.604 1.00 92.81 327 PHE A C 1
ATOM 2602 O O . PHE A 1 327 ? -11.122 -0.226 34.584 1.00 92.81 327 PHE A O 1
ATOM 2609 N N . SER A 1 328 ? -11.577 1.343 33.047 1.00 89.81 328 SER A N 1
ATOM 2610 C CA . SER A 1 328 ? -10.518 2.267 33.455 1.00 89.81 328 SER A CA 1
ATOM 2611 C C . SER A 1 328 ? -10.625 2.645 34.934 1.00 89.81 328 SER A C 1
ATOM 2613 O O . SER A 1 328 ? -9.638 2.580 35.665 1.00 89.81 328 SER A O 1
ATOM 2615 N N . ALA A 1 329 ? -11.833 2.967 35.403 1.00 88.38 329 ALA A N 1
ATOM 2616 C CA . ALA A 1 329 ? -12.096 3.262 36.807 1.00 88.38 329 ALA A CA 1
ATOM 2617 C C . ALA A 1 329 ? -11.798 2.058 37.712 1.00 88.38 329 ALA A C 1
ATOM 2619 O O . ALA A 1 329 ? -11.221 2.226 38.785 1.00 88.38 329 ALA A O 1
ATOM 2620 N N . SER A 1 330 ? -12.140 0.839 37.281 1.00 88.25 330 SER A N 1
ATOM 2621 C CA . SER A 1 330 ? -11.868 -0.374 38.061 1.00 88.25 330 SER A CA 1
ATOM 2622 C C . SER A 1 330 ? -10.367 -0.623 38.249 1.00 88.25 330 SER A C 1
ATOM 2624 O O . SER A 1 330 ? -9.936 -0.946 39.356 1.00 88.25 330 SER A O 1
ATOM 2626 N N . VAL A 1 331 ? -9.555 -0.371 37.216 1.00 85.81 331 VAL A N 1
ATOM 2627 C CA . VAL A 1 331 ? -8.090 -0.463 37.290 1.00 85.81 331 VAL A CA 1
ATOM 2628 C C . VAL A 1 331 ? -7.529 0.618 38.214 1.00 85.81 331 VAL A C 1
ATOM 2630 O O . VAL A 1 331 ? -6.667 0.329 39.038 1.00 85.81 331 VAL A O 1
ATOM 2633 N N . MET A 1 332 ? -8.048 1.849 38.135 1.00 81.06 332 MET A N 1
ATOM 2634 C CA . MET A 1 332 ? -7.596 2.960 38.984 1.00 81.06 332 MET A CA 1
ATOM 2635 C C . MET A 1 332 ? -7.927 2.764 40.469 1.00 81.06 332 MET A C 1
ATOM 2637 O O . MET A 1 332 ? -7.164 3.212 41.320 1.00 81.06 332 MET A O 1
ATOM 2641 N N . ASN A 1 333 ? -9.043 2.102 40.782 1.00 80.62 333 ASN A N 1
ATOM 2642 C CA . ASN A 1 333 ? -9.478 1.842 42.158 1.00 80.62 333 ASN A CA 1
ATOM 2643 C C . ASN A 1 333 ? -8.831 0.590 42.776 1.00 80.62 333 ASN A C 1
ATOM 2645 O O . ASN A 1 333 ? -8.851 0.435 43.995 1.00 80.62 333 ASN A O 1
ATOM 2649 N N . SER A 1 334 ? -8.259 -0.294 41.954 1.00 68.44 334 SER A N 1
ATOM 2650 C CA . SER A 1 334 ? -7.611 -1.536 42.401 1.00 68.44 334 SER A CA 1
ATOM 2651 C C . SER A 1 334 ? -6.148 -1.351 42.828 1.00 68.44 334 SER A C 1
ATOM 2653 O O . SER A 1 334 ? -5.504 -2.334 43.182 1.00 68.44 334 SER A O 1
ATOM 2655 N N . ASP A 1 335 ? -5.634 -0.113 42.842 1.00 55.66 335 ASP A N 1
ATOM 2656 C CA . ASP A 1 335 ? -4.254 0.229 43.220 1.00 55.66 335 ASP A CA 1
ATOM 2657 C C . ASP A 1 335 ? -4.186 1.013 44.560 1.00 55.66 335 ASP A C 1
ATOM 2659 O O . ASP A 1 335 ? -3.876 2.210 44.581 1.00 55.66 335 ASP A O 1
ATOM 2663 N N . PRO A 1 336 ? -4.527 0.400 45.717 1.00 43.12 336 PRO A N 1
ATOM 2664 C CA . PRO A 1 336 ? -4.425 1.039 47.023 1.00 43.12 336 PRO A CA 1
ATOM 2665 C C . PRO A 1 336 ? -3.006 0.870 47.591 1.00 43.12 336 PRO A C 1
ATOM 2667 O O . PRO A 1 336 ? -2.796 0.152 48.565 1.00 43.12 336 PRO A O 1
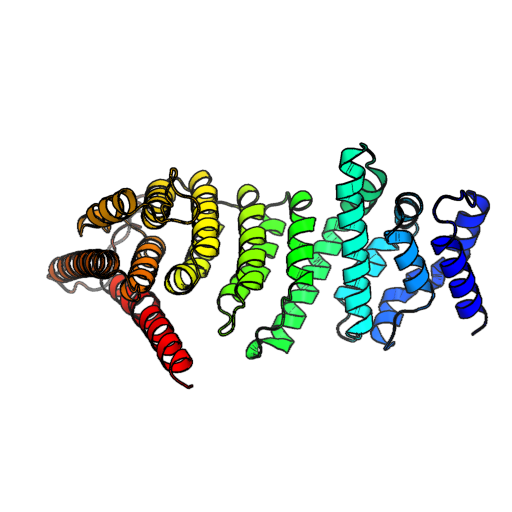ATOM 2670 N N . GLY A 1 337 ? -2.009 1.526 46.997 1.00 39.97 337 GLY A N 1
ATOM 2671 C CA . GLY A 1 337 ? -0.679 1.589 47.605 1.00 39.97 337 GLY A CA 1
ATOM 2672 C C . GLY A 1 337 ? 0.430 2.003 46.653 1.00 39.97 337 GLY A C 1
ATOM 2673 O O . GLY A 1 337 ? 0.889 1.214 45.840 1.00 39.97 337 GLY A O 1
ATOM 2674 N N . GLY A 1 338 ? 0.942 3.223 46.822 1.00 44.28 338 GLY A N 1
ATOM 2675 C CA . GLY A 1 338 ? 2.254 3.563 46.288 1.00 44.28 338 GLY A CA 1
ATOM 2676 C C . GLY A 1 338 ? 3.312 2.656 46.914 1.00 44.28 338 GLY A C 1
ATOM 2677 O O . GLY A 1 338 ? 3.609 2.786 48.099 1.00 44.28 338 GLY A O 1
ATOM 2678 N N . SER A 1 339 ? 3.902 1.764 46.126 1.00 36.28 339 SER A N 1
ATOM 2679 C CA . SER A 1 339 ? 5.170 1.130 46.469 1.00 36.28 339 SER A CA 1
ATOM 2680 C C . SER A 1 339 ? 6.181 1.395 45.367 1.00 36.28 339 SER A C 1
ATOM 2682 O O . SER A 1 339 ? 6.002 1.018 44.210 1.00 36.28 339 SER A O 1
ATOM 2684 N N . VAL A 1 340 ? 7.223 2.094 45.799 1.00 38.75 340 VAL A N 1
ATOM 2685 C CA . VAL A 1 340 ? 8.514 2.331 45.167 1.00 38.75 340 VAL A CA 1
ATOM 2686 C C . VAL A 1 340 ? 9.059 1.071 44.482 1.00 38.75 340 VAL A C 1
ATOM 2688 O O . VAL A 1 340 ? 8.788 -0.052 44.901 1.00 38.75 340 VAL A O 1
ATOM 2691 N N . GLU A 1 341 ? 9.837 1.316 43.428 1.00 44.81 341 GLU A N 1
ATOM 2692 C CA . GLU A 1 341 ? 10.740 0.407 42.721 1.00 44.81 341 GLU A CA 1
ATOM 2693 C C . GLU A 1 341 ? 11.295 -0.755 43.565 1.00 44.81 341 GLU A C 1
ATOM 2695 O O . GLU A 1 341 ? 11.577 -0.607 44.750 1.00 44.81 341 GLU A O 1
ATOM 2700 N N . THR A 1 342 ? 11.587 -1.864 42.873 1.00 39.72 342 THR A N 1
ATOM 2701 C CA . THR A 1 342 ? 12.236 -3.116 43.320 1.00 39.72 342 THR A CA 1
ATOM 2702 C C . THR A 1 342 ? 11.318 -4.254 43.782 1.00 39.72 342 THR A C 1
ATOM 2704 O O . THR A 1 342 ? 11.308 -4.671 44.933 1.00 39.72 342 THR A O 1
ATOM 2707 N N . ALA A 1 343 ? 10.656 -4.893 42.813 1.00 33.12 343 ALA A N 1
ATOM 2708 C CA . ALA A 1 343 ? 10.418 -6.333 42.875 1.00 33.12 343 ALA A CA 1
ATOM 2709 C C . ALA A 1 343 ? 11.187 -6.995 41.726 1.00 33.12 343 ALA A C 1
ATOM 2711 O O . ALA A 1 343 ? 10.929 -6.754 40.548 1.00 33.12 343 ALA A O 1
ATOM 2712 N N . THR A 1 344 ? 12.191 -7.785 42.089 1.00 37.12 344 THR A N 1
ATOM 2713 C CA . THR A 1 344 ? 12.989 -8.626 41.201 1.00 37.12 344 THR A CA 1
ATOM 2714 C C . THR A 1 344 ? 12.079 -9.575 40.423 1.00 37.12 344 THR A C 1
ATOM 2716 O O . THR A 1 344 ? 11.584 -10.573 40.945 1.00 37.12 344 THR A O 1
ATOM 2719 N N . VAL A 1 345 ? 11.860 -9.258 39.148 1.00 34.47 345 VAL A N 1
ATOM 2720 C CA . VAL A 1 345 ? 11.170 -10.135 38.201 1.00 34.47 345 VAL A CA 1
ATOM 2721 C C . VAL A 1 345 ? 12.030 -11.383 38.004 1.00 34.47 345 VAL A C 1
ATOM 2723 O O . VAL A 1 345 ? 13.140 -11.312 37.475 1.00 34.47 345 VAL A O 1
ATOM 2726 N N . LYS A 1 346 ? 11.527 -12.540 38.447 1.00 32.03 346 LYS A N 1
ATOM 2727 C CA . LYS A 1 346 ? 12.065 -13.840 38.035 1.00 32.03 346 LYS A CA 1
ATOM 2728 C C . LYS A 1 346 ? 11.907 -13.966 36.511 1.00 32.03 346 LYS A C 1
ATOM 2730 O O . LYS A 1 346 ? 10.815 -13.702 36.009 1.00 32.03 346 LYS A O 1
ATOM 2735 N N . PRO A 1 347 ? 12.946 -14.375 35.765 1.00 32.84 347 PRO A N 1
ATOM 2736 C CA . PRO A 1 347 ? 12.836 -14.541 34.324 1.00 32.84 347 PRO A CA 1
ATOM 2737 C C . PRO A 1 347 ? 11.987 -15.786 34.043 1.00 32.84 347 PRO A C 1
ATOM 2739 O O . PRO A 1 347 ? 12.433 -16.905 34.282 1.00 32.84 347 PRO A O 1
ATOM 2742 N N . GLY A 1 348 ? 10.748 -15.591 33.587 1.00 34.94 348 GLY A N 1
ATOM 2743 C CA . GLY A 1 348 ? 9.891 -16.701 33.164 1.00 34.94 348 GLY A CA 1
ATOM 2744 C C . GLY A 1 348 ? 8.384 -16.458 33.168 1.00 34.94 348 GLY A C 1
ATOM 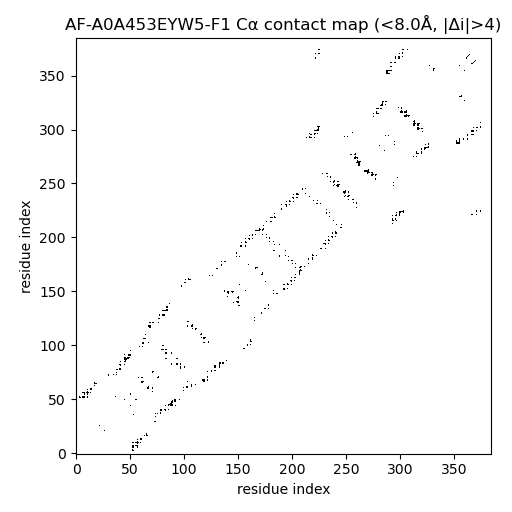2745 O O . GLY A 1 348 ? 7.679 -17.290 32.608 1.00 34.94 348 GLY A O 1
ATOM 2746 N N . ASP A 1 349 ? 7.877 -15.361 33.742 1.00 31.31 349 ASP A N 1
ATOM 2747 C CA . ASP A 1 349 ? 6.427 -15.125 33.803 1.00 31.31 349 ASP A CA 1
ATOM 2748 C C . ASP A 1 349 ? 5.987 -13.952 32.911 1.00 31.31 349 ASP A C 1
ATOM 2750 O O . ASP A 1 349 ? 6.481 -12.826 33.025 1.00 31.31 349 ASP A O 1
ATOM 2754 N N . ASN A 1 350 ? 5.068 -14.232 31.986 1.00 36.62 350 ASN A N 1
ATOM 2755 C CA . ASN A 1 350 ? 4.568 -13.329 30.945 1.00 36.62 350 ASN A CA 1
ATOM 2756 C C . ASN A 1 350 ? 3.609 -12.267 31.522 1.00 36.62 350 ASN A C 1
ATOM 2758 O O . ASN A 1 350 ? 2.445 -12.164 31.137 1.00 36.62 350 ASN A O 1
ATOM 2762 N N . SER A 1 351 ? 4.111 -11.398 32.400 1.00 38.50 351 SER A N 1
ATOM 2763 C CA . SER A 1 351 ? 3.402 -10.218 32.924 1.00 38.50 351 SER A CA 1
ATOM 2764 C C . SER A 1 351 ? 3.266 -9.087 31.878 1.00 38.50 351 SER A C 1
ATOM 2766 O O . SER A 1 351 ? 3.472 -7.909 32.171 1.00 38.50 351 SER A O 1
ATOM 2768 N N . ARG A 1 352 ? 2.918 -9.409 30.626 1.00 42.19 352 ARG A N 1
ATOM 2769 C CA . ARG A 1 352 ? 2.633 -8.406 29.579 1.00 42.19 352 ARG A CA 1
ATOM 2770 C C . ARG A 1 352 ? 1.206 -7.837 29.649 1.00 42.19 352 ARG A C 1
ATOM 2772 O O . ARG A 1 352 ? 0.932 -6.844 28.980 1.00 42.19 352 ARG A O 1
ATOM 2779 N N . ASN A 1 353 ? 0.335 -8.410 30.487 1.00 50.25 353 ASN A N 1
ATOM 2780 C CA . ASN A 1 353 ? -1.126 -8.247 30.403 1.00 50.25 353 ASN A CA 1
ATOM 2781 C C . ASN A 1 353 ? -1.788 -7.341 31.457 1.00 50.25 353 ASN A C 1
ATOM 2783 O O . ASN A 1 353 ? -3.013 -7.235 31.463 1.00 50.25 353 ASN A O 1
ATOM 2787 N N . ILE A 1 354 ? -1.035 -6.670 32.332 1.00 54.69 354 ILE A N 1
ATOM 2788 C CA . ILE A 1 354 ? -1.633 -5.719 33.282 1.00 54.69 354 ILE A CA 1
ATOM 2789 C C . ILE A 1 354 ? -1.609 -4.322 32.651 1.00 54.69 354 ILE A C 1
ATOM 2791 O O . ILE A 1 354 ? -0.550 -3.714 32.482 1.00 54.69 354 ILE A O 1
ATOM 2795 N N . CYS A 1 355 ? -2.782 -3.820 32.258 1.00 62.12 355 CYS A N 1
ATOM 2796 C CA . CYS A 1 355 ? -2.944 -2.440 31.811 1.00 62.12 355 CYS A CA 1
ATOM 2797 C C . CYS A 1 355 ? -2.747 -1.516 33.021 1.00 62.12 355 CYS A C 1
ATOM 2799 O O . CYS A 1 355 ? -3.537 -1.544 33.959 1.00 62.12 355 CYS A O 1
ATOM 2801 N N . THR A 1 356 ? -1.655 -0.752 33.044 1.00 75.06 356 THR A N 1
ATOM 2802 C CA . THR A 1 356 ? -1.330 0.152 34.155 1.00 75.06 356 THR A CA 1
ATOM 2803 C C . THR A 1 356 ? -2.043 1.494 33.994 1.00 75.06 356 THR A C 1
ATOM 2805 O O . THR A 1 356 ? -2.408 1.888 32.885 1.00 75.06 356 THR A O 1
ATOM 2808 N N . LYS A 1 357 ? -2.176 2.261 35.085 1.00 75.12 357 LYS A N 1
ATOM 2809 C CA . LYS A 1 357 ? -2.730 3.629 35.064 1.00 75.12 357 LYS A CA 1
ATOM 2810 C C . LYS A 1 357 ? -2.105 4.514 33.971 1.00 75.12 357 LYS A C 1
ATOM 2812 O O . LYS A 1 357 ? -2.818 5.245 33.290 1.00 75.12 357 LYS A O 1
ATOM 2817 N N . GLY A 1 358 ? -0.789 4.404 33.764 1.00 74.75 358 GLY A N 1
ATOM 2818 C CA . GLY A 1 358 ? -0.076 5.137 32.713 1.00 74.75 358 GLY A CA 1
ATOM 2819 C C . GLY A 1 358 ? -0.479 4.732 31.290 1.00 74.75 358 GLY A C 1
ATOM 2820 O O . GLY A 1 358 ? -0.567 5.594 30.422 1.00 74.75 358 GLY A O 1
ATOM 2821 N N . ARG A 1 359 ? -0.787 3.450 31.050 1.00 79.19 359 ARG A N 1
ATOM 2822 C CA . ARG A 1 359 ? -1.274 2.964 29.744 1.00 79.19 359 ARG A CA 1
ATOM 2823 C C . ARG A 1 359 ? -2.695 3.435 29.452 1.00 79.19 359 ARG A C 1
ATOM 2825 O O . ARG A 1 359 ? -2.973 3.877 28.346 1.00 79.19 359 ARG A O 1
ATOM 2832 N N . ILE A 1 360 ? -3.577 3.421 30.453 1.00 82.75 360 ILE A N 1
ATOM 2833 C CA . ILE A 1 360 ? -4.945 3.954 30.316 1.00 82.75 360 ILE A CA 1
ATOM 2834 C C . ILE A 1 360 ? -4.909 5.433 29.923 1.00 82.75 360 ILE A C 1
ATOM 2836 O O . ILE A 1 360 ? -5.626 5.852 29.014 1.00 82.75 360 ILE A O 1
ATOM 2840 N N . GLN A 1 361 ? -4.044 6.217 30.571 1.00 79.75 361 GLN A N 1
ATOM 2841 C CA . GLN A 1 361 ? -3.860 7.624 30.226 1.00 79.75 361 GLN A CA 1
ATOM 2842 C C . GLN A 1 361 ? -3.359 7.794 28.782 1.00 79.75 361 GLN A C 1
ATOM 2844 O O . GLN A 1 361 ? -3.900 8.620 28.050 1.00 79.75 361 GLN A O 1
ATOM 2849 N N . GLN A 1 362 ? -2.392 6.981 28.342 1.00 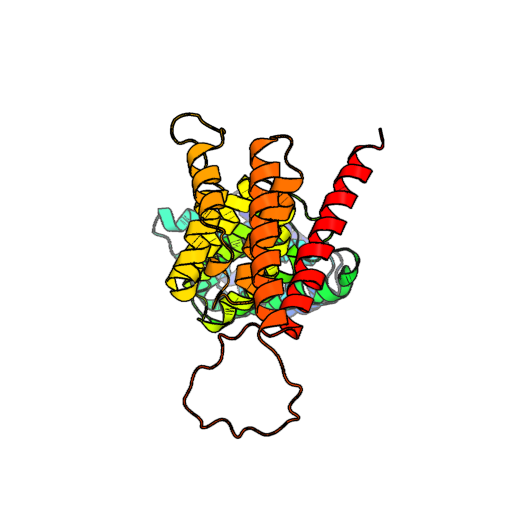81.50 362 GLN A N 1
ATOM 2850 C CA . GLN A 1 362 ? -1.904 7.010 26.958 1.00 81.50 362 GLN A CA 1
ATOM 2851 C C . GLN A 1 362 ? -3.001 6.670 25.943 1.00 81.50 362 GLN A C 1
ATOM 2853 O O . GLN A 1 362 ? -3.132 7.387 24.953 1.00 81.50 362 GLN A O 1
ATOM 2858 N N . ILE A 1 363 ? -3.837 5.661 26.208 1.00 83.12 363 ILE A N 1
ATOM 2859 C CA . ILE A 1 363 ? -4.982 5.306 25.353 1.00 83.12 363 ILE A CA 1
ATOM 2860 C C . ILE A 1 363 ? -5.950 6.489 25.220 1.00 83.12 363 ILE A C 1
ATOM 2862 O O . ILE A 1 363 ? -6.343 6.853 24.108 1.00 83.12 363 ILE A O 1
ATOM 2866 N N . LEU A 1 364 ? -6.316 7.113 26.343 1.00 82.25 364 LEU A N 1
ATOM 2867 C CA . LEU A 1 364 ? -7.238 8.250 26.360 1.00 82.25 364 LEU A CA 1
ATOM 2868 C C . LEU A 1 364 ? -6.680 9.450 25.587 1.00 82.25 364 LEU A C 1
ATOM 2870 O O . LEU A 1 364 ? -7.378 10.016 24.747 1.00 82.25 364 LEU A O 1
ATOM 2874 N N . GLU A 1 365 ? -5.427 9.825 25.842 1.00 81.19 365 GLU A N 1
ATOM 2875 C CA . GLU A 1 365 ? -4.797 10.993 25.220 1.00 81.19 365 GLU A CA 1
ATOM 2876 C C . GLU A 1 365 ? -4.486 10.770 23.736 1.00 81.19 365 GLU A C 1
ATOM 2878 O O . GLU A 1 365 ? -4.817 11.612 22.899 1.00 81.19 365 GLU A O 1
ATOM 2883 N N . ARG A 1 366 ? -3.852 9.641 23.397 1.00 77.06 366 ARG A N 1
ATOM 2884 C CA . ARG A 1 366 ? -3.329 9.385 22.046 1.00 77.06 366 ARG A CA 1
ATOM 2885 C C . ARG A 1 366 ? -4.367 8.851 21.082 1.00 77.06 366 ARG A C 1
ATOM 2887 O O . ARG A 1 366 ? -4.244 9.109 19.890 1.00 77.06 366 ARG A O 1
ATOM 2894 N N . THR A 1 367 ? -5.347 8.103 21.578 1.00 78.31 367 THR A N 1
ATOM 2895 C CA . THR A 1 367 ? -6.347 7.472 20.714 1.00 78.31 367 THR A CA 1
ATOM 2896 C C . THR A 1 367 ? -7.660 8.224 20.795 1.00 78.31 367 THR A C 1
ATOM 2898 O O . THR A 1 367 ? -8.093 8.815 19.812 1.00 78.31 367 THR A O 1
ATOM 2901 N N . TYR A 1 368 ? -8.282 8.266 21.971 1.00 79.50 368 TYR A N 1
ATOM 2902 C CA . TYR A 1 368 ? -9.647 8.773 22.083 1.00 79.50 368 TYR A CA 1
ATOM 2903 C C . TYR A 1 368 ? -9.749 10.289 21.844 1.00 79.50 368 TYR A C 1
ATOM 2905 O O . TYR A 1 368 ? -10.422 10.720 20.908 1.00 79.50 368 TYR A O 1
ATOM 2913 N N . LEU A 1 369 ? -9.047 11.106 22.639 1.00 83.12 369 LEU A N 1
ATOM 2914 C CA . LEU A 1 369 ? -9.117 12.570 22.538 1.00 83.12 369 LEU A CA 1
ATOM 2915 C C . LEU A 1 369 ? -8.576 13.083 21.198 1.00 83.12 369 LEU A C 1
ATOM 2917 O O . LEU A 1 369 ? -9.143 14.007 20.612 1.00 83.12 369 LEU A O 1
ATOM 2921 N N . HIS A 1 370 ? -7.508 12.465 20.690 1.00 83.44 370 HIS A N 1
ATOM 2922 C CA . HIS A 1 370 ? -6.941 12.802 19.387 1.00 83.44 370 HIS A CA 1
ATOM 2923 C C . HIS A 1 370 ? -7.918 12.527 18.233 1.00 83.44 370 HIS A C 1
ATOM 2925 O O . HIS A 1 370 ? -8.152 13.405 17.393 1.00 83.44 370 HIS A O 1
ATOM 2931 N N . ASN A 1 371 ? -8.521 11.334 18.205 1.00 81.88 371 ASN A N 1
ATOM 2932 C CA . ASN A 1 371 ? -9.464 10.958 17.155 1.00 81.88 371 ASN A CA 1
ATOM 2933 C C . ASN A 1 371 ? -10.742 11.796 17.228 1.00 81.88 371 ASN A C 1
ATOM 2935 O O . ASN A 1 371 ? -11.209 12.267 16.194 1.00 81.88 371 ASN A O 1
ATOM 2939 N N . MET A 1 372 ? -11.260 12.063 18.433 1.00 80.88 372 MET A N 1
ATOM 2940 C CA . MET A 1 372 ? -12.388 12.978 18.626 1.00 80.88 372 MET A CA 1
ATOM 2941 C C . MET A 1 372 ? -12.094 14.379 18.092 1.00 80.88 372 MET A C 1
ATOM 2943 O O . MET A 1 372 ? -12.888 14.918 17.327 1.00 80.88 372 MET A O 1
ATOM 2947 N N . GLY A 1 373 ? -10.953 14.973 18.463 1.00 79.88 373 GLY A N 1
ATOM 2948 C CA . GLY A 1 373 ? -10.581 16.305 17.982 1.00 79.88 373 GLY A CA 1
ATOM 2949 C C . GLY A 1 373 ? -10.484 16.366 16.454 1.00 79.88 373 GLY A C 1
ATOM 2950 O O . GLY A 1 373 ? -10.902 17.349 15.839 1.00 79.88 373 GLY A O 1
ATOM 2951 N N . THR A 1 374 ? -9.995 15.291 15.832 1.00 77.31 374 THR A N 1
ATOM 2952 C CA . THR A 1 374 ? -9.915 15.157 14.371 1.00 77.31 374 THR A CA 1
ATOM 2953 C C . THR A 1 374 ? -11.300 15.027 13.731 1.00 77.31 374 THR A C 1
ATOM 2955 O O . THR A 1 374 ? -11.584 15.737 12.767 1.00 77.31 374 THR A O 1
ATOM 2958 N N . ALA A 1 375 ? -12.172 14.177 14.282 1.00 73.62 375 ALA A N 1
ATOM 2959 C CA . ALA A 1 375 ? -13.541 13.985 13.803 1.00 73.62 375 ALA A CA 1
ATOM 2960 C C . ALA A 1 375 ? -14.358 15.286 13.895 1.00 73.62 375 ALA A C 1
ATOM 2962 O O . ALA A 1 375 ? -14.898 15.748 12.894 1.00 73.62 375 ALA A O 1
ATOM 2963 N N . MET A 1 376 ? -14.327 15.960 15.049 1.00 75.12 376 MET A N 1
ATOM 2964 C CA . MET A 1 376 ? -15.026 17.236 15.261 1.00 75.12 376 MET A CA 1
ATOM 2965 C C . MET A 1 376 ? -14.529 18.358 14.336 1.00 75.12 376 MET A C 1
ATOM 2967 O O . MET A 1 376 ? -15.297 19.235 13.947 1.00 75.12 376 MET A O 1
ATOM 2971 N N . SER A 1 377 ? -13.245 18.351 13.964 1.00 68.50 377 SER A N 1
ATOM 2972 C CA . SER A 1 377 ? -12.684 19.356 13.048 1.00 68.50 377 SER A CA 1
ATOM 2973 C C . SER A 1 377 ? -13.169 19.183 11.603 1.00 68.50 377 SER A C 1
ATOM 2975 O O . SER A 1 377 ? -13.294 20.181 10.891 1.00 68.50 377 SER A O 1
ATOM 2977 N N . LYS A 1 378 ? -13.461 17.946 11.167 1.00 60.88 378 LYS A N 1
ATOM 2978 C CA . LYS A 1 378 ? -13.986 17.660 9.821 1.00 60.88 378 LYS A CA 1
ATOM 2979 C C . LYS A 1 378 ? -15.403 18.214 9.639 1.00 60.88 378 LYS A C 1
ATOM 2981 O O . LYS A 1 378 ? -15.661 18.870 8.629 1.00 60.88 378 LYS A O 1
ATOM 2986 N N . ASP A 1 379 ? -16.271 18.067 10.638 1.00 50.25 379 ASP A N 1
ATOM 2987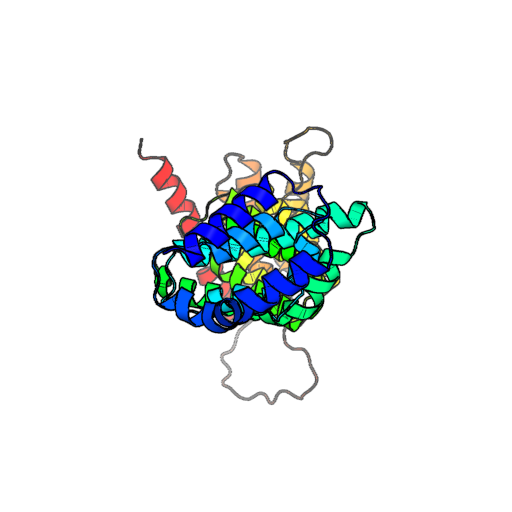 C CA . ASP A 1 379 ? -17.649 18.580 10.577 1.00 50.25 379 ASP A CA 1
ATOM 2988 C C . ASP A 1 379 ? -17.704 20.117 10.516 1.00 50.25 379 ASP A C 1
ATOM 2990 O O . ASP A 1 379 ? -18.502 20.693 9.775 1.00 50.25 379 ASP A O 1
ATOM 2994 N N . ILE A 1 380 ? -16.788 20.807 11.208 1.00 41.97 380 ILE A N 1
ATOM 2995 C CA . ILE A 1 380 ? -16.701 22.279 11.179 1.00 41.97 380 ILE A CA 1
ATOM 2996 C C . ILE A 1 380 ? -16.252 22.790 9.798 1.00 41.97 380 ILE A C 1
ATOM 2998 O O . ILE A 1 380 ? -16.678 23.859 9.358 1.00 41.97 380 ILE A O 1
ATOM 3002 N N . SER A 1 381 ? -15.400 22.042 9.088 1.00 38.94 381 SER A N 1
ATOM 3003 C CA . SER A 1 381 ? -14.971 22.400 7.729 1.00 38.94 381 SER A CA 1
ATOM 3004 C C . SER A 1 381 ? -16.031 22.150 6.653 1.00 38.94 381 SER A C 1
ATOM 3006 O O . SER A 1 381 ? -16.032 22.864 5.653 1.00 38.94 381 SER A O 1
ATOM 3008 N N . VAL A 1 382 ? -16.952 21.204 6.865 1.00 41.06 382 VAL A N 1
ATOM 3009 C CA . VAL A 1 382 ? -18.068 20.926 5.938 1.00 41.06 382 VAL A CA 1
ATOM 3010 C C . VAL A 1 382 ? -19.188 21.973 6.075 1.00 41.06 382 VAL A C 1
ATOM 3012 O O . VAL A 1 382 ? -19.912 22.227 5.118 1.00 41.06 382 VAL A O 1
ATOM 3015 N N . GLN A 1 383 ? -19.284 22.665 7.217 1.00 33.88 383 GLN A N 1
ATOM 3016 C CA . GLN A 1 383 ? -20.288 23.712 7.467 1.00 33.88 383 GLN A CA 1
ATOM 3017 C C . GLN A 1 383 ? -19.919 25.121 6.963 1.00 33.88 383 GLN A C 1
ATOM 3019 O O . GLN A 1 383 ? -20.666 26.069 7.202 1.00 33.88 383 GLN A O 1
ATOM 3024 N N . LYS A 1 384 ? -18.798 25.297 6.250 1.00 32.22 384 LYS A N 1
ATOM 3025 C CA . LYS A 1 384 ? -18.512 26.552 5.533 1.00 32.22 384 LYS A CA 1
ATOM 3026 C C . LYS A 1 384 ? -19.005 26.463 4.087 1.00 32.22 384 LYS A C 1
ATOM 3028 O O . LYS A 1 384 ? -18.204 26.249 3.180 1.00 32.22 384 LYS A O 1
ATOM 3033 N N . VAL A 1 385 ? -20.310 26.651 3.900 1.00 32.66 385 VAL A N 1
ATOM 3034 C CA . VAL A 1 385 ? -20.927 27.018 2.613 1.00 32.66 385 VAL A CA 1
ATOM 3035 C C . VAL A 1 385 ? -21.624 28.356 2.774 1.00 32.66 385 VAL A C 1
ATOM 3037 O O . VAL A 1 385 ? -22.379 28.497 3.762 1.00 32.66 385 VAL A O 1
#

Sequence (385 aa):
DLRSLCIRIVSLALGRYESHDFGEYFWSTFFASVKPLIDCFRQEAGSSEKPSSLFSCFMVMSQSPKLAPLLGTNNLVPAIFSILTVRTASESITSYALEFVENLLRLDNDLEQQEDHSVKKILAQHMDVLLNSLHDFVNYRKELHRRSGRWLGQRELRLFKLLLNYITDPSAAEHVVDLVLPFFSKKDLNSDECLEALHVVRGIIQNLRHGVCVKIVNALNPLLATVGLEQRLCICDIYDGLSLHESSMSSLARLLRDLNAVSTSELGELDYDMRIRAYDTVQPQLFHGMQEEHIGAILSHCVYDMSSDELIFRQSASRALQSFLGFSASVMNSDPGGSVETATVKPGDNSRNICTKGRIQQILERTYLHNMGTAMSKDISVQKV

Solvent-accessible surface area (backbone atoms only — not comparable to full-atom values): 21139 Å² total; per-residue (Å²): 110,71,69,50,51,53,37,40,53,50,29,54,47,47,66,74,43,57,88,58,84,76,52,69,70,49,53,54,52,50,51,65,71,43,42,73,55,55,78,39,42,54,62,49,42,42,74,35,71,62,71,48,46,62,55,53,27,51,46,48,28,30,69,32,86,74,42,32,53,64,46,64,48,89,63,41,57,53,43,50,37,46,38,44,58,39,88,61,34,27,71,59,36,45,52,49,43,51,51,39,52,46,34,42,51,52,50,30,63,62,28,54,81,70,75,46,56,60,46,48,54,46,48,66,77,36,43,67,53,40,54,54,17,50,50,49,34,42,51,52,34,36,66,77,25,62,89,73,60,68,41,67,53,70,66,57,42,52,45,50,50,64,42,43,88,72,49,72,49,39,68,61,31,48,50,52,46,67,65,49,50,67,57,67,72,35,89,86,63,48,71,67,58,48,42,46,48,49,51,39,52,50,65,37,48,90,32,49,58,78,86,50,52,67,60,52,47,57,48,48,22,66,43,47,26,72,57,56,69,71,50,46,52,54,48,33,53,35,38,46,54,48,20,76,70,37,70,87,37,44,65,53,25,48,47,54,38,32,58,63,34,58,33,92,88,42,91,94,40,68,26,62,70,50,23,52,55,38,38,72,62,47,40,40,73,62,61,64,63,52,53,71,61,58,53,35,37,56,48,18,38,27,48,30,30,53,70,41,90,49,64,70,44,24,52,41,25,48,50,33,50,50,20,51,50,51,33,51,50,53,56,63,69,72,62,91,66,96,72,79,88,87,78,86,77,69,94,84,70,87,80,81,48,72,81,44,73,70,51,55,50,46,47,44,55,68,39,46,54,44,46,44,54,54,48,59,51,52,59,61,62,70,68,74,122

Organism: Aegilops tauschii subsp. strangulata (NCBI:txid200361)

Nearest PDB structures (foldseek):
  2xwu-assembly1_B  TM=3.058E-01  e=1.623E-01  Homo sapiens
  6vaf-assembly1_B  TM=2.497E-01  e=4.537E-01  Homo sapiens
  3s4w-assembly1_B  TM=2.184E-01  e=5.984E-01  Mus musculus
  7ay1-assembly1_B  TM=2.433E-01  e=3.408E+00  Homo sapiens

Mean predicted aligned error: 7.89 Å

InterPro domains:
  IPR001845 HTH ArsR-type DNA-binding domain [PS50987] (189-310)
  IPR011430 U3 small nucleolar RNA-associated protein 20, N-terminal [PF07539] (2-331)
  IPR016024 Armadillo-type fold [SSF48371] (34-328)
  IPR052575 Small subunit processome component 20 [PTHR17695] (1-384)

Secondary structure (DSSP, 8-state):
-HHHHHHHHHHHHHHH-TTS---HHHHHHHHHHHHHHHHHHHHHHTT-SS--HHHHHHHHHHT-TTTGGGGGSTTHHHHHHHGGG-TT--HHHHHHHHHHHHHHHHHHHHHHTTT--HHHHHHHHTHHHHHHHHHHHHHHHHHHTTTTT-SS-HHHHHHHHHHGGG--SHHHHHHHHHHHGGGGG-TT--HHHHHHHHHHHHHHGGG--GGGHHHHHHHHHHHHTTS-HHHHHHHHHHHHHHHHH-GGGHHHHHHHHHHT-B-SSSTT-B-HHHHHHHHHT--GGGGTT--HHHHHHHHHHHHHHHT-S-HHHHHHHHHHHHHHHHHHHHHHHT------S-----TT--TT----HHHHHHHIIIIIIHHHHHHHHHHHHHT--

Foldseek 3Di:
DVVLVVLLVLLVVCLVPVVDDPDPVVLVVVCVVCLVVLVCLLVCQLVDQADGSNLSSLLSQLQGPRRLLSCLPNCNLLSLLLSLLRLNGHPNSNVSSLSSLVSLLVSCVVCVVVVDCSSVVSCLVCVVSNLVSLLNNLVSLCVVCVPPLPSDDPSNLVSLLSCLVVPQAQVSLVSLCVSLLVSLVDLPNDQVNLQSSLSSLLSSLVNHALVCVLVNLQSCLLVLQPHDLNSLVSVLSSLVSNCVSPVLSVVLSVLSCQLSAADPVDPPHHPLVSNLVSLVVLALVVLQQDDLSSVLNLLSNLNNQCPDPDPSSVVSSVVSVVRVVVNLVVQVVVDPDDDDDDDDDDPDDDPVGRCHNVSSVCSCVVRNVVSNVSNVVVVVVVPPD

pLDDT: mean 87.02, std 14.51, range [31.31, 98.31]

Radius of gyration: 26.56 Å; Cα contacts (8 Å, |Δi|>4): 410; chains: 1; bounding box: 59×46×84 Å